Protein AF-A0A958A4B6-F1 (afdb_monomer_lite)

Structure (mmCIF, N/CA/C/O backbone):
data_AF-A0A958A4B6-F1
#
_entry.id   AF-A0A958A4B6-F1
#
loop_
_atom_site.group_PDB
_atom_site.id
_atom_site.type_symbol
_atom_site.label_atom_id
_atom_site.label_alt_id
_atom_site.label_comp_id
_atom_site.label_asym_id
_atom_site.label_entity_id
_atom_site.label_seq_id
_atom_site.pdbx_PDB_ins_code
_atom_site.Cartn_x
_atom_site.Cartn_y
_atom_site.Cartn_z
_atom_site.occupancy
_atom_site.B_iso_or_equiv
_atom_site.auth_seq_id
_atom_site.auth_comp_id
_atom_site.auth_asym_id
_atom_site.auth_atom_id
_atom_site.pdbx_PDB_model_num
ATOM 1 N N . MET A 1 1 ? -52.489 -56.003 -24.560 1.00 37.75 1 MET A N 1
ATOM 2 C CA . MET A 1 1 ? -52.601 -54.707 -23.859 1.00 37.75 1 MET A CA 1
ATOM 3 C C . MET A 1 1 ? -51.331 -53.935 -24.146 1.00 37.75 1 MET A C 1
ATOM 5 O O . MET A 1 1 ? -50.258 -54.437 -23.848 1.00 37.75 1 MET A O 1
ATOM 9 N N . ALA A 1 2 ? -51.468 -52.825 -24.866 1.00 36.31 2 ALA A N 1
ATOM 10 C CA . ALA A 1 2 ? -50.370 -52.051 -25.427 1.00 36.31 2 ALA A CA 1
ATOM 11 C C . ALA A 1 2 ? -49.795 -51.069 -24.398 1.00 36.31 2 ALA A C 1
ATOM 13 O O . ALA A 1 2 ? -50.555 -50.387 -23.714 1.00 36.31 2 ALA A O 1
ATOM 14 N N . THR A 1 3 ? -48.471 -50.956 -24.348 1.00 37.56 3 THR A N 1
ATOM 15 C CA . THR A 1 3 ? -47.758 -49.819 -23.760 1.00 37.56 3 THR A CA 1
ATOM 16 C C . THR A 1 3 ? -46.847 -49.228 -24.834 1.00 37.56 3 THR A C 1
ATOM 18 O O . THR A 1 3 ? -45.941 -49.886 -25.341 1.00 37.56 3 THR A O 1
ATOM 21 N N . SER A 1 4 ? -47.156 -47.995 -25.235 1.00 31.50 4 SER A N 1
ATOM 22 C CA . SER A 1 4 ? -46.391 -47.198 -26.198 1.00 31.50 4 SER A CA 1
ATOM 23 C C . SER A 1 4 ? -45.101 -46.650 -25.573 1.00 31.50 4 SER A C 1
ATOM 25 O O . SER A 1 4 ? -45.108 -46.334 -24.382 1.00 31.50 4 SER A O 1
ATOM 27 N N . PRO A 1 5 ? -44.025 -46.437 -26.352 1.00 40.56 5 PRO A N 1
ATOM 28 C CA . PRO A 1 5 ? -42.853 -45.701 -25.901 1.00 40.56 5 PRO A CA 1
ATOM 29 C C . PRO A 1 5 ? -42.971 -44.212 -26.267 1.00 40.56 5 PRO A C 1
ATOM 31 O O . PRO A 1 5 ? -43.151 -43.853 -27.429 1.00 40.56 5 PRO A O 1
ATOM 34 N N . THR A 1 6 ? -42.829 -43.330 -25.280 1.00 38.44 6 THR A N 1
ATOM 35 C CA . THR A 1 6 ? -42.550 -41.899 -25.478 1.00 38.44 6 THR A CA 1
ATOM 36 C C . THR A 1 6 ? -41.040 -41.672 -25.573 1.00 38.44 6 THR A C 1
ATOM 38 O O . THR A 1 6 ? -40.294 -42.070 -24.682 1.00 38.44 6 THR A O 1
ATOM 41 N N . THR A 1 7 ? -40.595 -41.024 -26.650 1.00 43.50 7 THR A N 1
ATOM 42 C CA . THR A 1 7 ? -39.232 -40.495 -26.881 1.00 43.50 7 THR A CA 1
ATOM 43 C C . THR A 1 7 ? -39.294 -38.947 -26.978 1.00 43.50 7 THR A C 1
ATOM 45 O O . THR A 1 7 ? -40.396 -38.401 -26.965 1.00 43.50 7 THR A O 1
ATOM 48 N N . PRO A 1 8 ? -38.167 -38.204 -26.998 1.00 45.66 8 PRO A N 1
ATOM 49 C CA . PRO A 1 8 ? -37.722 -37.299 -25.933 1.00 45.66 8 PRO A CA 1
ATOM 50 C C . PRO A 1 8 ? -37.882 -35.793 -26.259 1.00 45.66 8 PRO A C 1
ATOM 52 O O . PRO A 1 8 ? -37.938 -35.402 -27.422 1.00 45.66 8 PRO A O 1
ATOM 55 N N . SER A 1 9 ? -37.892 -34.926 -25.236 1.00 45.19 9 SER A N 1
ATOM 56 C CA . SER A 1 9 ? -38.018 -33.458 -25.377 1.00 45.19 9 SER A CA 1
ATOM 57 C C . SER A 1 9 ? -36.689 -32.682 -25.419 1.00 45.19 9 SER A C 1
ATOM 59 O O . SER A 1 9 ? -36.712 -31.457 -25.386 1.00 45.19 9 SER A O 1
ATOM 61 N N . THR A 1 10 ? -35.535 -33.347 -25.494 1.00 46.06 10 THR A N 1
ATOM 62 C CA . THR A 1 10 ? -34.204 -32.718 -25.363 1.00 46.06 10 THR A CA 1
ATOM 63 C C . THR A 1 10 ? -33.633 -32.119 -26.655 1.00 46.06 10 THR A C 1
ATOM 65 O O . THR A 1 10 ? -32.803 -31.223 -26.595 1.00 46.06 10 THR A O 1
ATOM 68 N N . THR A 1 11 ? -34.091 -32.528 -27.841 1.00 47.75 11 THR A N 1
ATOM 69 C CA . THR A 1 11 ? -33.516 -32.069 -29.127 1.00 47.75 11 THR A CA 1
ATOM 70 C C . THR A 1 11 ? -33.994 -30.688 -29.587 1.00 47.75 11 THR A C 1
ATOM 72 O O . THR A 1 11 ? -33.401 -30.095 -30.488 1.00 47.75 11 THR A O 1
ATOM 75 N N . ARG A 1 12 ? -35.079 -30.157 -29.008 1.00 45.69 12 ARG A N 1
ATOM 76 C CA . ARG A 1 12 ? -35.697 -28.903 -29.473 1.00 45.69 12 ARG A CA 1
ATOM 77 C C . ARG A 1 12 ? -35.047 -27.658 -28.862 1.00 45.69 12 ARG A C 1
ATOM 79 O O . ARG A 1 12 ? -34.872 -26.679 -29.585 1.00 45.69 12 ARG A O 1
ATOM 86 N N . GLU A 1 13 ? -34.643 -27.720 -27.591 1.00 45.19 13 GLU A N 1
ATOM 87 C CA . GLU A 1 13 ? -33.965 -26.623 -26.877 1.00 45.19 13 GLU A CA 1
ATOM 88 C C . GLU A 1 13 ? -32.536 -26.386 -27.400 1.00 45.19 13 GLU A C 1
ATOM 90 O O . GLU A 1 13 ? -32.212 -25.258 -27.765 1.00 45.19 13 GLU A O 1
ATOM 95 N N . GLU A 1 14 ? -31.730 -27.438 -27.603 1.00 49.59 14 GLU A N 1
ATOM 96 C CA . GLU A 1 14 ? -30.367 -27.307 -28.164 1.00 49.59 14 GLU A CA 1
ATOM 97 C C . GLU A 1 14 ? -30.350 -26.687 -29.578 1.00 49.59 14 GLU A C 1
ATOM 99 O O . GLU A 1 14 ? -29.427 -25.955 -29.948 1.00 49.59 14 GLU A O 1
ATOM 104 N N . SER A 1 15 ? -31.391 -26.942 -30.382 1.00 55.22 15 SER A N 1
ATOM 105 C CA . SER A 1 15 ? -31.504 -26.380 -31.735 1.00 55.22 15 SER A CA 1
ATOM 106 C C . SER A 1 15 ? -31.817 -24.877 -31.739 1.00 55.22 15 SER A C 1
ATOM 108 O O . SER A 1 15 ? -31.351 -24.152 -32.622 1.00 55.22 15 SER A O 1
ATOM 110 N N . ALA A 1 16 ? -32.572 -24.401 -30.742 1.00 54.66 16 ALA A N 1
ATOM 111 C CA . ALA A 1 16 ? -32.977 -23.004 -30.621 1.00 54.66 16 ALA A CA 1
ATOM 112 C C . ALA A 1 16 ? -31.818 -22.124 -30.124 1.00 54.66 16 ALA A C 1
ATOM 114 O O . ALA A 1 16 ? -31.580 -21.052 -30.687 1.00 54.66 16 ALA A O 1
ATOM 115 N N . ASP A 1 17 ? -31.033 -22.618 -29.163 1.00 55.59 17 ASP A N 1
ATOM 116 C CA . ASP A 1 17 ? -29.856 -21.917 -28.633 1.00 55.59 17 ASP A CA 1
ATOM 117 C C . ASP A 1 17 ? -28.739 -21.787 -29.683 1.00 55.59 17 ASP A C 1
ATOM 119 O O . ASP A 1 17 ? -28.113 -20.731 -29.826 1.00 55.59 17 ASP A O 1
ATOM 123 N N . SER A 1 18 ? -28.544 -22.820 -30.515 1.00 63.00 18 SER A N 1
ATOM 124 C CA . SER A 1 18 ? -27.601 -22.777 -31.643 1.00 63.00 18 SER A CA 1
ATOM 125 C C . SER A 1 18 ? -27.989 -21.735 -32.705 1.00 63.00 18 SER A C 1
ATOM 127 O O . SER A 1 18 ? -27.115 -21.092 -33.296 1.00 63.00 18 SER A O 1
ATOM 129 N N . ALA A 1 19 ? -29.289 -21.544 -32.946 1.00 69.69 19 ALA A N 1
ATOM 130 C CA . ALA A 1 19 ? -29.800 -20.572 -33.911 1.00 69.69 19 ALA A CA 1
ATOM 131 C C . ALA A 1 19 ? -29.704 -19.127 -33.391 1.00 69.69 19 ALA A C 1
ATOM 133 O O . ALA A 1 19 ? -29.298 -18.230 -34.133 1.00 69.69 19 ALA A O 1
ATOM 134 N N . ALA A 1 20 ? -30.015 -18.900 -32.111 1.00 66.75 20 ALA A N 1
ATOM 135 C CA . ALA A 1 20 ? -29.900 -17.588 -31.477 1.00 66.75 20 ALA A CA 1
ATOM 136 C C . ALA A 1 20 ? -28.444 -17.095 -31.435 1.00 66.75 20 ALA A C 1
ATOM 138 O O . ALA A 1 20 ? -28.169 -15.940 -31.770 1.00 66.75 20 ALA A O 1
ATOM 139 N N . ARG A 1 21 ? -27.496 -17.986 -31.110 1.00 71.00 21 ARG A N 1
ATOM 140 C CA . ARG A 1 21 ? -26.061 -17.672 -31.131 1.00 71.00 21 ARG A CA 1
ATOM 141 C C . ARG A 1 21 ? -25.560 -17.328 -32.535 1.00 71.00 21 ARG A C 1
ATOM 143 O O . ARG A 1 21 ? -24.847 -16.341 -32.685 1.00 71.00 21 ARG A O 1
ATOM 150 N N . ARG A 1 22 ? -25.947 -18.093 -33.564 1.00 77.44 22 ARG A N 1
ATOM 151 C CA . ARG A 1 22 ? -25.587 -17.788 -34.964 1.00 77.44 22 ARG A CA 1
ATOM 152 C C . ARG A 1 22 ? -26.086 -16.416 -35.395 1.00 77.44 22 ARG A C 1
ATOM 154 O O . ARG A 1 22 ? -25.308 -15.633 -35.923 1.00 77.44 22 ARG A O 1
ATOM 161 N N . LYS A 1 23 ? -27.337 -16.088 -35.068 1.00 78.38 23 LYS A N 1
ATOM 162 C CA . LYS A 1 23 ? -27.909 -14.772 -35.365 1.00 78.38 23 LYS A CA 1
ATOM 163 C C . LYS A 1 23 ? -27.130 -13.633 -34.697 1.00 78.38 23 LYS A C 1
ATOM 165 O O . LYS A 1 23 ? -26.937 -12.591 -35.312 1.00 78.38 23 LYS A O 1
ATOM 170 N N . ALA A 1 24 ? -26.672 -13.820 -33.459 1.00 71.88 24 ALA A N 1
ATOM 171 C CA . ALA A 1 24 ? -25.868 -12.817 -32.761 1.00 71.88 24 ALA A CA 1
ATOM 172 C C . ALA A 1 24 ? -24.476 -12.636 -33.403 1.00 71.88 24 ALA A C 1
ATOM 174 O O . ALA A 1 24 ? -24.033 -11.503 -33.577 1.00 71.88 24 ALA A O 1
ATOM 175 N N . ILE A 1 25 ? -23.829 -13.730 -33.826 1.00 78.19 25 ILE A N 1
ATOM 176 C CA . ILE A 1 25 ? -22.560 -13.694 -34.577 1.00 78.19 25 ILE A CA 1
ATOM 177 C C . ILE A 1 25 ? -22.743 -12.946 -35.903 1.00 78.19 25 ILE A C 1
ATOM 179 O O . ILE A 1 25 ? -21.969 -12.043 -36.210 1.00 78.19 25 ILE A O 1
ATOM 183 N N . GLU A 1 26 ? -23.791 -13.273 -36.662 1.00 84.19 26 GLU A N 1
ATOM 184 C CA . GLU A 1 26 ? -24.117 -12.618 -37.935 1.00 84.19 26 GLU A CA 1
ATOM 185 C C . GLU A 1 26 ? -24.374 -11.117 -37.753 1.00 84.19 26 GLU A C 1
ATOM 187 O O . GLU A 1 26 ? -23.899 -10.307 -38.545 1.00 84.19 26 GLU A O 1
ATOM 192 N N . GLN A 1 27 ? -25.074 -10.725 -36.685 1.00 82.19 27 GLN A N 1
ATOM 193 C CA . GLN A 1 27 ? -25.317 -9.317 -36.360 1.00 82.19 27 GLN A CA 1
ATOM 194 C C . GLN A 1 27 ? -24.036 -8.568 -35.982 1.00 82.19 27 GLN A C 1
ATOM 196 O O . GLN A 1 27 ? -23.859 -7.421 -36.391 1.00 82.19 27 GLN A O 1
ATOM 201 N N . THR A 1 28 ? -23.137 -9.192 -35.219 1.00 79.25 28 THR A N 1
ATOM 202 C CA . THR A 1 28 ? -21.830 -8.605 -34.902 1.00 79.25 28 THR A CA 1
ATOM 203 C C . THR A 1 28 ? -20.986 -8.426 -36.159 1.00 79.25 28 THR A C 1
ATOM 205 O O . THR A 1 28 ? -20.457 -7.336 -36.378 1.00 79.25 28 THR A O 1
ATOM 208 N N . LEU A 1 29 ? -20.927 -9.448 -37.015 1.00 85.19 29 LEU A N 1
ATOM 209 C CA . LEU A 1 29 ? -20.174 -9.405 -38.264 1.00 85.19 29 LEU A CA 1
ATOM 210 C C . LEU A 1 29 ? -20.722 -8.327 -39.211 1.00 85.19 29 LEU A C 1
ATOM 212 O O . LEU A 1 29 ? -19.957 -7.516 -39.732 1.00 85.19 29 LEU A O 1
ATOM 216 N N . ALA A 1 30 ? -22.048 -8.261 -39.365 1.00 83.94 30 ALA A N 1
ATOM 217 C CA . ALA A 1 30 ? -22.716 -7.227 -40.152 1.00 83.94 30 ALA A CA 1
ATOM 218 C C . ALA A 1 30 ? -22.416 -5.824 -39.606 1.00 83.94 30 ALA A C 1
ATOM 220 O O . ALA A 1 30 ? -22.029 -4.937 -40.362 1.00 83.94 30 ALA A O 1
ATOM 221 N N . SER A 1 31 ? -22.486 -5.633 -38.285 1.00 84.56 31 SER A N 1
ATOM 222 C CA . SER A 1 31 ? -22.151 -4.346 -37.673 1.00 84.56 31 SER A CA 1
ATOM 223 C C . SER A 1 31 ? -20.690 -3.943 -37.889 1.00 84.56 31 SER A C 1
ATOM 225 O O . SER A 1 31 ? -20.410 -2.748 -37.981 1.00 84.56 31 SER A O 1
ATOM 227 N N . MET A 1 32 ? -19.753 -4.893 -37.936 1.00 82.88 32 MET A N 1
ATOM 228 C CA . MET A 1 32 ? -18.358 -4.589 -38.253 1.00 82.88 32 MET A CA 1
ATOM 229 C C . MET A 1 32 ? -18.206 -4.173 -39.721 1.00 82.88 32 MET A C 1
ATOM 231 O O . MET A 1 32 ? -17.549 -3.170 -40.003 1.00 82.88 32 MET A O 1
ATOM 235 N N . ALA A 1 33 ? -18.855 -4.893 -40.637 1.00 84.19 33 ALA A N 1
ATOM 236 C CA . ALA A 1 33 ? -18.834 -4.593 -42.066 1.00 84.19 33 ALA A CA 1
ATOM 237 C C . ALA A 1 33 ? -19.480 -3.234 -42.405 1.00 84.19 33 ALA A C 1
ATOM 239 O O . ALA A 1 33 ? -18.976 -2.518 -43.270 1.00 84.19 33 ALA A O 1
ATOM 240 N N . ASP A 1 34 ? -20.538 -2.841 -41.688 1.00 85.31 34 ASP A N 1
ATOM 241 C CA . ASP A 1 34 ? -21.218 -1.549 -41.866 1.00 85.31 34 ASP A CA 1
ATOM 242 C C . ASP A 1 34 ? -20.347 -0.350 -41.458 1.00 85.31 34 ASP A C 1
ATOM 244 O O . ASP A 1 34 ? -20.504 0.759 -41.973 1.00 85.31 34 ASP A O 1
ATOM 248 N N . VAL A 1 35 ? -19.427 -0.551 -40.512 1.00 82.25 35 VAL A N 1
ATOM 249 C CA . VAL A 1 35 ? -18.555 0.513 -39.999 1.00 82.25 35 VAL A CA 1
ATOM 250 C C . VAL A 1 35 ? -17.385 0.778 -40.940 1.00 82.25 35 VAL A C 1
ATOM 252 O O . VAL A 1 35 ? -16.969 1.930 -41.089 1.00 82.25 35 VAL A O 1
ATOM 255 N N . ILE A 1 36 ? -16.825 -0.272 -41.543 1.00 81.88 36 ILE A N 1
ATOM 256 C CA . ILE A 1 36 ? -15.646 -0.181 -42.402 1.00 81.88 36 ILE A CA 1
ATOM 257 C C . ILE A 1 36 ? -15.513 -1.423 -43.292 1.00 81.88 36 ILE A C 1
ATOM 259 O O . ILE A 1 36 ? -15.719 -2.553 -42.851 1.00 81.88 36 ILE A O 1
ATOM 263 N N . SER A 1 37 ? -15.105 -1.221 -44.546 1.00 83.94 37 SER A N 1
ATOM 264 C CA . SER A 1 37 ? -14.862 -2.341 -45.463 1.00 83.94 37 SER A CA 1
ATOM 265 C C . SER A 1 37 ? -13.559 -3.096 -45.131 1.00 83.94 37 SER A C 1
ATOM 267 O O . SER A 1 37 ? -12.585 -2.465 -44.698 1.00 83.94 37 SER A O 1
ATOM 269 N N . PRO A 1 38 ? -13.466 -4.412 -45.417 1.00 79.94 38 PRO A N 1
ATOM 270 C CA . PRO A 1 38 ? -12.227 -5.180 -45.247 1.00 79.94 38 PRO A CA 1
ATOM 271 C C . PRO A 1 38 ? -11.017 -4.562 -45.966 1.00 79.94 38 PRO A C 1
ATOM 273 O O . PRO A 1 38 ? -9.915 -4.529 -45.424 1.00 79.94 38 PRO A O 1
ATOM 276 N N . ALA A 1 39 ? -11.232 -3.966 -47.144 1.00 77.00 39 ALA A N 1
ATOM 277 C CA . ALA A 1 39 ? -10.189 -3.276 -47.905 1.00 77.00 39 ALA A CA 1
ATOM 278 C C . ALA A 1 39 ? -9.616 -2.044 -47.176 1.00 77.00 39 ALA A C 1
ATOM 280 O O . ALA A 1 39 ? -8.421 -1.763 -47.264 1.00 77.00 39 ALA A O 1
ATOM 281 N N . GLN A 1 40 ? -10.447 -1.308 -46.434 1.00 78.12 40 GLN A N 1
ATOM 282 C CA . GLN A 1 40 ? -9.989 -0.179 -45.622 1.00 78.12 40 GLN A CA 1
ATOM 283 C C . GLN A 1 40 ? -9.281 -0.654 -44.348 1.00 78.12 40 GLN A C 1
ATOM 285 O O . GLN A 1 40 ? -8.300 -0.041 -43.938 1.00 78.12 40 GLN A O 1
ATOM 290 N N . LEU A 1 41 ? -9.718 -1.761 -43.742 1.00 80.12 41 LEU A N 1
ATOM 291 C CA . LEU A 1 41 ? -9.016 -2.366 -42.605 1.00 80.12 41 LEU A CA 1
ATOM 292 C C . LEU A 1 41 ? -7.622 -2.865 -42.996 1.00 80.12 41 LEU A C 1
ATOM 294 O O . LEU A 1 41 ? -6.675 -2.598 -42.266 1.00 80.12 41 LEU A O 1
ATOM 298 N N . THR A 1 42 ? -7.462 -3.462 -44.182 1.00 78.75 42 THR A N 1
ATOM 299 C CA . THR A 1 42 ? -6.146 -3.817 -44.741 1.00 78.75 42 THR A CA 1
ATOM 300 C C . THR A 1 42 ? -5.184 -2.628 -44.756 1.00 78.75 42 THR A C 1
ATOM 302 O O . THR A 1 42 ? -4.016 -2.784 -44.396 1.00 78.75 42 THR A O 1
ATOM 305 N N . TYR A 1 43 ? -5.675 -1.436 -45.115 1.00 80.75 43 TYR A N 1
ATOM 306 C CA . TYR A 1 43 ? -4.882 -0.206 -45.098 1.00 80.75 43 TYR A CA 1
ATOM 307 C C . TYR A 1 43 ? -4.470 0.215 -43.678 1.00 80.75 43 TYR A C 1
ATOM 309 O O . TYR A 1 43 ? -3.346 0.667 -43.474 1.00 80.75 43 TYR A O 1
ATOM 317 N N . PHE A 1 44 ? -5.349 0.054 -42.685 1.00 77.12 44 PHE A N 1
ATOM 318 C CA . PHE A 1 44 ? -5.038 0.415 -41.300 1.00 77.12 44 PHE A CA 1
ATOM 319 C C . PHE A 1 44 ? -4.114 -0.597 -40.612 1.00 77.12 44 PHE A C 1
ATOM 321 O O . PHE A 1 44 ? -3.171 -0.194 -39.932 1.00 77.12 44 PHE A O 1
ATOM 328 N N . SER A 1 45 ? -4.358 -1.898 -40.785 1.00 79.50 45 SER A N 1
ATOM 329 C CA . SER A 1 45 ? -3.652 -2.962 -40.064 1.00 79.50 45 SER A CA 1
ATOM 330 C C . SER A 1 45 ? -2.416 -3.508 -40.777 1.00 79.50 45 SER A C 1
ATOM 332 O O . SER A 1 45 ? -1.698 -4.307 -40.178 1.00 79.50 45 SER A O 1
ATOM 334 N N . ASN A 1 46 ? -2.177 -3.140 -42.043 1.00 82.12 46 ASN A N 1
ATOM 335 C CA . ASN A 1 46 ? -1.182 -3.776 -42.919 1.00 82.12 46 ASN A CA 1
ATOM 336 C C . ASN A 1 46 ? -1.352 -5.309 -43.001 1.00 82.12 46 ASN A C 1
ATOM 338 O O . ASN A 1 46 ? -0.374 -6.053 -42.940 1.00 82.12 46 ASN A O 1
ATOM 342 N N . ARG A 1 47 ? -2.598 -5.791 -43.114 1.00 81.44 47 ARG A N 1
ATOM 343 C CA . ARG A 1 47 ? -2.926 -7.228 -43.226 1.00 81.44 47 ARG A CA 1
ATOM 344 C C . ARG A 1 47 ? -3.690 -7.525 -44.502 1.00 81.44 47 ARG A C 1
ATOM 346 O O . ARG A 1 47 ? -4.430 -6.673 -44.987 1.00 81.44 47 ARG A O 1
ATOM 353 N N . SER A 1 48 ? -3.545 -8.734 -45.027 1.00 84.62 48 SER A N 1
ATOM 354 C CA . SER A 1 48 ? -4.312 -9.168 -46.195 1.00 84.62 48 SER A CA 1
ATOM 355 C C . SER A 1 48 ? -5.817 -9.188 -45.905 1.00 84.62 48 SER A C 1
ATOM 357 O O . SER A 1 48 ? -6.240 -9.319 -44.758 1.00 84.62 48 SER A O 1
ATOM 359 N N . ILE A 1 49 ? -6.632 -9.076 -46.955 1.00 82.88 49 ILE A N 1
ATOM 360 C CA . ILE A 1 49 ? -8.099 -9.105 -46.837 1.00 82.88 49 ILE A CA 1
ATOM 361 C C . ILE A 1 49 ? -8.564 -10.403 -46.159 1.00 82.88 49 ILE A C 1
ATOM 363 O O . ILE A 1 49 ? -9.375 -10.351 -45.243 1.00 82.88 49 ILE A O 1
ATOM 367 N N . ALA A 1 50 ? -7.969 -11.543 -46.523 1.00 78.50 50 ALA A N 1
ATOM 368 C CA . ALA A 1 50 ? -8.290 -12.836 -45.921 1.00 78.50 50 ALA A CA 1
ATOM 369 C C . ALA A 1 50 ? -7.972 -12.890 -44.414 1.00 78.50 50 ALA A C 1
ATOM 371 O O . ALA A 1 50 ? -8.729 -13.468 -43.640 1.00 78.50 50 ALA A O 1
ATOM 372 N N . GLU A 1 51 ? -6.874 -12.268 -43.970 1.00 74.38 51 GLU A N 1
ATOM 373 C CA . GLU A 1 51 ? -6.553 -12.169 -42.539 1.00 74.38 51 GLU A CA 1
ATOM 374 C C . GLU A 1 51 ? -7.509 -11.232 -41.796 1.00 74.38 51 GLU A C 1
ATOM 376 O O . GLU A 1 51 ? -7.846 -11.493 -40.643 1.00 74.38 51 GLU A O 1
ATOM 381 N N . VAL A 1 52 ? -7.935 -10.138 -42.435 1.00 81.50 52 VAL A N 1
ATOM 382 C CA . VAL A 1 52 ? -8.924 -9.211 -41.872 1.00 81.50 52 VAL A CA 1
ATOM 383 C C . VAL A 1 52 ? -10.261 -9.922 -41.677 1.00 81.50 52 VAL A C 1
ATOM 385 O O . VAL A 1 52 ? -10.805 -9.879 -40.578 1.00 81.50 52 VAL A O 1
ATOM 388 N N . GLU A 1 53 ? -10.758 -10.616 -42.698 1.00 81.25 53 GLU A N 1
ATOM 389 C CA . GLU A 1 53 ? -12.026 -11.352 -42.642 1.00 81.25 53 GLU A CA 1
ATOM 390 C C . GLU A 1 53 ? -11.984 -12.462 -41.582 1.00 81.25 53 GLU A C 1
ATOM 392 O O . GLU A 1 53 ? -12.876 -12.537 -40.737 1.00 81.25 53 GLU A O 1
ATOM 397 N N . ALA A 1 54 ? -10.896 -13.240 -41.527 1.00 79.62 54 ALA A N 1
ATOM 398 C CA . ALA A 1 54 ? -10.710 -14.267 -40.502 1.00 79.62 54 ALA A CA 1
ATOM 399 C C . ALA A 1 54 ? -10.714 -13.682 -39.076 1.00 79.62 54 ALA A C 1
ATOM 401 O O . ALA A 1 54 ? -11.325 -14.245 -38.168 1.00 79.62 54 ALA A O 1
ATOM 402 N N . LEU A 1 55 ? -10.074 -12.526 -38.868 1.00 77.25 55 LEU A N 1
ATOM 403 C CA . LEU A 1 55 ? -10.084 -11.838 -37.575 1.00 77.25 55 LEU A CA 1
ATOM 404 C C . LEU A 1 55 ? -11.474 -11.289 -37.217 1.00 77.25 55 LEU A C 1
ATOM 406 O O . LEU A 1 55 ? -11.843 -11.315 -36.044 1.00 77.25 55 LEU A O 1
ATOM 410 N N . GLN A 1 56 ? -12.250 -10.799 -38.188 1.00 81.44 56 GLN A N 1
ATOM 411 C CA . GLN A 1 56 ? -13.621 -10.328 -37.960 1.00 81.44 56 GLN A CA 1
ATOM 412 C C . GLN A 1 56 ? -14.565 -11.476 -37.581 1.00 81.44 56 GLN A C 1
ATOM 414 O O . GLN A 1 56 ? -15.359 -11.337 -36.645 1.00 81.44 56 GLN A O 1
ATOM 419 N N . GLU A 1 57 ? -14.453 -12.618 -38.259 1.00 80.25 57 GLU A N 1
ATOM 420 C CA . GLU A 1 57 ? -15.192 -13.837 -37.920 1.00 80.25 57 GLU A CA 1
ATOM 421 C C . GLU A 1 57 ? -14.833 -14.330 -36.517 1.00 80.25 57 GLU A C 1
ATOM 423 O O . GLU A 1 57 ? -15.717 -14.636 -35.715 1.00 80.25 57 GLU A O 1
ATOM 428 N N . GLU A 1 58 ? -13.543 -14.332 -36.180 1.00 72.75 58 GLU A N 1
ATOM 429 C CA . GLU A 1 58 ? -13.072 -14.759 -34.868 1.00 72.75 58 GLU A CA 1
ATOM 430 C C . GLU A 1 58 ? -13.548 -13.817 -33.751 1.00 72.75 58 GLU A C 1
ATOM 432 O O . GLU A 1 58 ? -14.049 -14.281 -32.729 1.00 72.75 58 GLU A O 1
ATOM 437 N N . VAL A 1 59 ? -13.477 -12.495 -33.948 1.00 72.38 59 VAL A N 1
ATOM 438 C CA . VAL A 1 59 ? -14.028 -11.509 -33.000 1.00 72.38 59 VAL A CA 1
ATOM 439 C C . VAL A 1 59 ? -15.528 -11.725 -32.799 1.00 72.38 59 VAL A C 1
ATOM 441 O O . VAL A 1 59 ? -15.990 -11.757 -31.659 1.00 72.38 59 VAL A O 1
ATOM 444 N N . SER A 1 60 ? -16.278 -11.919 -33.885 1.00 74.19 60 SER A N 1
ATOM 445 C CA . SER A 1 60 ? -17.735 -12.098 -33.842 1.00 74.19 60 SER A CA 1
ATOM 446 C C . SER A 1 60 ? -18.141 -13.407 -33.163 1.00 74.19 60 SER A C 1
ATOM 448 O O . SER A 1 60 ? -19.146 -13.454 -32.456 1.00 74.19 60 SER A O 1
ATOM 450 N N . ALA A 1 61 ? -17.343 -14.464 -33.329 1.00 72.19 61 ALA A N 1
ATOM 451 C CA . ALA A 1 61 ? -17.549 -15.752 -32.675 1.00 72.19 61 ALA A CA 1
ATOM 452 C C . ALA A 1 61 ? -17.236 -15.718 -31.168 1.00 72.19 61 ALA A C 1
ATOM 454 O O . ALA A 1 61 ? -17.866 -16.448 -30.393 1.00 72.19 61 ALA A O 1
ATOM 455 N N . VAL A 1 62 ? -16.269 -14.886 -30.765 1.00 64.62 62 VAL A N 1
ATOM 456 C CA . VAL A 1 62 ? -15.781 -14.763 -29.383 1.00 64.62 62 VAL A CA 1
ATOM 457 C C . VAL A 1 62 ? -16.628 -13.777 -28.567 1.00 64.62 62 VAL A C 1
ATOM 459 O O . VAL A 1 62 ? -16.973 -14.080 -27.426 1.00 64.62 62 VAL A O 1
ATOM 462 N N . VAL A 1 63 ? -17.016 -12.630 -29.139 1.00 68.44 63 VAL A N 1
ATOM 463 C CA . VAL A 1 63 ? -17.880 -11.620 -28.499 1.00 68.44 63 VAL A CA 1
ATOM 464 C C . VAL A 1 63 ? -19.035 -11.254 -29.439 1.00 68.44 63 VAL A C 1
ATOM 466 O O . VAL A 1 63 ? -18.956 -10.255 -30.158 1.00 68.44 63 VAL A O 1
ATOM 469 N N . PRO A 1 64 ? -20.144 -12.017 -29.425 1.00 69.50 64 PRO A N 1
ATOM 470 C CA . PRO A 1 64 ? -21.309 -11.748 -30.265 1.00 69.50 64 PRO A CA 1
ATOM 471 C C . PRO A 1 64 ? -22.170 -10.603 -29.691 1.00 69.50 64 PRO A C 1
ATOM 473 O O . PRO A 1 64 ? -23.354 -10.769 -29.423 1.00 69.50 64 PRO A O 1
ATOM 476 N N . ALA A 1 65 ? -21.575 -9.430 -29.446 1.00 72.62 65 ALA A N 1
ATOM 477 C CA . ALA A 1 65 ? -22.201 -8.288 -28.762 1.00 72.62 65 ALA A CA 1
ATOM 478 C C . ALA A 1 65 ? -22.927 -7.303 -29.708 1.00 72.62 65 ALA A C 1
ATOM 480 O O . ALA A 1 65 ? -23.082 -6.117 -29.396 1.00 72.62 65 ALA A O 1
ATOM 481 N N . GLY A 1 66 ? -23.342 -7.774 -30.889 1.00 79.31 66 GLY A N 1
ATOM 482 C CA . GLY A 1 66 ? -24.029 -6.985 -31.913 1.00 79.31 66 GLY A CA 1
ATOM 483 C C . GLY A 1 66 ? -23.322 -5.664 -32.235 1.00 79.31 66 GLY A C 1
ATOM 484 O O . GLY A 1 66 ? -22.106 -5.621 -32.432 1.00 79.31 66 GLY A O 1
ATOM 485 N N . ASN A 1 67 ? -24.093 -4.573 -32.228 1.00 77.75 67 ASN A N 1
ATOM 486 C CA . ASN A 1 67 ? -23.649 -3.241 -32.655 1.00 77.75 67 ASN A CA 1
ATOM 487 C C . ASN A 1 67 ? -22.545 -2.613 -31.786 1.00 77.75 67 ASN A C 1
ATOM 489 O O . ASN A 1 67 ? -21.899 -1.650 -32.200 1.00 77.75 67 ASN A O 1
ATOM 493 N N . ILE A 1 68 ? -22.322 -3.127 -30.573 1.00 75.62 68 ILE A N 1
ATOM 494 C CA . ILE A 1 68 ? -21.320 -2.581 -29.648 1.00 75.62 68 ILE A CA 1
ATOM 495 C C . ILE A 1 68 ? -19.905 -2.814 -30.184 1.00 75.62 68 ILE A C 1
ATOM 497 O O . ILE A 1 68 ? -19.060 -1.926 -30.072 1.00 75.62 68 ILE A O 1
ATOM 501 N N . VAL A 1 69 ? -19.659 -3.961 -30.823 1.00 74.88 69 VAL A N 1
ATOM 502 C CA . VAL A 1 69 ? -18.364 -4.272 -31.447 1.00 74.88 69 VAL A CA 1
ATOM 503 C C . VAL A 1 69 ? -18.066 -3.287 -32.576 1.00 74.88 69 VAL A C 1
ATOM 505 O O . VAL A 1 69 ? -16.979 -2.712 -32.616 1.00 74.88 69 VAL A O 1
ATOM 508 N N . GLY A 1 70 ? -19.051 -3.017 -33.439 1.00 75.94 70 GLY A N 1
ATOM 509 C CA . GLY A 1 70 ? -18.928 -2.012 -34.493 1.00 75.94 70 GLY A CA 1
ATOM 510 C C . GLY A 1 70 ? -18.691 -0.605 -33.940 1.00 75.94 70 GLY A C 1
ATOM 511 O O . GLY A 1 70 ? -17.834 0.117 -34.445 1.00 75.94 70 GLY A O 1
ATOM 512 N N . LEU A 1 71 ? -19.376 -0.220 -32.857 1.00 76.81 71 LEU A N 1
ATOM 513 C CA . LEU A 1 71 ? -19.182 1.082 -32.210 1.00 76.81 71 LEU A CA 1
ATOM 514 C C . LEU A 1 71 ? -17.760 1.248 -31.659 1.00 76.81 71 LEU A C 1
ATOM 516 O O . LEU A 1 71 ? -17.132 2.285 -31.891 1.00 76.81 71 LEU A O 1
ATOM 520 N N . VAL A 1 72 ? -17.245 0.235 -30.954 1.00 74.94 72 VAL A N 1
ATOM 521 C CA . VAL A 1 72 ? -15.870 0.231 -30.431 1.00 74.94 72 VAL A CA 1
ATOM 522 C C . VAL A 1 72 ? -14.872 0.308 -31.583 1.00 74.94 72 VAL A C 1
ATOM 524 O O . VAL A 1 72 ? -14.017 1.191 -31.592 1.00 74.94 72 VAL A O 1
ATOM 527 N N . MET A 1 73 ? -15.028 -0.542 -32.600 1.00 79.69 73 MET A N 1
ATOM 528 C CA . MET A 1 73 ? -14.158 -0.555 -33.776 1.00 79.69 73 MET A CA 1
ATOM 529 C C . MET A 1 73 ? -14.163 0.794 -34.511 1.00 79.69 73 MET A C 1
ATOM 531 O O . MET A 1 73 ? -13.105 1.334 -34.829 1.00 79.69 73 MET A O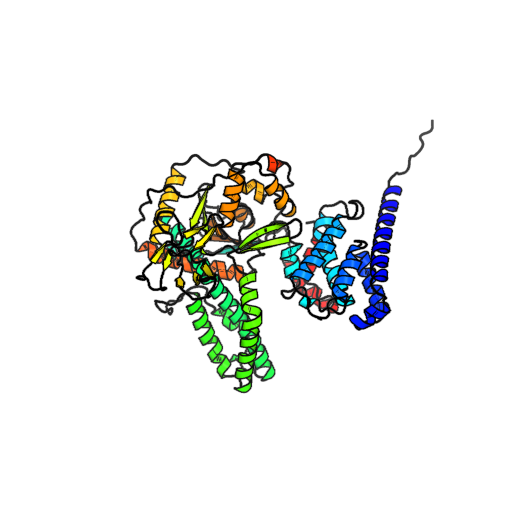 1
ATOM 535 N N . GLY A 1 74 ? -15.338 1.393 -34.716 1.00 75.25 74 GLY A N 1
ATOM 536 C CA . GLY A 1 74 ? -15.481 2.711 -35.335 1.00 75.25 74 GLY A CA 1
ATOM 537 C C . GLY A 1 74 ? -14.838 3.829 -34.512 1.00 75.25 74 GLY A C 1
ATOM 538 O O . GLY A 1 74 ? -14.256 4.756 -35.077 1.00 75.25 74 GLY A O 1
ATOM 539 N N . GLY A 1 75 ? -14.891 3.730 -33.182 1.00 78.75 75 GLY A N 1
ATOM 540 C CA . GLY A 1 75 ? -14.153 4.607 -32.275 1.00 78.75 75 GLY A CA 1
ATOM 541 C C . GLY A 1 75 ? -12.639 4.473 -32.447 1.00 78.75 75 GLY A C 1
ATOM 542 O O . GLY A 1 75 ? -11.960 5.481 -32.635 1.00 78.75 75 GLY A O 1
ATOM 543 N N . LEU A 1 76 ? -12.128 3.238 -32.457 1.00 79.06 76 LEU A N 1
ATOM 544 C CA . LEU A 1 76 ? -10.703 2.932 -32.618 1.00 79.06 76 LEU A CA 1
ATOM 545 C C . LEU A 1 76 ? -10.142 3.428 -33.960 1.00 79.06 76 LEU A C 1
ATOM 547 O O . LEU A 1 76 ? -9.055 4.003 -33.993 1.00 79.06 76 LEU A O 1
ATOM 551 N N . ILE A 1 77 ? -10.897 3.286 -35.053 1.00 81.62 77 ILE A N 1
ATOM 552 C CA . ILE A 1 77 ? -10.501 3.754 -36.396 1.00 81.62 77 ILE A CA 1
ATOM 553 C C . ILE A 1 77 ? -10.370 5.280 -36.453 1.00 81.62 77 ILE A C 1
ATOM 555 O O . ILE A 1 77 ? -9.487 5.809 -37.126 1.00 81.62 77 ILE A O 1
ATOM 559 N N . ARG A 1 78 ? -11.240 6.012 -35.746 1.00 81.38 78 ARG A N 1
ATOM 560 C CA . ARG A 1 78 ? -11.231 7.487 -35.740 1.00 81.38 78 ARG A CA 1
ATOM 561 C C . ARG A 1 78 ? -10.059 8.079 -34.963 1.00 81.38 78 ARG A C 1
ATOM 563 O O . ARG A 1 78 ? -9.755 9.260 -35.138 1.00 81.38 78 ARG A O 1
ATOM 570 N N . LEU A 1 79 ? -9.409 7.291 -34.110 1.00 80.19 79 LEU A N 1
ATOM 571 C CA . LEU A 1 79 ? -8.210 7.728 -33.409 1.00 80.19 79 LEU A CA 1
ATOM 572 C C . LEU A 1 79 ? -7.064 7.829 -34.413 1.00 80.19 79 LEU A C 1
ATOM 574 O O . LEU A 1 79 ? -6.724 6.854 -35.079 1.00 80.19 79 LEU A O 1
ATOM 578 N N . ARG A 1 80 ? -6.468 9.017 -34.530 1.00 68.06 80 ARG A N 1
ATOM 579 C CA . ARG A 1 80 ? -5.359 9.259 -35.465 1.00 68.06 80 ARG A CA 1
ATOM 580 C C . ARG A 1 80 ? -4.059 8.610 -34.994 1.00 68.06 80 ARG A C 1
ATOM 582 O O . ARG A 1 80 ? -3.278 8.149 -35.821 1.00 68.06 80 ARG A O 1
ATOM 589 N N . ASP A 1 81 ? -3.868 8.521 -33.682 1.00 74.06 81 ASP A N 1
ATOM 590 C CA . ASP A 1 81 ? -2.645 7.995 -33.083 1.00 74.06 81 ASP A CA 1
ATOM 591 C C . ASP A 1 81 ? -2.648 6.468 -33.034 1.00 74.06 81 ASP A C 1
ATOM 593 O O . ASP A 1 81 ? -3.689 5.831 -32.851 1.00 74.06 81 ASP A O 1
ATOM 597 N N . ARG A 1 82 ? -1.469 5.860 -33.211 1.00 73.31 82 ARG A N 1
ATOM 598 C CA . ARG A 1 82 ? -1.286 4.403 -33.075 1.00 73.31 82 ARG A CA 1
ATOM 599 C C . ARG A 1 82 ? -1.317 3.936 -31.619 1.00 73.31 82 ARG A C 1
ATOM 601 O O . ARG A 1 82 ? -1.559 2.758 -31.376 1.00 73.31 82 ARG A O 1
ATOM 608 N N . THR A 1 83 ? -1.088 4.858 -30.687 1.00 71.19 83 THR A N 1
ATOM 609 C CA . THR A 1 83 ? -1.137 4.641 -29.244 1.00 71.19 83 THR A CA 1
ATOM 610 C C . THR A 1 83 ? -2.529 4.949 -28.708 1.00 71.19 83 THR A C 1
ATOM 612 O O . THR A 1 83 ? -3.152 5.947 -29.078 1.00 71.19 83 THR A O 1
ATOM 615 N N . LEU A 1 84 ? -3.037 4.078 -27.840 1.00 77.19 84 LEU A N 1
ATOM 616 C CA . LEU A 1 84 ? -4.373 4.215 -27.281 1.00 77.19 84 LEU A CA 1
ATOM 617 C C . LEU A 1 84 ? -4.342 4.823 -25.866 1.00 77.19 84 LEU A C 1
ATOM 619 O O . LEU A 1 84 ? -3.636 4.306 -25.004 1.00 77.19 84 LEU A O 1
ATOM 623 N N . PRO A 1 85 ? -5.141 5.866 -25.563 1.00 74.56 85 PRO A N 1
ATOM 624 C CA . PRO A 1 85 ? -5.284 6.347 -24.190 1.00 74.56 85 PRO A CA 1
ATOM 625 C C . PRO A 1 85 ? -5.889 5.276 -23.267 1.00 74.56 85 PRO A C 1
ATOM 627 O O . PRO A 1 85 ? -6.903 4.660 -23.608 1.00 74.56 85 PRO A O 1
ATOM 630 N N . ARG A 1 86 ? -5.328 5.105 -22.061 1.00 69.81 86 ARG A N 1
ATOM 631 C CA . ARG A 1 86 ? -5.769 4.093 -21.076 1.00 69.81 86 ARG A CA 1
ATOM 632 C C . ARG A 1 86 ? -7.265 4.185 -20.759 1.00 69.81 86 ARG A C 1
ATOM 634 O O . ARG A 1 86 ? -7.952 3.169 -20.741 1.00 69.81 86 ARG A O 1
ATOM 641 N N . ASP A 1 87 ? -7.793 5.392 -20.568 1.00 70.62 87 ASP A N 1
ATOM 642 C CA . ASP A 1 87 ? -9.216 5.592 -20.255 1.00 70.62 87 ASP A CA 1
ATOM 643 C C . ASP A 1 87 ? -10.134 5.186 -21.408 1.00 70.62 87 ASP A C 1
ATOM 645 O O . ASP A 1 87 ? -11.235 4.672 -21.190 1.00 70.62 87 ASP A O 1
ATOM 649 N N . ARG A 1 88 ? -9.662 5.356 -22.649 1.00 77.19 88 ARG A N 1
ATOM 650 C CA . ARG A 1 88 ? -10.387 4.901 -23.831 1.00 77.19 88 ARG A CA 1
ATOM 651 C C . ARG A 1 88 ? -10.427 3.378 -23.877 1.00 77.19 88 ARG A C 1
ATOM 653 O O . ARG A 1 88 ? -11.513 2.826 -24.019 1.00 77.19 88 ARG A O 1
ATOM 660 N N . ALA A 1 89 ? -9.285 2.725 -23.651 1.00 75.31 89 ALA A N 1
ATOM 661 C CA . ALA A 1 89 ? -9.202 1.269 -23.572 1.00 75.31 89 ALA A CA 1
ATOM 662 C C . ALA A 1 89 ? -10.158 0.696 -22.520 1.00 75.31 89 ALA A C 1
ATOM 664 O O . ALA A 1 89 ? -10.940 -0.210 -22.802 1.00 75.31 89 ALA A O 1
ATOM 665 N N . LYS A 1 90 ? -10.155 1.294 -21.323 1.00 70.25 90 LYS A N 1
ATOM 666 C CA . LYS A 1 90 ? -11.055 0.929 -20.222 1.00 70.25 90 LYS A CA 1
ATOM 667 C C . LYS A 1 90 ? -12.527 1.085 -20.607 1.00 70.25 90 LYS A C 1
ATOM 669 O O . LYS A 1 90 ? -13.337 0.209 -20.295 1.00 70.25 90 LYS A O 1
ATOM 674 N N . SER A 1 91 ? -12.882 2.180 -21.280 1.00 75.25 91 SER A N 1
ATOM 675 C CA . SER A 1 91 ? -14.256 2.449 -21.718 1.00 75.25 91 SER A CA 1
ATOM 676 C C . SER A 1 91 ? -14.734 1.457 -22.782 1.00 75.25 91 SER A C 1
ATOM 678 O O . SER A 1 91 ? -15.833 0.913 -22.661 1.00 75.25 91 SER A O 1
ATOM 680 N N . ASP A 1 92 ? -13.888 1.169 -23.772 1.00 76.62 92 ASP A N 1
ATOM 681 C CA . ASP A 1 92 ? -14.191 0.250 -24.870 1.00 76.62 92 ASP A CA 1
ATOM 682 C C . ASP A 1 92 ? -14.329 -1.200 -24.363 1.00 76.62 92 ASP A C 1
ATOM 684 O O . ASP A 1 92 ? -15.321 -1.867 -24.665 1.00 76.62 92 ASP A O 1
ATOM 688 N N . VAL A 1 93 ? -13.423 -1.658 -23.490 1.00 71.12 93 VAL A N 1
ATOM 689 C CA . VAL A 1 93 ? -13.530 -2.962 -22.806 1.00 71.12 93 VAL A CA 1
ATOM 690 C C . VAL A 1 93 ? -14.810 -3.051 -21.969 1.00 71.12 93 VAL A C 1
ATOM 692 O O . VAL A 1 93 ? -15.544 -4.035 -22.055 1.00 71.12 93 VAL A O 1
ATOM 695 N N . SER A 1 94 ? -15.132 -2.009 -21.197 1.00 72.12 94 SER A N 1
ATOM 696 C CA . SER A 1 94 ? -16.365 -1.972 -20.396 1.00 72.12 94 SER A CA 1
ATOM 697 C C . SER A 1 94 ? -17.622 -1.996 -21.270 1.00 72.12 94 SER A C 1
ATOM 699 O O . SER A 1 94 ? -18.635 -2.579 -20.887 1.00 72.12 94 SER A O 1
ATOM 701 N N . ALA A 1 95 ? -17.582 -1.369 -22.449 1.00 73.94 95 ALA A N 1
ATOM 702 C CA . ALA A 1 95 ? -18.674 -1.422 -23.412 1.00 73.94 95 ALA A CA 1
ATOM 703 C C . ALA A 1 95 ? -18.871 -2.842 -23.958 1.00 73.94 95 ALA A C 1
ATOM 705 O O . ALA A 1 95 ? -20.002 -3.322 -23.945 1.00 73.94 95 ALA A O 1
ATOM 706 N N . LEU A 1 96 ? -17.794 -3.531 -24.349 1.00 70.31 96 LEU A N 1
ATOM 707 C CA . LEU A 1 96 ? -17.848 -4.929 -24.796 1.00 70.31 96 LEU A CA 1
ATOM 708 C C . LEU A 1 96 ? -18.401 -5.858 -23.706 1.00 70.31 96 LEU A C 1
ATOM 710 O O . LEU A 1 96 ? -19.284 -6.666 -23.989 1.00 70.31 96 LEU A O 1
ATOM 714 N N . MET A 1 97 ? -17.957 -5.684 -22.455 1.00 71.88 97 MET A N 1
ATOM 715 C CA . MET A 1 97 ? -18.483 -6.423 -21.298 1.00 71.88 97 MET A CA 1
ATOM 716 C C . MET A 1 97 ? -19.988 -6.191 -21.117 1.00 71.88 97 MET A C 1
ATOM 718 O O . MET A 1 97 ? -20.753 -7.147 -21.044 1.00 71.88 97 MET A O 1
ATOM 722 N N . ARG A 1 98 ? -20.445 -4.929 -21.140 1.00 71.00 98 ARG A N 1
ATOM 723 C CA . ARG A 1 98 ? -21.883 -4.609 -21.084 1.00 71.00 98 ARG A CA 1
ATOM 724 C C . ARG A 1 98 ? -22.663 -5.231 -22.240 1.00 71.00 98 ARG A C 1
ATOM 726 O O . ARG A 1 98 ? -23.793 -5.658 -22.039 1.00 71.00 98 ARG A O 1
ATOM 733 N N . GLY A 1 99 ? -22.075 -5.286 -23.433 1.00 67.69 99 GLY A N 1
ATOM 734 C CA . GLY A 1 99 ? -22.701 -5.901 -24.598 1.00 67.69 99 GLY A CA 1
ATOM 735 C C . GLY A 1 99 ? -22.916 -7.401 -24.455 1.00 67.69 99 GLY A C 1
ATOM 736 O O . GLY A 1 99 ? -23.964 -7.896 -24.862 1.00 67.69 99 GLY A O 1
ATOM 737 N N . LEU A 1 100 ? -21.986 -8.107 -23.809 1.00 67.31 100 LEU A N 1
ATOM 738 C CA . LEU A 1 100 ? -22.182 -9.512 -23.449 1.00 67.31 100 LEU A CA 1
ATOM 739 C C . LEU A 1 100 ? -23.322 -9.697 -22.443 1.00 67.31 100 LEU A C 1
ATOM 741 O O . LEU A 1 100 ? -24.112 -10.620 -22.596 1.00 67.31 100 LEU A O 1
ATOM 745 N N . ASP A 1 101 ? -23.464 -8.812 -21.455 1.00 63.09 101 ASP A N 1
ATOM 746 C CA . ASP A 1 101 ? -24.568 -8.878 -20.485 1.00 63.09 101 ASP A CA 1
ATOM 747 C C . ASP A 1 101 ? -25.953 -8.601 -21.084 1.00 63.09 101 ASP A C 1
ATOM 749 O O . ASP A 1 101 ? -26.963 -9.008 -20.509 1.00 63.09 101 ASP A O 1
ATOM 753 N N . MET A 1 102 ? -26.021 -7.897 -22.217 1.00 63.38 102 MET A N 1
ATOM 754 C CA . MET A 1 102 ? -27.278 -7.664 -22.937 1.00 63.38 102 MET A CA 1
ATOM 755 C C . MET A 1 102 ? -27.734 -8.893 -23.734 1.00 63.38 102 MET A C 1
ATOM 757 O O . MET A 1 102 ? -28.872 -8.917 -24.211 1.00 63.38 102 MET A O 1
ATOM 761 N N . LEU A 1 103 ? -26.884 -9.916 -23.873 1.00 61.81 103 LEU A N 1
ATOM 762 C CA . LEU A 1 103 ? -27.272 -11.169 -24.503 1.00 61.81 103 LEU A CA 1
ATOM 763 C C . LEU A 1 103 ? -28.159 -11.997 -23.561 1.00 61.81 103 LEU A C 1
ATOM 765 O O . LEU A 1 103 ? -27.888 -12.095 -22.362 1.00 61.81 103 LEU A O 1
ATOM 769 N N . PRO A 1 104 ? -29.218 -12.635 -24.086 1.00 55.97 104 PRO A N 1
ATOM 770 C CA . PRO A 1 104 ? -30.042 -13.542 -23.305 1.00 55.97 104 PRO A CA 1
ATOM 771 C C . PRO A 1 104 ? -29.217 -14.625 -22.589 1.00 55.97 104 PRO A C 1
ATOM 773 O O . PRO A 1 104 ? -28.336 -15.244 -23.182 1.00 55.97 104 PRO A O 1
ATOM 776 N N . ARG A 1 105 ? -29.552 -14.903 -21.320 1.00 53.66 105 ARG A N 1
ATOM 777 C CA . ARG A 1 105 ? -28.832 -15.840 -20.425 1.00 53.66 105 ARG A CA 1
ATOM 778 C C . ARG A 1 105 ? -28.722 -17.296 -20.917 1.00 53.66 105 ARG A C 1
ATOM 780 O O . ARG A 1 105 ? -28.022 -18.068 -20.280 1.00 53.66 105 ARG A O 1
ATOM 787 N N . HIS A 1 106 ? -29.426 -17.672 -21.984 1.00 54.09 106 HIS A N 1
ATOM 788 C CA . HIS A 1 106 ? -29.339 -18.989 -22.633 1.00 54.09 106 HIS A CA 1
ATOM 789 C C . HIS A 1 106 ? -28.288 -19.037 -23.763 1.00 54.09 106 HIS A C 1
ATOM 791 O O . HIS A 1 106 ? -27.901 -20.113 -24.199 1.00 54.09 106 HIS A O 1
ATOM 797 N N . ILE A 1 107 ? -27.798 -17.880 -24.231 1.00 53.97 107 ILE A N 1
ATOM 798 C CA . ILE A 1 107 ? -26.769 -17.779 -25.284 1.00 53.97 107 ILE A CA 1
ATOM 799 C C . ILE A 1 107 ? -25.355 -17.851 -24.689 1.00 53.97 107 ILE A C 1
ATOM 801 O O . ILE A 1 107 ? -24.450 -18.426 -25.297 1.00 53.97 107 ILE A O 1
ATOM 805 N N . LEU A 1 108 ? -25.160 -17.283 -23.496 1.00 51.84 108 LEU A N 1
ATOM 806 C CA . LEU A 1 108 ? -24.002 -17.584 -22.654 1.00 51.84 108 LEU A CA 1
ATOM 807 C C . LEU A 1 108 ? -24.294 -18.865 -21.861 1.00 51.84 108 LEU A C 1
ATOM 809 O O . LEU A 1 108 ? -25.442 -19.050 -21.458 1.00 51.84 108 LEU A O 1
ATOM 813 N N . PRO A 1 109 ? -23.300 -19.739 -21.603 1.00 46.84 109 PRO A N 1
ATOM 814 C CA . PRO A 1 109 ? -23.502 -20.895 -20.736 1.00 46.84 109 PRO A CA 1
ATOM 815 C C . PRO A 1 109 ? -24.137 -20.420 -19.427 1.00 46.84 109 PRO A C 1
ATOM 817 O O . PRO A 1 109 ? -23.548 -19.590 -18.737 1.00 46.84 109 PRO A O 1
ATOM 820 N N . SER A 1 110 ? -25.328 -20.923 -19.092 1.00 41.75 110 SER A N 1
ATOM 821 C CA . SER A 1 110 ? -26.149 -20.491 -17.943 1.00 41.75 110 SER A CA 1
ATOM 822 C C . SER A 1 110 ? -25.487 -20.705 -16.574 1.00 41.75 110 SER A C 1
ATOM 824 O O . SER A 1 110 ? -26.047 -20.380 -15.527 1.00 41.75 110 SER A O 1
ATOM 826 N N . THR A 1 111 ? -24.276 -21.247 -16.570 1.00 42.66 111 THR A N 1
ATOM 827 C CA . THR A 1 111 ? -23.401 -21.358 -15.417 1.00 42.66 111 THR A CA 1
ATOM 828 C C . THR A 1 111 ? -22.690 -20.035 -15.143 1.00 42.66 111 THR A C 1
ATOM 830 O O . THR A 1 111 ? -22.171 -19.399 -16.058 1.00 42.66 111 THR A O 1
ATOM 833 N N . ILE A 1 112 ? -22.554 -19.692 -13.862 1.00 40.53 112 ILE A N 1
ATOM 834 C CA . ILE A 1 112 ? -21.690 -18.626 -13.319 1.00 40.53 112 ILE A CA 1
ATOM 835 C C . ILE A 1 112 ? -20.320 -18.558 -14.045 1.00 40.53 112 ILE A C 1
ATOM 837 O O . ILE A 1 112 ? -19.793 -17.474 -14.278 1.00 40.53 112 ILE A O 1
ATOM 841 N N . TYR A 1 113 ? -19.804 -19.700 -14.509 1.00 37.69 113 TYR A N 1
ATOM 842 C CA . TYR A 1 113 ? -18.559 -19.859 -15.267 1.00 37.69 113 TYR A CA 1
ATOM 843 C C . TYR A 1 113 ? -18.509 -19.214 -16.664 1.00 37.69 113 TYR A C 1
ATOM 845 O O . TYR A 1 113 ? -17.483 -18.635 -17.034 1.00 37.69 113 TYR A O 1
ATOM 853 N N . GLY A 1 114 ? -19.608 -19.242 -17.424 1.00 43.59 114 GLY A N 1
ATOM 854 C CA . GLY A 1 114 ? -19.681 -18.627 -18.755 1.00 43.59 114 GLY A CA 1
ATOM 855 C C . GLY A 1 114 ? -19.670 -17.100 -18.686 1.00 43.59 114 GLY A C 1
ATOM 856 O O . GLY A 1 114 ? -18.981 -16.437 -19.462 1.00 43.59 114 GLY A O 1
ATOM 857 N N . THR A 1 115 ? -20.376 -16.552 -17.697 1.00 46.56 115 THR A N 1
ATOM 858 C CA . THR A 1 115 ? -20.544 -15.107 -17.501 1.00 46.56 115 THR A CA 1
ATOM 859 C C . THR A 1 115 ? -19.368 -14.459 -16.762 1.00 46.56 115 THR A C 1
ATOM 861 O O . THR A 1 115 ? -19.057 -13.301 -17.031 1.00 46.56 115 THR A O 1
ATOM 864 N N . LEU A 1 116 ? -18.696 -15.172 -15.844 1.00 46.25 116 LEU A N 1
ATOM 865 C CA . LEU A 1 116 ? -17.655 -14.579 -14.988 1.00 46.25 116 LEU A CA 1
ATOM 866 C C . LEU A 1 116 ? -16.214 -14.797 -15.461 1.00 46.25 116 LEU A C 1
ATOM 868 O O . LEU A 1 116 ? -15.383 -13.941 -15.176 1.00 46.25 116 LEU A O 1
ATOM 872 N N . PHE A 1 117 ? -15.904 -15.884 -16.180 1.00 45.72 117 PHE A N 1
ATOM 873 C CA . PHE A 1 117 ? -14.507 -16.249 -16.479 1.00 45.72 117 PHE A CA 1
ATOM 874 C C . PHE A 1 117 ? -14.216 -16.402 -17.974 1.00 45.72 117 PHE A C 1
ATOM 876 O O . PHE A 1 117 ? -13.219 -15.867 -18.458 1.00 45.72 117 PHE A O 1
ATOM 883 N N . ILE A 1 118 ? -15.092 -17.063 -18.740 1.00 51.62 118 ILE A N 1
ATOM 884 C CA . ILE A 1 118 ? -14.958 -17.111 -20.209 1.00 51.62 118 ILE A CA 1
ATOM 885 C C . ILE A 1 118 ? -15.194 -15.717 -20.805 1.00 51.62 118 ILE A C 1
ATOM 887 O O . ILE A 1 118 ? -14.436 -15.293 -21.672 1.00 51.62 118 ILE A O 1
ATOM 891 N N . GLY A 1 119 ? -16.191 -14.984 -20.298 1.00 60.62 119 GLY A N 1
ATOM 892 C CA . GLY A 1 119 ? -16.541 -13.634 -20.748 1.00 60.62 119 GLY A CA 1
ATOM 893 C C . GLY A 1 119 ? -15.362 -12.650 -20.764 1.00 60.62 119 GLY A C 1
ATOM 894 O O . GLY A 1 119 ? -15.042 -12.143 -21.835 1.00 60.62 119 GLY A O 1
ATOM 895 N N . PRO A 1 120 ? -14.662 -12.391 -19.642 1.00 59.94 120 PRO A N 1
ATOM 896 C CA . PRO A 1 120 ? -13.537 -11.456 -19.628 1.00 59.94 120 PRO A CA 1
ATOM 897 C C . PRO A 1 120 ? -12.378 -11.871 -20.541 1.00 59.94 120 PRO A C 1
ATOM 899 O O . PRO A 1 120 ? -11.866 -11.035 -21.277 1.00 59.94 120 PRO A O 1
ATOM 902 N N . ALA A 1 121 ? -11.972 -13.145 -20.541 1.00 60.56 121 ALA A N 1
ATOM 903 C CA . ALA A 1 121 ? -10.889 -13.616 -21.409 1.00 60.56 121 ALA A CA 1
ATOM 904 C C . ALA A 1 121 ? -11.265 -13.498 -22.898 1.00 60.56 121 ALA A C 1
ATOM 906 O O . ALA A 1 121 ? -10.455 -13.052 -23.711 1.00 60.56 121 ALA A O 1
ATOM 907 N N . ALA A 1 122 ? -12.517 -13.818 -23.242 1.00 66.25 122 ALA A N 1
ATOM 908 C CA . ALA A 1 122 ? -13.081 -13.612 -24.570 1.00 66.25 122 ALA A CA 1
ATOM 909 C C . ALA A 1 122 ? -13.118 -12.123 -24.949 1.00 66.25 122 ALA A C 1
ATOM 911 O O . ALA A 1 122 ? -12.727 -11.768 -26.058 1.00 66.25 122 ALA A O 1
ATOM 912 N N . VAL A 1 123 ? -13.508 -11.236 -24.027 1.00 71.38 123 VAL A N 1
ATOM 913 C CA . VAL A 1 123 ? -13.485 -9.783 -24.250 1.00 71.38 123 VAL A CA 1
ATOM 914 C C . VAL A 1 123 ? -12.072 -9.267 -24.442 1.00 71.38 123 VAL A C 1
ATOM 916 O O . VAL A 1 123 ? -11.860 -8.486 -25.363 1.00 71.38 123 VAL A O 1
ATOM 919 N N . LEU A 1 124 ? -11.102 -9.703 -23.636 1.00 72.38 124 LEU A N 1
ATOM 920 C CA . LEU A 1 124 ? -9.707 -9.314 -23.818 1.00 72.38 124 LEU A CA 1
ATOM 921 C C . LEU A 1 124 ? -9.198 -9.762 -25.189 1.00 72.38 124 LEU A C 1
ATOM 923 O O . LEU A 1 124 ? -8.661 -8.945 -25.931 1.00 72.38 124 LEU A O 1
ATOM 927 N N . ALA A 1 125 ? -9.417 -11.028 -25.546 1.00 69.62 125 ALA A N 1
ATOM 928 C CA . ALA A 1 125 ? -8.991 -11.579 -26.827 1.00 69.62 125 ALA A CA 1
ATOM 929 C C . ALA A 1 125 ? -9.656 -10.856 -28.009 1.00 69.62 125 ALA A C 1
ATOM 931 O O . ALA A 1 125 ? -8.981 -10.463 -28.961 1.00 69.62 125 ALA A O 1
ATOM 932 N N . ALA A 1 126 ? -10.969 -10.626 -27.944 1.00 72.94 126 ALA A N 1
ATOM 933 C CA . ALA A 1 126 ? -11.699 -9.884 -28.965 1.00 72.94 126 ALA A CA 1
ATOM 934 C C . ALA A 1 126 ? -11.220 -8.432 -29.054 1.00 72.94 126 ALA A C 1
ATOM 936 O O . ALA A 1 126 ? -11.004 -7.922 -30.149 1.00 72.94 126 ALA A O 1
ATOM 937 N N . TYR A 1 127 ? -10.984 -7.776 -27.921 1.00 80.81 127 TYR A N 1
ATOM 938 C CA . TYR A 1 127 ? -10.500 -6.404 -27.886 1.00 80.81 127 TYR A CA 1
ATOM 939 C C . TYR A 1 127 ? -9.080 -6.275 -28.452 1.00 80.81 127 TYR A C 1
ATOM 941 O O . TYR A 1 127 ? -8.828 -5.399 -29.274 1.00 80.81 127 TYR A O 1
ATOM 949 N N . GLN A 1 128 ? -8.168 -7.189 -28.113 1.00 78.00 128 GLN A N 1
ATOM 950 C CA . GLN A 1 128 ? -6.840 -7.260 -28.730 1.00 78.00 128 GLN A CA 1
ATOM 951 C C . GLN A 1 128 ? -6.927 -7.436 -30.247 1.00 78.00 128 GLN A C 1
ATOM 953 O O . GLN A 1 128 ? -6.215 -6.762 -30.990 1.00 78.00 128 GLN A O 1
ATOM 958 N N . LYS A 1 129 ? -7.828 -8.299 -30.727 1.00 81.25 129 LYS A N 1
ATOM 959 C CA . LYS A 1 129 ? -8.058 -8.487 -32.164 1.00 81.25 129 LYS A CA 1
ATOM 960 C C . LYS A 1 129 ? -8.645 -7.240 -32.820 1.00 81.25 129 LYS A C 1
ATOM 962 O O . LYS A 1 129 ? -8.215 -6.900 -33.915 1.00 81.25 129 LYS A O 1
ATOM 967 N N . LEU A 1 130 ? -9.545 -6.513 -32.155 1.00 82.00 130 LEU A N 1
ATOM 968 C CA . LEU A 1 130 ? -10.041 -5.215 -32.630 1.00 82.00 130 LEU A CA 1
ATOM 969 C C . LEU A 1 130 ? -8.920 -4.171 -32.724 1.00 82.00 130 LEU A C 1
ATOM 971 O O . LEU A 1 130 ? -8.864 -3.422 -33.697 1.00 82.00 130 LEU A O 1
ATOM 975 N N . LEU A 1 131 ? -7.997 -4.133 -31.761 1.00 81.94 131 LEU A N 1
ATOM 976 C CA . LEU A 1 131 ? -6.823 -3.257 -31.832 1.00 81.94 131 LEU A CA 1
ATOM 977 C C . LEU A 1 131 ? -5.940 -3.618 -33.028 1.00 81.94 131 LEU A C 1
ATOM 979 O O . LEU A 1 131 ? -5.617 -2.747 -33.833 1.00 81.94 131 LEU A O 1
ATOM 983 N N . ILE A 1 132 ? -5.651 -4.908 -33.212 1.00 83.50 132 ILE A N 1
ATOM 984 C CA . ILE A 1 132 ? -4.884 -5.408 -34.359 1.00 83.50 132 ILE A CA 1
ATOM 985 C C . ILE A 1 132 ? -5.575 -5.047 -35.685 1.00 83.50 132 ILE A C 1
ATOM 987 O O . ILE A 1 132 ? -4.920 -4.546 -36.598 1.00 83.50 132 ILE A O 1
ATOM 991 N N . LEU A 1 133 ? -6.889 -5.268 -35.786 1.00 84.06 133 LEU A N 1
ATOM 992 C CA . LEU A 1 133 ? -7.706 -4.951 -36.964 1.00 84.06 133 LEU A CA 1
ATOM 993 C C . LEU A 1 133 ? -7.686 -3.459 -37.301 1.00 84.06 133 LEU A C 1
ATOM 995 O O . LEU A 1 133 ? -7.693 -3.081 -38.466 1.00 84.06 133 LEU A O 1
ATOM 999 N N . THR A 1 134 ? -7.638 -2.600 -36.290 1.00 82.81 134 THR A N 1
ATOM 1000 C CA . THR A 1 134 ? -7.653 -1.142 -36.467 1.00 82.81 134 THR A CA 1
ATOM 1001 C C . THR A 1 134 ? -6.252 -0.533 -36.556 1.00 82.81 134 THR A C 1
ATOM 1003 O O . THR A 1 134 ? -6.106 0.692 -36.542 1.00 82.81 134 THR A O 1
ATOM 1006 N N . GLY A 1 135 ? -5.213 -1.371 -36.675 1.00 80.88 135 GLY A N 1
ATOM 1007 C CA . GLY A 1 135 ? -3.820 -0.934 -36.797 1.00 80.88 135 GLY A CA 1
ATOM 1008 C C . GLY A 1 135 ? -3.251 -0.303 -35.527 1.00 80.88 135 GLY A C 1
ATOM 1009 O O . GLY A 1 135 ? -2.290 0.468 -35.595 1.00 80.88 135 GLY A O 1
ATOM 1010 N N . LYS A 1 136 ? -3.867 -0.580 -34.375 1.00 83.94 136 LYS A N 1
ATOM 1011 C CA . LYS A 1 136 ? -3.429 -0.114 -33.060 1.00 83.94 136 LYS A CA 1
ATOM 1012 C C . LYS A 1 136 ? -2.499 -1.132 -32.427 1.00 83.94 136 LYS A C 1
ATOM 1014 O O . LYS A 1 136 ? -2.645 -2.335 -32.626 1.00 83.94 136 LYS A O 1
ATOM 1019 N N . ASP A 1 137 ? -1.560 -0.626 -31.641 1.00 77.62 137 ASP A N 1
ATOM 1020 C CA . ASP A 1 137 ? -0.646 -1.460 -30.874 1.00 77.62 137 ASP A CA 1
ATOM 1021 C C . ASP A 1 137 ? -1.352 -2.003 -29.615 1.00 77.62 137 ASP A C 1
ATOM 1023 O O . ASP A 1 137 ? -1.757 -1.197 -28.767 1.00 77.62 137 ASP A O 1
ATOM 1027 N N . PRO A 1 138 ? -1.521 -3.333 -29.465 1.00 72.81 138 PRO A N 1
ATOM 1028 C CA . PRO A 1 138 ? -2.135 -3.925 -28.278 1.00 72.81 138 PRO A CA 1
ATOM 1029 C C . PRO A 1 138 ? -1.410 -3.570 -26.978 1.00 72.81 138 PRO A C 1
ATOM 1031 O O . PRO A 1 138 ? -2.069 -3.363 -25.959 1.00 72.81 138 PRO A O 1
ATOM 1034 N N . GLU A 1 139 ? -0.081 -3.440 -27.022 1.00 68.31 139 GLU A N 1
ATOM 1035 C CA . GLU A 1 139 ? 0.736 -3.088 -25.853 1.00 68.31 139 GLU A CA 1
ATOM 1036 C C . GLU A 1 139 ? 0.433 -1.661 -25.374 1.00 68.31 139 GLU A C 1
ATOM 1038 O O . GLU A 1 139 ? 0.443 -1.381 -24.179 1.00 68.31 139 GLU A O 1
ATOM 1043 N N . SER A 1 140 ? 0.040 -0.757 -26.280 1.00 75.19 140 SER A N 1
ATOM 1044 C CA . SER A 1 140 ? -0.354 0.607 -25.906 1.00 75.19 140 SER A CA 1
ATOM 1045 C C . SER A 1 140 ? -1.669 0.677 -25.120 1.00 75.19 140 SER A C 1
ATOM 1047 O O . SER A 1 140 ? -1.854 1.586 -24.314 1.00 75.19 140 SER A O 1
ATOM 1049 N N . ALA A 1 141 ? -2.587 -0.275 -25.329 1.00 70.00 141 ALA A N 1
ATOM 1050 C CA . ALA A 1 141 ? -3.870 -0.318 -24.626 1.00 70.00 141 ALA A CA 1
ATOM 1051 C C . ALA A 1 141 ? -3.744 -0.870 -23.197 1.00 70.00 141 ALA A C 1
ATOM 1053 O O . ALA A 1 141 ? -4.557 -0.537 -22.330 1.00 70.00 141 ALA A O 1
ATOM 1054 N N . PHE A 1 142 ? -2.715 -1.685 -22.962 1.00 69.25 142 PHE A N 1
ATOM 1055 C CA . PHE A 1 142 ? -2.377 -2.276 -21.672 1.00 69.25 142 PHE A CA 1
ATOM 1056 C C . PHE A 1 142 ? -0.884 -2.043 -21.405 1.00 69.25 142 PHE A C 1
ATOM 1058 O O . PHE A 1 142 ? -0.110 -2.994 -21.458 1.00 69.25 142 PHE A O 1
ATOM 1065 N N . PRO A 1 143 ? -0.461 -0.794 -21.125 1.00 58.16 143 PRO A N 1
ATOM 1066 C CA . PRO A 1 143 ? 0.957 -0.430 -21.015 1.00 58.16 143 PRO A CA 1
ATOM 1067 C C . PRO A 1 143 ? 1.669 -1.141 -19.860 1.00 58.16 143 PRO A C 1
ATOM 1069 O O . PRO A 1 143 ? 2.890 -1.259 -19.845 1.00 58.16 143 PRO A O 1
ATOM 1072 N N . GLU A 1 144 ? 0.901 -1.614 -18.881 1.00 54.53 144 GLU A N 1
ATOM 1073 C CA . GLU A 1 144 ? 1.409 -2.400 -17.764 1.00 54.53 144 GLU A CA 1
ATOM 1074 C C . GLU A 1 144 ? 1.470 -3.897 -18.118 1.00 54.53 144 GLU A C 1
ATOM 1076 O O . GLU A 1 144 ? 2.136 -4.645 -17.420 1.00 54.53 144 GLU A O 1
ATOM 1081 N N . GLY A 1 145 ? 0.861 -4.339 -19.222 1.00 60.72 145 GLY A N 1
ATOM 1082 C CA . GLY A 1 145 ? 0.736 -5.726 -19.668 1.00 60.72 145 GLY A CA 1
ATOM 1083 C C . GLY A 1 145 ? -0.661 -6.309 -19.423 1.00 60.72 145 GLY A C 1
ATOM 1084 O O . GLY A 1 145 ? -1.495 -5.743 -18.716 1.00 60.72 145 GLY A O 1
ATOM 1085 N N . LEU A 1 146 ? -0.929 -7.493 -19.981 1.00 57.19 146 LEU A N 1
ATOM 1086 C CA . LEU A 1 146 ? -2.253 -8.140 -19.912 1.00 57.19 146 LEU A CA 1
ATOM 1087 C C . LEU A 1 146 ? -2.695 -8.525 -18.494 1.00 57.19 146 LEU A C 1
ATOM 1089 O O . LEU A 1 146 ? -3.884 -8.698 -18.246 1.00 57.19 146 LEU A O 1
ATOM 1093 N N . TRP A 1 147 ? -1.774 -8.605 -17.534 1.00 56.34 147 TRP A N 1
ATOM 1094 C CA . TRP A 1 147 ? -2.118 -8.806 -16.123 1.00 56.34 147 TRP A CA 1
ATOM 1095 C C . TRP A 1 147 ? -2.908 -7.636 -15.528 1.00 56.34 147 TRP A C 1
ATOM 1097 O O . TRP A 1 147 ? -3.728 -7.872 -14.642 1.00 56.34 147 TRP A O 1
ATOM 1107 N N . GLN A 1 148 ? -2.750 -6.414 -16.056 1.00 58.88 148 GLN A N 1
ATOM 1108 C CA . GLN A 1 148 ? -3.591 -5.274 -15.689 1.00 58.88 148 GLN A CA 1
ATOM 1109 C C . GLN A 1 148 ? -5.061 -5.596 -15.970 1.00 58.88 148 GLN A C 1
ATOM 1111 O O . GLN A 1 148 ? -5.923 -5.299 -15.150 1.00 58.88 148 GLN A O 1
ATOM 1116 N N . PHE A 1 149 ? -5.348 -6.271 -17.089 1.00 62.94 149 PHE A N 1
ATOM 1117 C CA . PHE A 1 149 ? -6.700 -6.724 -17.388 1.00 62.94 149 PHE A CA 1
ATOM 1118 C C . PHE A 1 149 ? -7.188 -7.753 -16.362 1.00 62.94 149 PHE A C 1
ATOM 1120 O O . PHE A 1 149 ? -8.318 -7.673 -15.893 1.00 62.94 149 PHE A O 1
ATOM 1127 N N . TYR A 1 150 ? -6.342 -8.707 -15.977 1.00 56.62 150 TYR A N 1
ATOM 1128 C CA . TYR A 1 150 ? -6.737 -9.746 -15.028 1.00 56.62 150 TYR A CA 1
ATOM 1129 C C . TYR A 1 150 ? -7.003 -9.200 -13.619 1.00 56.62 150 TYR A C 1
ATOM 1131 O O . TYR A 1 150 ? -7.974 -9.629 -12.995 1.00 56.62 150 TYR A O 1
ATOM 1139 N N . LEU A 1 151 ? -6.222 -8.219 -13.155 1.00 57.62 151 LEU A N 1
ATOM 1140 C CA . LEU A 1 151 ? -6.472 -7.534 -11.883 1.00 57.62 151 LEU A CA 1
ATOM 1141 C C . LEU A 1 151 ? -7.652 -6.565 -11.941 1.00 57.62 151 LEU A C 1
ATOM 1143 O O . LEU A 1 151 ? -8.414 -6.479 -10.985 1.00 57.62 151 LEU A O 1
ATOM 1147 N N . GLU A 1 152 ? -7.798 -5.817 -13.039 1.00 57.84 152 GLU A N 1
ATOM 1148 C CA . GLU A 1 152 ? -8.843 -4.799 -13.154 1.00 57.84 152 GLU A CA 1
ATOM 1149 C C . GLU A 1 152 ? -10.191 -5.385 -13.598 1.00 57.84 152 GLU A C 1
ATOM 1151 O O . GLU A 1 152 ? -11.193 -4.739 -13.338 1.00 57.84 152 GLU A O 1
ATOM 1156 N N . PHE A 1 153 ? -10.260 -6.557 -14.252 1.00 53.78 153 PHE A N 1
ATOM 1157 C CA . PHE A 1 153 ? -11.493 -7.020 -14.913 1.00 53.78 153 PHE A CA 1
ATOM 1158 C C . PHE A 1 153 ? -11.915 -8.484 -14.677 1.00 53.78 153 PHE A C 1
ATOM 1160 O O . PHE A 1 153 ? -13.100 -8.771 -14.891 1.00 53.78 153 PHE A O 1
ATOM 1167 N N . ALA A 1 154 ? -11.033 -9.409 -14.249 1.00 49.12 154 ALA A N 1
ATOM 1168 C CA . ALA A 1 154 ? -11.318 -10.857 -14.353 1.00 49.12 154 ALA A CA 1
ATOM 1169 C C . ALA A 1 154 ? -11.051 -11.741 -13.111 1.00 49.12 154 ALA A C 1
ATOM 1171 O O . ALA A 1 154 ? -11.742 -12.745 -12.949 1.00 49.12 154 ALA A O 1
ATOM 1172 N N . LEU A 1 155 ? -10.112 -11.419 -12.216 1.00 51.19 155 LEU A N 1
ATOM 1173 C CA . LEU A 1 155 ? -9.835 -12.225 -11.009 1.00 51.19 155 LEU A CA 1
ATOM 1174 C C . LEU A 1 155 ? -10.634 -11.685 -9.813 1.00 51.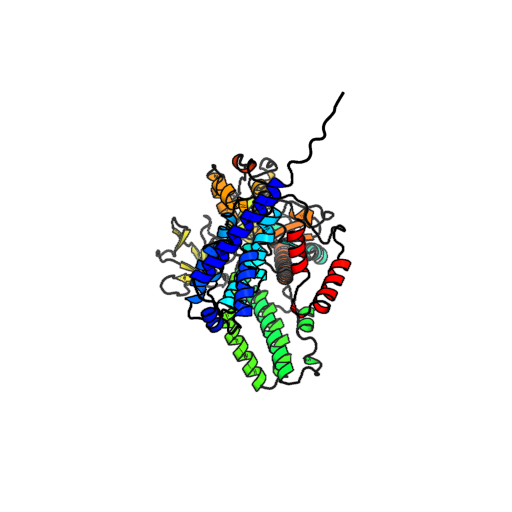19 155 LEU A C 1
ATOM 1176 O O . LEU A 1 155 ? -10.088 -11.095 -8.888 1.00 51.19 155 LEU A O 1
ATOM 1180 N N . ARG A 1 156 ? -11.963 -11.813 -9.908 1.00 54.03 156 ARG A N 1
ATOM 1181 C CA . ARG A 1 156 ? -12.937 -11.079 -9.081 1.00 54.03 156 ARG A CA 1
ATOM 1182 C C . ARG A 1 156 ? -13.245 -11.646 -7.707 1.00 54.03 156 ARG A C 1
ATOM 1184 O O . ARG A 1 156 ? -13.760 -10.906 -6.881 1.00 54.03 156 ARG A O 1
ATOM 1191 N N . GLU A 1 157 ? -12.998 -12.918 -7.452 1.00 52.28 157 GLU A N 1
ATOM 1192 C CA . GLU A 1 157 ? -13.244 -13.455 -6.117 1.00 52.28 157 GLU A CA 1
ATOM 1193 C C . GLU A 1 157 ? -11.945 -13.331 -5.325 1.00 52.28 157 GLU A C 1
ATOM 1195 O O . GLU A 1 157 ? -10.886 -13.646 -5.865 1.00 52.28 157 GLU A O 1
ATOM 1200 N N . ASP A 1 158 ? -12.053 -12.858 -4.085 1.00 51.28 158 ASP A N 1
ATOM 1201 C CA . ASP A 1 158 ? -11.118 -12.744 -2.942 1.00 51.28 158 ASP A CA 1
ATOM 1202 C C . ASP A 1 158 ? -9.854 -13.664 -2.878 1.00 51.28 158 ASP A C 1
ATOM 1204 O O . ASP A 1 158 ? -8.913 -13.458 -2.114 1.00 51.28 158 ASP A O 1
ATOM 1208 N N . SER A 1 159 ? -9.767 -14.646 -3.765 1.00 47.38 159 SER A N 1
ATOM 1209 C CA . SER A 1 159 ? -8.599 -15.451 -4.129 1.00 47.38 159 SER A CA 1
ATOM 1210 C C . SER A 1 159 ? -7.369 -14.692 -4.657 1.00 47.38 159 SER A C 1
ATOM 1212 O O . SER A 1 159 ? -6.304 -15.295 -4.766 1.00 47.38 159 SER A O 1
ATOM 1214 N N . ALA A 1 160 ? -7.460 -13.403 -4.998 1.00 63.00 160 ALA A N 1
ATOM 1215 C CA . ALA A 1 160 ? -6.317 -12.629 -5.495 1.00 63.00 160 ALA A CA 1
ATOM 1216 C C . ALA A 1 160 ? -5.552 -11.920 -4.363 1.00 63.00 160 ALA A C 1
ATOM 1218 O O . ALA A 1 160 ? -5.255 -10.729 -4.461 1.00 63.00 160 ALA A O 1
ATOM 1219 N N . HIS A 1 161 ? -5.225 -12.631 -3.286 1.00 74.38 161 HIS A N 1
ATOM 1220 C CA . HIS A 1 161 ? -4.285 -12.128 -2.288 1.00 74.38 161 HIS A CA 1
ATOM 1221 C C . HIS A 1 161 ? -3.049 -13.021 -2.219 1.00 74.38 161 HIS A C 1
ATOM 1223 O O . HIS A 1 161 ? -3.103 -14.235 -2.416 1.00 74.38 161 HIS A O 1
ATOM 1229 N N . HIS A 1 162 ? -1.929 -12.389 -1.902 1.00 79.25 162 HIS A N 1
ATOM 1230 C CA . HIS A 1 162 ? -0.708 -13.049 -1.499 1.00 79.25 162 HIS A CA 1
ATOM 1231 C C . HIS A 1 162 ? -0.645 -13.066 0.022 1.00 79.25 162 HIS A C 1
ATOM 1233 O O . HIS A 1 162 ? -0.834 -12.030 0.657 1.00 79.25 162 HIS A O 1
ATOM 1239 N N . THR A 1 163 ? -0.345 -14.221 0.606 1.00 86.50 163 THR A N 1
ATOM 1240 C CA . THR A 1 163 ? -0.140 -14.326 2.048 1.00 86.50 163 THR A CA 1
ATOM 1241 C C . THR A 1 163 ? 1.260 -14.833 2.334 1.00 86.50 163 THR A C 1
ATOM 1243 O O . THR A 1 163 ? 1.680 -15.851 1.780 1.00 86.50 163 THR A O 1
ATOM 1246 N N . ASN A 1 164 ? 1.985 -14.129 3.198 1.00 90.19 164 ASN A N 1
ATOM 1247 C CA . ASN A 1 164 ? 3.303 -14.543 3.658 1.00 90.19 164 ASN A CA 1
ATOM 1248 C C . ASN A 1 164 ? 3.474 -14.321 5.164 1.00 90.19 164 ASN A C 1
ATOM 1250 O O . ASN A 1 164 ? 2.803 -13.495 5.775 1.00 90.19 164 ASN A O 1
ATOM 1254 N N . GLU A 1 165 ? 4.388 -15.076 5.762 1.00 93.31 165 GLU A N 1
ATOM 1255 C CA . GLU A 1 165 ? 4.664 -15.058 7.197 1.00 93.31 165 GLU A CA 1
ATOM 1256 C C . GLU A 1 165 ? 6.082 -14.543 7.454 1.00 93.31 165 GLU A C 1
ATOM 1258 O O . GLU A 1 165 ? 7.027 -14.932 6.763 1.00 93.31 165 GLU A O 1
ATOM 1263 N N . THR A 1 166 ? 6.246 -13.692 8.469 1.00 95.31 166 THR A N 1
ATOM 1264 C CA . THR A 1 166 ? 7.558 -13.282 8.975 1.00 95.31 166 THR A CA 1
ATOM 1265 C C . THR A 1 166 ? 7.721 -13.687 10.440 1.00 95.31 166 THR A C 1
ATOM 1267 O O . THR A 1 166 ? 6.837 -13.512 11.280 1.00 95.31 166 THR A O 1
ATOM 1270 N N . LEU A 1 167 ? 8.898 -14.226 10.772 1.00 96.12 167 LEU A N 1
ATOM 1271 C CA . LEU A 1 167 ? 9.287 -14.565 12.150 1.00 96.12 167 LEU A CA 1
ATOM 1272 C C . LEU A 1 167 ? 10.128 -13.456 12.804 1.00 96.12 167 LEU A C 1
ATOM 1274 O O . LEU A 1 167 ? 10.415 -13.504 14.001 1.00 96.12 167 LEU A O 1
ATOM 1278 N N . GLY A 1 168 ? 10.558 -12.466 12.013 1.00 94.62 168 GLY A N 1
ATOM 1279 C CA . GLY A 1 168 ? 11.613 -11.523 12.382 1.00 94.62 168 GLY A CA 1
ATOM 1280 C C . GLY A 1 168 ? 11.307 -10.698 13.630 1.00 94.62 168 GLY A C 1
ATOM 1281 O O . GLY A 1 168 ? 12.212 -10.461 14.427 1.00 94.62 168 GLY A O 1
ATOM 1282 N N . PHE A 1 169 ? 10.045 -10.312 13.842 1.00 97.25 169 PHE A N 1
ATOM 1283 C CA . PHE A 1 169 ? 9.643 -9.522 15.007 1.00 97.25 169 PHE A CA 1
ATOM 1284 C C . PHE A 1 169 ? 9.814 -10.303 16.315 1.00 97.25 169 PHE A C 1
ATOM 1286 O O . PHE A 1 169 ? 10.604 -9.908 17.170 1.00 97.25 169 PHE A O 1
ATOM 1293 N N . HIS A 1 170 ? 9.161 -11.461 16.434 1.00 97.12 170 HIS A N 1
ATOM 1294 C CA . HIS A 1 170 ? 9.237 -12.317 17.621 1.00 97.12 170 HIS A CA 1
ATOM 1295 C C . HIS A 1 170 ? 10.661 -12.828 17.877 1.00 97.12 170 HIS A C 1
ATOM 1297 O O . HIS A 1 170 ? 11.134 -12.830 19.016 1.00 97.12 170 HIS A O 1
ATOM 1303 N N . GLN A 1 171 ? 11.388 -13.198 16.816 1.00 96.62 171 GLN A N 1
ATOM 1304 C CA . GLN A 1 171 ? 12.794 -13.580 16.937 1.00 96.62 171 GLN A CA 1
ATOM 1305 C C . GLN A 1 171 ? 13.656 -12.428 17.453 1.00 96.62 171 GLN A C 1
ATOM 1307 O O . GLN A 1 171 ? 14.517 -12.662 18.294 1.00 96.62 171 GLN A O 1
ATOM 1312 N N . ALA A 1 172 ? 13.434 -11.192 17.000 1.00 95.56 172 ALA A N 1
ATOM 1313 C CA . ALA A 1 172 ? 14.173 -10.039 17.500 1.00 95.56 172 ALA A CA 1
ATOM 1314 C C . ALA A 1 172 ? 13.877 -9.764 18.981 1.00 95.56 172 ALA A C 1
ATOM 1316 O O . ALA A 1 172 ? 14.823 -9.565 19.741 1.00 95.56 172 ALA A O 1
ATOM 1317 N N . LEU A 1 173 ? 12.608 -9.826 19.411 1.00 96.19 173 LEU A N 1
ATOM 1318 C CA . LEU A 1 173 ? 12.254 -9.678 20.830 1.00 96.19 173 LEU A CA 1
ATOM 1319 C C . LEU A 1 173 ? 13.016 -10.686 21.698 1.00 96.19 173 LEU A C 1
ATOM 1321 O O . LEU A 1 173 ? 13.628 -10.311 22.696 1.00 96.19 173 LEU A O 1
ATOM 1325 N N . LYS A 1 174 ? 13.060 -11.953 21.270 1.00 95.94 174 LYS A N 1
ATOM 1326 C CA . LYS A 1 174 ? 13.793 -13.016 21.968 1.00 95.94 174 LYS A CA 1
ATOM 1327 C C . LYS A 1 174 ? 15.310 -12.810 21.928 1.00 95.94 174 LYS A C 1
ATOM 1329 O O . LYS A 1 174 ? 15.964 -12.870 22.965 1.00 95.94 174 LYS A O 1
ATOM 1334 N N . ASN A 1 175 ? 15.875 -12.572 20.746 1.00 95.62 175 ASN A N 1
ATOM 1335 C CA . ASN A 1 175 ? 17.323 -12.502 20.532 1.00 95.62 175 ASN A CA 1
ATOM 1336 C C . ASN A 1 175 ? 17.963 -11.298 21.230 1.00 95.62 175 ASN A C 1
ATOM 1338 O O . ASN A 1 175 ? 19.091 -11.398 21.703 1.00 95.62 175 ASN A O 1
ATOM 1342 N N . TYR A 1 176 ? 17.249 -10.174 21.297 1.00 94.50 176 TYR A N 1
ATOM 1343 C CA . TYR A 1 176 ? 17.707 -8.963 21.978 1.00 94.50 176 TYR A CA 1
ATOM 1344 C C . TYR A 1 176 ? 17.176 -8.847 23.415 1.00 94.50 176 TYR A C 1
ATOM 1346 O O . TYR A 1 176 ? 17.438 -7.843 24.072 1.00 94.50 176 TYR A O 1
ATOM 1354 N N . ASN A 1 177 ? 16.460 -9.865 23.911 1.00 95.25 177 ASN A N 1
ATOM 1355 C CA . ASN A 1 177 ? 15.847 -9.892 25.241 1.00 95.25 177 ASN A CA 1
ATOM 1356 C C . ASN A 1 177 ? 14.992 -8.639 25.533 1.00 95.25 177 ASN A C 1
ATOM 1358 O O . ASN A 1 177 ? 15.083 -8.031 26.602 1.00 95.25 177 ASN A O 1
ATOM 1362 N N . LEU A 1 178 ? 14.184 -8.227 24.552 1.00 95.38 178 LEU A N 1
ATOM 1363 C CA . LEU A 1 178 ? 13.302 -7.067 24.653 1.00 95.38 178 LEU A CA 1
ATOM 1364 C C . LEU A 1 178 ? 12.019 -7.484 25.372 1.00 95.38 178 LEU A C 1
ATOM 1366 O O . LEU A 1 178 ? 11.188 -8.200 24.816 1.00 95.38 178 LEU A O 1
ATOM 1370 N N . ASN A 1 179 ? 11.854 -7.022 26.610 1.00 93.44 179 ASN A N 1
ATOM 1371 C CA . ASN A 1 179 ? 10.636 -7.247 27.378 1.00 93.44 179 ASN A CA 1
ATOM 1372 C C . ASN A 1 179 ? 9.642 -6.103 27.127 1.00 93.44 179 ASN A C 1
ATOM 1374 O O . ASN A 1 179 ? 9.797 -5.012 27.677 1.00 93.44 179 ASN A O 1
ATOM 1378 N N . LEU A 1 180 ? 8.649 -6.345 26.270 1.00 95.62 180 LEU A N 1
ATOM 1379 C CA . LEU A 1 180 ? 7.636 -5.363 25.877 1.00 95.62 180 LEU A CA 1
ATOM 1380 C C . LEU A 1 180 ? 6.238 -5.820 26.280 1.00 95.62 180 LEU A C 1
ATOM 1382 O O . LEU A 1 180 ? 5.872 -6.976 26.065 1.00 95.62 180 LEU A O 1
ATOM 1386 N N . SER A 1 181 ? 5.432 -4.880 26.774 1.00 96.25 181 SER A N 1
ATOM 1387 C CA . SER A 1 181 ? 3.991 -5.082 26.936 1.00 96.25 181 SER A CA 1
ATOM 1388 C C . SER A 1 181 ? 3.307 -5.243 25.574 1.00 96.25 181 SER A C 1
ATOM 1390 O O . SER A 1 181 ? 3.826 -4.795 24.550 1.00 96.25 181 SER A O 1
ATOM 1392 N N . GLU A 1 182 ? 2.117 -5.845 25.543 1.00 96.38 182 GLU A N 1
ATOM 1393 C CA . GLU A 1 182 ? 1.346 -5.972 24.296 1.00 96.38 182 GLU A CA 1
ATOM 1394 C C . GLU A 1 182 ? 0.991 -4.611 23.684 1.00 96.38 182 GLU A C 1
ATOM 1396 O O . GLU A 1 182 ? 0.980 -4.464 22.462 1.00 96.38 182 GLU A O 1
ATOM 1401 N N . VAL A 1 183 ? 0.785 -3.601 24.536 1.00 97.62 183 VAL A N 1
ATOM 1402 C CA . VAL A 1 183 ? 0.586 -2.206 24.129 1.00 97.62 183 VAL A CA 1
ATOM 1403 C C . VAL A 1 183 ? 1.783 -1.703 23.325 1.00 97.62 183 VAL A C 1
ATOM 1405 O O . VAL A 1 183 ? 1.602 -1.139 22.248 1.00 97.62 183 VAL A O 1
ATOM 1408 N N . ASP A 1 184 ? 3.005 -1.923 23.813 1.00 98.25 184 ASP A N 1
ATOM 1409 C CA . ASP A 1 184 ? 4.215 -1.463 23.129 1.00 98.25 184 ASP A CA 1
ATOM 1410 C C . ASP A 1 184 ? 4.504 -2.262 21.855 1.00 98.25 184 ASP A C 1
ATOM 1412 O O . ASP A 1 184 ? 4.967 -1.692 20.865 1.00 98.25 184 ASP A O 1
ATOM 1416 N N . GLN A 1 185 ? 4.184 -3.558 21.839 1.00 98.31 185 GLN A N 1
ATOM 1417 C CA . GLN A 1 185 ? 4.304 -4.381 20.637 1.00 98.31 185 GLN A CA 1
ATOM 1418 C C . GLN A 1 185 ? 3.354 -3.904 19.529 1.00 98.31 185 GLN A C 1
ATOM 1420 O O . GLN A 1 185 ? 3.803 -3.670 18.406 1.00 98.31 185 GLN A O 1
ATOM 1425 N N . LEU A 1 186 ? 2.070 -3.686 19.837 1.00 98.62 186 LEU A N 1
ATOM 1426 C CA . LEU A 1 186 ? 1.110 -3.152 18.865 1.00 98.62 186 LEU A CA 1
ATOM 1427 C C . LEU A 1 186 ? 1.484 -1.724 18.447 1.00 98.62 186 LEU A C 1
ATOM 1429 O O . LEU A 1 186 ? 1.468 -1.399 17.260 1.00 98.62 186 LEU A O 1
ATOM 1433 N N . ALA A 1 187 ? 1.893 -0.874 19.393 1.00 98.50 187 ALA A N 1
ATOM 1434 C CA . ALA A 1 187 ? 2.343 0.480 19.085 1.00 98.50 187 ALA A CA 1
ATOM 1435 C C . ALA A 1 187 ? 3.537 0.490 18.119 1.00 98.50 187 ALA A C 1
ATOM 1437 O O . ALA A 1 187 ? 3.600 1.364 17.254 1.00 98.50 187 ALA A O 1
ATOM 1438 N N . ALA A 1 188 ? 4.464 -0.469 18.227 1.00 98.50 188 ALA A N 1
ATOM 1439 C CA . ALA A 1 188 ? 5.609 -0.573 17.325 1.00 98.50 188 ALA A CA 1
ATOM 1440 C C . ALA A 1 188 ? 5.167 -0.854 15.880 1.00 98.50 188 ALA A C 1
ATOM 1442 O O . ALA A 1 188 ? 5.635 -0.191 14.952 1.00 98.50 188 ALA A O 1
ATOM 1443 N N . TRP A 1 189 ? 4.205 -1.763 15.696 1.00 98.69 189 TRP A N 1
ATOM 1444 C CA . TRP A 1 189 ? 3.598 -2.034 14.391 1.00 98.69 189 TRP A CA 1
ATOM 1445 C C . TRP A 1 189 ? 2.847 -0.832 13.835 1.00 98.69 189 TRP A C 1
ATOM 1447 O O . TRP A 1 189 ? 3.002 -0.501 12.660 1.00 98.69 189 TRP A O 1
ATOM 1457 N N . VAL A 1 190 ? 2.085 -0.124 14.668 1.00 98.62 190 VAL A N 1
ATOM 1458 C CA . VAL A 1 190 ? 1.362 1.053 14.189 1.00 98.62 190 VAL A CA 1
ATOM 1459 C C . VAL A 1 190 ? 2.314 2.196 13.826 1.00 98.62 190 VAL A C 1
ATOM 1461 O O . VAL A 1 190 ? 2.091 2.871 12.819 1.00 98.62 190 VAL A O 1
ATOM 1464 N N . CYS A 1 191 ? 3.410 2.385 14.566 1.00 98.25 191 CYS A N 1
ATOM 1465 C CA . CYS A 1 191 ? 4.451 3.343 14.189 1.00 98.25 191 CYS A CA 1
ATOM 1466 C C . CYS A 1 191 ? 5.094 2.966 12.847 1.00 98.25 191 CYS A C 1
ATOM 1468 O O . CYS A 1 191 ? 5.244 3.834 11.986 1.00 98.25 191 CYS A O 1
ATOM 1470 N N . ALA A 1 192 ? 5.411 1.683 12.641 1.00 97.88 192 ALA A N 1
ATOM 1471 C CA . ALA A 1 192 ? 5.968 1.185 11.385 1.00 97.88 192 ALA A CA 1
ATOM 1472 C C . ALA A 1 192 ? 5.022 1.433 10.198 1.00 97.88 192 ALA A C 1
ATOM 1474 O O . ALA A 1 192 ? 5.449 1.974 9.181 1.00 97.88 192 ALA A O 1
ATOM 1475 N N . VAL A 1 193 ? 3.728 1.122 10.337 1.00 98.38 193 VAL A N 1
ATOM 1476 C CA . VAL A 1 193 ? 2.720 1.373 9.290 1.00 98.38 193 VAL A CA 1
ATOM 1477 C C . VAL A 1 193 ? 2.527 2.871 9.038 1.00 98.38 193 VAL A C 1
ATOM 1479 O O . VAL A 1 193 ? 2.489 3.306 7.889 1.00 98.38 193 VAL A O 1
ATOM 1482 N N . SER A 1 194 ? 2.463 3.680 10.096 1.00 97.44 194 SER A N 1
ATOM 1483 C CA . SER A 1 194 ? 2.312 5.136 9.969 1.00 97.44 194 SER A CA 1
ATOM 1484 C C . SER A 1 194 ? 3.497 5.748 9.227 1.00 97.44 194 SER A C 1
ATOM 1486 O O . SER A 1 194 ? 3.310 6.568 8.338 1.00 97.44 194 SER A O 1
ATOM 1488 N N . GLN A 1 195 ? 4.724 5.314 9.525 1.00 95.44 195 GLN A N 1
ATOM 1489 C CA . GLN A 1 195 ? 5.910 5.731 8.777 1.00 95.44 195 GLN A CA 1
ATOM 1490 C C . GLN A 1 195 ? 5.915 5.209 7.340 1.00 95.44 195 GLN A C 1
ATOM 1492 O O . GLN A 1 195 ? 6.316 5.945 6.436 1.00 95.44 195 GLN A O 1
ATOM 1497 N N . ALA A 1 196 ? 5.452 3.976 7.123 1.00 96.31 196 ALA A N 1
ATOM 1498 C CA . ALA A 1 196 ? 5.356 3.383 5.799 1.00 96.31 196 ALA A CA 1
ATOM 1499 C C . ALA A 1 196 ? 4.518 4.252 4.865 1.00 96.31 196 ALA A C 1
ATOM 1501 O O . ALA A 1 196 ? 4.957 4.508 3.754 1.00 96.31 196 ALA A O 1
ATOM 1502 N N . TYR A 1 197 ? 3.382 4.794 5.318 1.00 97.12 197 TYR A N 1
ATOM 1503 C CA . TYR A 1 197 ? 2.561 5.689 4.493 1.00 97.12 197 TYR A CA 1
ATOM 1504 C C . TYR A 1 197 ? 3.330 6.906 3.966 1.00 97.12 197 TYR A C 1
ATOM 1506 O O . TYR A 1 197 ? 3.169 7.264 2.805 1.00 97.12 197 TYR A O 1
ATOM 1514 N N . PHE A 1 198 ? 4.199 7.506 4.784 1.00 95.50 198 PHE A N 1
ATOM 1515 C CA . PHE A 1 198 ? 4.991 8.680 4.398 1.00 95.50 198 PHE A CA 1
ATOM 1516 C C . PHE A 1 198 ? 6.205 8.327 3.528 1.00 95.50 198 PHE A C 1
ATOM 1518 O O . PHE A 1 198 ? 6.714 9.183 2.808 1.00 95.50 198 PHE A O 1
ATOM 1525 N N . GLN A 1 199 ? 6.698 7.087 3.604 1.00 95.06 199 GLN A N 1
ATOM 1526 C CA . GLN A 1 199 ? 7.908 6.644 2.902 1.00 95.06 199 GLN A CA 1
ATOM 1527 C C . GLN A 1 199 ? 7.628 5.708 1.721 1.00 95.06 199 GLN A C 1
ATOM 1529 O O . GLN A 1 199 ? 8.561 5.348 1.004 1.00 95.06 199 GLN A O 1
ATOM 1534 N N . PHE A 1 200 ? 6.373 5.313 1.492 1.00 95.81 200 PHE A N 1
ATOM 1535 C CA . PHE A 1 200 ? 6.041 4.256 0.539 1.00 95.81 200 PHE A CA 1
ATOM 1536 C C . PHE A 1 200 ? 6.493 4.591 -0.885 1.00 95.81 200 PHE A C 1
ATOM 1538 O O . PHE A 1 200 ? 7.075 3.748 -1.563 1.00 95.81 200 PHE A O 1
ATOM 1545 N N . ASP A 1 201 ? 6.304 5.841 -1.313 1.00 94.56 201 ASP A N 1
ATOM 1546 C CA . ASP A 1 201 ? 6.758 6.323 -2.622 1.00 94.56 201 ASP A CA 1
ATOM 1547 C C . ASP A 1 201 ? 8.285 6.222 -2.773 1.00 94.56 201 ASP A C 1
ATOM 1549 O O . ASP A 1 201 ? 8.771 5.866 -3.847 1.00 94.56 201 ASP A O 1
ATOM 1553 N N . GLU A 1 202 ? 9.051 6.463 -1.704 1.00 95.69 202 GLU A N 1
ATOM 1554 C CA . GLU A 1 202 ? 10.512 6.314 -1.708 1.00 95.69 202 GLU A CA 1
ATOM 1555 C C . GLU A 1 202 ? 10.933 4.838 -1.756 1.00 95.69 202 GLU A C 1
ATOM 1557 O O . GLU A 1 202 ? 11.955 4.494 -2.358 1.00 95.69 202 GLU A O 1
ATOM 1562 N N . TRP A 1 203 ? 10.143 3.941 -1.155 1.00 95.81 203 TRP A N 1
ATOM 1563 C CA . TRP A 1 203 ? 10.376 2.502 -1.267 1.00 95.81 203 TRP A CA 1
ATOM 1564 C C . TRP A 1 203 ? 10.097 2.004 -2.688 1.00 95.81 203 TRP A C 1
ATOM 1566 O O . TRP A 1 203 ? 10.919 1.274 -3.246 1.00 95.81 203 TRP A O 1
ATOM 1576 N N . LEU A 1 204 ? 8.990 2.449 -3.291 1.00 92.25 204 LEU A N 1
ATOM 1577 C CA . LEU A 1 204 ? 8.646 2.167 -4.686 1.00 92.25 204 LEU A CA 1
ATOM 1578 C C . LEU A 1 204 ? 9.675 2.757 -5.649 1.00 92.25 204 LEU A C 1
ATOM 1580 O O . LEU A 1 204 ? 10.061 2.093 -6.607 1.00 92.25 204 LEU A O 1
ATOM 1584 N N . PHE A 1 205 ? 10.176 3.964 -5.373 1.00 95.50 205 PHE A N 1
ATOM 1585 C CA . PHE A 1 205 ? 11.265 4.560 -6.142 1.00 95.50 205 PHE A CA 1
ATOM 1586 C C . PHE A 1 205 ? 12.501 3.664 -6.129 1.00 95.50 205 PHE A C 1
ATOM 1588 O O . PHE A 1 205 ? 13.066 3.390 -7.183 1.00 95.50 205 PHE A O 1
ATOM 1595 N N . ASN A 1 206 ? 12.917 3.185 -4.952 1.00 96.00 206 ASN A N 1
ATOM 1596 C CA . ASN A 1 206 ? 14.071 2.296 -4.850 1.00 96.00 206 ASN A CA 1
ATOM 1597 C C . ASN A 1 206 ? 13.842 0.982 -5.600 1.00 96.00 206 ASN A C 1
ATOM 1599 O O . ASN A 1 206 ? 14.748 0.523 -6.288 1.00 96.00 206 ASN A O 1
ATOM 1603 N N . GLU A 1 207 ? 12.650 0.390 -5.499 1.00 90.69 207 GLU A N 1
ATOM 1604 C CA . GLU A 1 207 ? 12.314 -0.810 -6.265 1.00 90.69 207 GLU A CA 1
ATOM 1605 C C . GLU A 1 207 ? 12.449 -0.547 -7.772 1.00 90.69 207 GLU A C 1
ATOM 1607 O O . GLU A 1 207 ? 13.248 -1.217 -8.435 1.00 90.69 207 GLU A O 1
ATOM 1612 N N . TRP A 1 208 ? 11.729 0.456 -8.285 1.00 91.06 208 TRP A N 1
ATOM 1613 C CA . TRP A 1 208 ? 11.689 0.779 -9.711 1.00 91.06 208 TRP A CA 1
ATOM 1614 C C . TRP A 1 208 ? 13.091 1.067 -10.233 1.00 91.06 208 TRP A C 1
ATOM 1616 O O . TRP A 1 208 ? 13.533 0.502 -11.235 1.00 91.06 208 TRP A O 1
ATOM 1626 N N . ARG A 1 209 ? 13.828 1.903 -9.501 1.00 95.69 209 ARG A N 1
ATOM 1627 C CA . ARG A 1 209 ? 15.180 2.319 -9.851 1.00 95.69 209 ARG A CA 1
ATOM 1628 C C . ARG A 1 209 ? 16.133 1.136 -9.913 1.00 95.69 209 ARG A C 1
ATOM 1630 O O . ARG A 1 209 ? 16.902 1.035 -10.864 1.00 95.69 209 ARG A O 1
ATOM 1637 N N . GLU A 1 210 ? 16.102 0.253 -8.918 1.00 92.38 210 GLU A N 1
ATOM 1638 C CA . GLU A 1 210 ? 16.933 -0.951 -8.909 1.00 92.38 210 GLU A CA 1
ATOM 1639 C C . GLU A 1 210 ? 16.623 -1.835 -10.116 1.00 92.38 210 GLU A C 1
ATOM 1641 O O . GLU A 1 210 ? 17.542 -2.269 -10.807 1.00 92.38 210 GLU A O 1
ATOM 1646 N N . ARG A 1 211 ? 15.338 -2.072 -10.399 1.00 87.19 211 ARG A N 1
ATOM 1647 C CA . ARG A 1 211 ? 14.886 -2.901 -11.520 1.00 87.19 211 ARG A CA 1
ATOM 1648 C C . ARG A 1 211 ? 15.326 -2.321 -12.866 1.00 87.19 211 ARG A C 1
ATOM 1650 O O . ARG A 1 211 ? 15.906 -3.040 -13.678 1.00 87.19 211 ARG A O 1
ATOM 1657 N N . VAL A 1 212 ? 15.098 -1.025 -13.082 1.00 86.25 212 VAL A N 1
ATOM 1658 C CA . VAL A 1 212 ? 15.454 -0.333 -14.327 1.00 86.25 212 VAL A CA 1
ATOM 1659 C C . VAL A 1 212 ? 16.966 -0.266 -14.507 1.00 86.25 212 VAL A C 1
ATOM 1661 O O . VAL A 1 212 ? 17.459 -0.629 -15.568 1.00 86.25 212 VAL A O 1
ATOM 1664 N N . LEU A 1 213 ? 17.731 0.128 -13.487 1.00 93.62 213 LEU A N 1
ATOM 1665 C CA . LEU A 1 213 ? 19.187 0.235 -13.618 1.00 93.62 213 LEU A CA 1
ATOM 1666 C C . LEU A 1 213 ? 19.865 -1.126 -13.802 1.00 93.62 213 LEU A C 1
ATOM 1668 O O . LEU A 1 213 ? 20.823 -1.218 -14.566 1.00 93.62 213 LEU A O 1
ATOM 1672 N N . LEU A 1 214 ? 19.368 -2.185 -13.152 1.00 88.56 214 LEU A N 1
ATOM 1673 C CA . LEU A 1 214 ? 19.856 -3.550 -13.376 1.00 88.56 214 LEU A CA 1
ATOM 1674 C C . LEU A 1 214 ? 19.565 -4.044 -14.798 1.00 88.56 214 LEU A C 1
ATOM 1676 O O . LEU A 1 214 ? 20.408 -4.702 -15.397 1.00 88.56 214 LEU A O 1
ATOM 1680 N N . TYR A 1 215 ? 18.405 -3.697 -15.352 1.00 87.44 215 TYR A N 1
ATOM 1681 C CA . TYR A 1 215 ? 18.082 -4.006 -16.741 1.00 87.44 215 TYR A CA 1
ATOM 1682 C C . TYR A 1 215 ? 18.996 -3.247 -17.718 1.00 87.44 215 TYR A C 1
ATOM 1684 O O . TYR A 1 215 ? 19.624 -3.850 -18.585 1.00 87.44 215 TYR A O 1
ATOM 1692 N N . LEU A 1 216 ? 19.136 -1.930 -17.534 1.00 89.69 216 LEU A N 1
ATOM 1693 C CA . LEU A 1 216 ? 19.930 -1.085 -18.429 1.00 89.69 216 LEU A CA 1
ATOM 1694 C C . LEU A 1 216 ? 21.427 -1.419 -18.386 1.00 89.69 216 LEU A C 1
ATOM 1696 O O . LEU A 1 216 ? 22.106 -1.324 -19.407 1.00 89.69 216 LEU A O 1
ATOM 1700 N N . ILE A 1 217 ? 21.965 -1.819 -17.227 1.00 93.94 217 ILE A N 1
ATOM 1701 C CA . ILE A 1 217 ? 23.370 -2.237 -17.152 1.00 93.94 217 ILE A CA 1
ATOM 1702 C C . ILE A 1 217 ? 23.598 -3.572 -17.865 1.00 93.94 217 ILE A C 1
ATOM 1704 O O . ILE A 1 217 ? 24.631 -3.719 -18.513 1.00 93.94 217 ILE A O 1
ATOM 1708 N N . ASP A 1 218 ? 22.652 -4.514 -17.805 1.00 88.25 218 ASP A N 1
ATOM 1709 C CA . ASP A 1 218 ? 22.753 -5.779 -18.540 1.00 88.25 218 ASP A CA 1
ATOM 1710 C C . ASP A 1 218 ? 22.735 -5.532 -20.064 1.00 88.25 218 ASP A C 1
ATOM 1712 O O . ASP A 1 218 ? 23.557 -6.107 -20.784 1.00 88.25 218 ASP A O 1
ATOM 1716 N N . GLU A 1 219 ? 21.891 -4.614 -20.555 1.00 89.44 219 GLU A N 1
ATOM 1717 C CA . GLU A 1 219 ? 21.909 -4.171 -21.960 1.00 89.44 219 GLU A CA 1
ATOM 1718 C C . GLU A 1 219 ? 23.247 -3.519 -22.340 1.00 89.44 219 GLU A C 1
ATOM 1720 O O . GLU A 1 219 ? 23.880 -3.920 -23.318 1.00 89.44 219 GLU A O 1
ATOM 1725 N N . ALA A 1 220 ? 23.732 -2.567 -21.536 1.00 93.62 220 ALA A N 1
ATOM 1726 C CA . ALA A 1 220 ? 24.997 -1.876 -21.796 1.00 93.62 220 ALA A CA 1
ATOM 1727 C C . ALA A 1 220 ? 26.205 -2.835 -21.791 1.00 93.62 220 ALA A C 1
ATOM 1729 O O . ALA A 1 220 ? 27.136 -2.689 -22.587 1.00 93.62 220 ALA A O 1
ATOM 1730 N N . VAL A 1 221 ? 26.197 -3.847 -20.916 1.00 93.19 221 VAL A N 1
ATOM 1731 C CA . VAL A 1 221 ? 27.213 -4.910 -20.873 1.00 93.19 221 VAL A CA 1
ATOM 1732 C C . VAL A 1 221 ? 27.168 -5.769 -22.135 1.00 93.19 221 VAL A C 1
ATOM 1734 O O . VAL A 1 221 ? 28.232 -6.128 -22.655 1.00 93.19 221 VAL A O 1
ATOM 1737 N N . ALA A 1 222 ? 25.970 -6.114 -22.615 1.00 89.62 222 ALA A N 1
ATOM 1738 C CA . ALA A 1 222 ? 25.788 -6.890 -23.835 1.00 89.62 222 ALA A CA 1
ATOM 1739 C C . ALA A 1 222 ? 26.293 -6.114 -25.061 1.00 89.62 222 ALA A C 1
ATOM 1741 O O . ALA A 1 222 ? 27.110 -6.641 -25.814 1.00 89.62 222 ALA A O 1
ATOM 1742 N N . GLU A 1 223 ? 25.909 -4.843 -25.204 1.00 91.69 223 GLU A N 1
ATOM 1743 C CA . GLU A 1 223 ? 26.371 -3.975 -26.294 1.00 91.69 223 GLU A CA 1
ATOM 1744 C C . GLU A 1 223 ? 27.894 -3.769 -26.284 1.00 91.69 223 GLU A C 1
ATOM 1746 O O . GLU A 1 223 ? 28.536 -3.731 -27.334 1.00 91.69 223 GLU A O 1
ATOM 1751 N N . ALA A 1 224 ? 28.499 -3.669 -25.098 1.00 91.75 224 ALA A N 1
ATOM 1752 C CA . ALA A 1 224 ? 29.945 -3.534 -24.945 1.00 91.75 224 ALA A CA 1
ATOM 1753 C C . ALA A 1 224 ? 30.710 -4.869 -25.077 1.00 91.75 224 ALA A C 1
ATOM 1755 O O . ALA A 1 224 ? 31.935 -4.885 -24.939 1.00 91.75 224 ALA A O 1
ATOM 1756 N N . ASN A 1 225 ? 30.023 -5.995 -25.313 1.00 91.62 225 ASN A N 1
ATOM 1757 C CA . ASN A 1 225 ? 30.591 -7.350 -25.327 1.00 91.62 225 ASN A CA 1
ATOM 1758 C C . ASN A 1 225 ? 31.352 -7.722 -24.036 1.00 91.62 225 ASN A C 1
ATOM 1760 O O . ASN A 1 225 ? 32.309 -8.501 -24.051 1.00 91.62 225 ASN A O 1
ATOM 1764 N N . LEU A 1 226 ? 30.925 -7.191 -22.886 1.00 91.00 226 LEU A N 1
ATOM 1765 C CA . LEU A 1 226 ? 31.598 -7.370 -21.593 1.00 91.00 226 LEU A CA 1
ATOM 1766 C C . LEU A 1 226 ? 31.012 -8.495 -20.730 1.00 91.00 226 LEU A C 1
ATOM 1768 O O . LEU A 1 226 ? 31.536 -8.754 -19.646 1.00 91.00 226 LEU A O 1
ATOM 1772 N N . GLY A 1 227 ? 29.986 -9.209 -21.204 1.00 84.31 227 GLY A N 1
ATOM 1773 C CA . GLY A 1 227 ? 29.291 -10.255 -20.433 1.00 84.31 227 GLY A CA 1
ATOM 1774 C C . GLY A 1 227 ? 30.171 -11.433 -19.985 1.00 84.31 227 GLY A C 1
ATOM 1775 O O . GLY A 1 227 ? 29.826 -12.165 -19.059 1.00 84.31 227 GLY A O 1
ATOM 1776 N N . HIS A 1 228 ? 31.346 -11.609 -20.596 1.00 86.69 228 HIS A N 1
ATOM 1777 C CA . HIS A 1 228 ? 32.323 -12.618 -20.186 1.00 86.69 228 HIS A CA 1
ATOM 1778 C C . HIS A 1 228 ? 33.067 -12.246 -18.887 1.00 86.69 228 HIS A C 1
ATOM 1780 O O . HIS A 1 228 ? 33.542 -13.142 -18.180 1.00 86.69 228 HIS A O 1
ATOM 1786 N N . LYS A 1 229 ? 33.158 -10.951 -18.539 1.00 86.31 229 LYS A N 1
ATOM 1787 C CA . LYS A 1 229 ? 33.853 -10.482 -17.332 1.00 86.31 229 LYS A CA 1
ATOM 1788 C C . LYS A 1 229 ? 33.088 -10.891 -16.075 1.00 86.31 229 LYS A C 1
ATOM 1790 O O . LYS A 1 229 ? 31.883 -10.683 -15.963 1.00 86.31 229 LYS A O 1
ATOM 1795 N N . ILE A 1 230 ? 33.815 -11.411 -15.085 1.00 83.00 230 ILE A N 1
ATOM 1796 C CA . ILE A 1 230 ? 33.245 -11.910 -13.821 1.00 83.00 230 ILE A CA 1
ATOM 1797 C C . ILE A 1 230 ? 32.416 -10.831 -13.108 1.00 83.00 230 ILE A C 1
ATOM 1799 O O . ILE A 1 230 ? 31.337 -11.137 -12.610 1.00 83.00 230 ILE A O 1
ATOM 1803 N N . SER A 1 231 ? 32.863 -9.571 -13.130 1.00 85.31 231 SER A N 1
ATOM 1804 C CA . SER A 1 231 ? 32.175 -8.438 -12.491 1.00 85.31 231 SER A CA 1
ATOM 1805 C C . SER A 1 231 ? 30.749 -8.185 -13.002 1.00 85.31 231 SER A C 1
ATOM 1807 O O . SER A 1 231 ? 29.953 -7.577 -12.284 1.00 85.31 231 SER A O 1
ATOM 1809 N N . PHE A 1 232 ? 30.423 -8.661 -14.210 1.00 87.88 232 PHE A N 1
ATOM 1810 C CA . PHE A 1 232 ? 29.114 -8.505 -14.848 1.00 87.88 232 PHE A CA 1
ATOM 1811 C C . PHE A 1 232 ? 28.316 -9.813 -14.939 1.00 87.88 232 PHE A C 1
ATOM 1813 O O . PHE A 1 232 ? 27.230 -9.843 -15.509 1.00 87.88 232 PHE A O 1
ATOM 1820 N N . LYS A 1 233 ? 28.809 -10.918 -14.369 1.00 85.00 233 LYS A N 1
ATOM 1821 C CA . LYS A 1 233 ? 28.023 -12.153 -14.323 1.00 85.00 233 LYS A CA 1
ATOM 1822 C C . LYS A 1 233 ? 26.943 -12.037 -13.252 1.00 85.00 233 LYS A C 1
ATOM 1824 O O . LYS A 1 233 ? 27.258 -11.820 -12.085 1.00 85.00 233 LYS A O 1
ATOM 1829 N N . ARG A 1 234 ? 25.688 -12.288 -13.642 1.00 84.62 234 ARG A N 1
ATOM 1830 C CA . ARG A 1 234 ? 24.545 -12.438 -12.723 1.00 84.62 234 ARG A CA 1
ATOM 1831 C C . ARG A 1 234 ? 24.330 -11.209 -11.825 1.00 84.62 234 ARG A C 1
ATOM 1833 O O . ARG A 1 234 ? 24.143 -11.349 -10.616 1.00 84.62 234 ARG A O 1
ATOM 1840 N N . ILE A 1 235 ? 24.393 -10.003 -12.399 1.00 88.38 235 ILE A N 1
ATOM 1841 C CA . ILE A 1 235 ? 24.269 -8.743 -11.645 1.00 88.38 235 ILE A CA 1
ATOM 1842 C C . ILE A 1 235 ? 22.959 -8.692 -10.840 1.00 88.38 235 ILE A C 1
ATOM 1844 O O . ILE A 1 235 ? 23.042 -8.400 -9.642 1.00 88.38 235 ILE A O 1
ATOM 1848 N N . PRO A 1 236 ? 21.782 -9.050 -11.401 1.00 82.69 236 PRO A N 1
ATOM 1849 C CA . PRO A 1 236 ? 20.539 -9.045 -10.631 1.00 82.69 236 PRO A CA 1
ATOM 1850 C C . PRO A 1 236 ? 20.582 -9.982 -9.417 1.00 82.69 236 PRO A C 1
ATOM 1852 O O . PRO A 1 236 ? 20.162 -9.603 -8.326 1.00 82.69 236 PRO A O 1
ATOM 1855 N N . GLN A 1 237 ? 21.154 -11.183 -9.566 1.00 85.19 237 GLN A N 1
ATOM 1856 C CA . GLN A 1 237 ? 21.286 -12.143 -8.465 1.00 85.19 237 GLN A CA 1
ATOM 1857 C C . GLN A 1 237 ? 22.301 -11.671 -7.416 1.00 85.19 237 GLN A C 1
ATOM 1859 O O . GLN A 1 237 ? 22.081 -11.855 -6.221 1.00 85.19 237 GLN A O 1
ATOM 1864 N N . ALA A 1 238 ? 23.396 -11.037 -7.847 1.00 90.12 238 ALA A N 1
ATOM 1865 C CA . ALA A 1 238 ? 24.393 -10.470 -6.945 1.00 90.12 238 ALA A CA 1
ATOM 1866 C C . ALA A 1 238 ? 23.819 -9.320 -6.107 1.00 90.12 238 ALA A C 1
ATOM 1868 O O . ALA A 1 238 ? 24.166 -9.196 -4.935 1.00 90.12 238 ALA A O 1
ATOM 1869 N N . TRP A 1 239 ? 22.934 -8.493 -6.677 1.00 92.75 239 TRP A N 1
ATOM 1870 C CA . TRP A 1 239 ? 22.204 -7.497 -5.894 1.00 92.75 239 TRP A CA 1
ATOM 1871 C C . TRP A 1 239 ? 21.201 -8.150 -4.947 1.00 92.75 239 TRP A C 1
ATOM 1873 O O . TRP A 1 239 ? 21.218 -7.853 -3.757 1.00 92.75 239 TRP A O 1
ATOM 1883 N N . ALA A 1 240 ? 20.377 -9.077 -5.445 1.00 85.75 240 ALA A N 1
ATOM 1884 C CA . ALA A 1 240 ? 19.362 -9.754 -4.641 1.00 85.75 240 ALA A CA 1
ATOM 1885 C C . ALA A 1 240 ? 19.944 -10.415 -3.378 1.00 85.75 240 ALA A C 1
ATOM 1887 O O . ALA A 1 240 ? 19.327 -10.345 -2.320 1.00 85.75 240 ALA A O 1
ATOM 1888 N N . ALA A 1 241 ? 21.153 -10.980 -3.462 1.00 87.38 241 ALA A N 1
ATOM 1889 C CA . ALA A 1 241 ? 21.835 -11.629 -2.340 1.00 87.38 241 ALA A CA 1
ATOM 1890 C C . ALA A 1 241 ? 22.258 -10.682 -1.198 1.00 87.38 241 ALA A C 1
ATOM 1892 O O . ALA A 1 241 ? 22.508 -11.144 -0.089 1.00 87.38 241 ALA A O 1
ATOM 1893 N N . GLN A 1 242 ? 22.368 -9.377 -1.452 1.00 93.50 242 GLN A N 1
ATOM 1894 C CA . GLN A 1 242 ? 22.816 -8.384 -0.463 1.00 93.50 242 GLN A CA 1
ATOM 1895 C C . GLN A 1 242 ? 21.859 -7.197 -0.309 1.00 93.50 242 GLN A C 1
ATOM 1897 O O . GLN A 1 242 ? 22.178 -6.231 0.390 1.00 93.50 242 GLN A O 1
ATOM 1902 N N . ARG A 1 243 ? 20.713 -7.239 -0.995 1.00 92.00 243 ARG A N 1
ATOM 1903 C CA . ARG A 1 243 ? 19.688 -6.204 -0.935 1.00 92.00 243 ARG A CA 1
ATOM 1904 C C . ARG A 1 243 ? 19.189 -6.095 0.511 1.00 92.00 243 ARG A C 1
ATOM 1906 O O . ARG A 1 243 ? 18.718 -7.091 1.060 1.00 92.00 243 ARG A O 1
ATOM 1913 N N . PRO A 1 244 ? 19.262 -4.909 1.134 1.00 93.94 244 PRO A N 1
ATOM 1914 C CA . PRO A 1 244 ? 18.772 -4.741 2.490 1.00 93.94 244 PRO A CA 1
ATOM 1915 C C . PRO A 1 244 ? 17.242 -4.644 2.519 1.00 93.94 244 PRO A C 1
ATOM 1917 O O . PRO A 1 244 ? 16.644 -3.916 1.727 1.00 93.94 244 PRO A O 1
ATOM 1920 N N . TYR A 1 245 ? 16.633 -5.315 3.497 1.00 90.81 245 TYR A N 1
ATOM 1921 C CA . TYR A 1 245 ? 15.217 -5.160 3.871 1.00 90.81 245 TYR A CA 1
ATOM 1922 C C . TYR A 1 245 ? 15.036 -4.531 5.260 1.00 90.81 245 TYR A C 1
ATOM 1924 O O . TYR A 1 245 ? 13.931 -4.408 5.759 1.00 90.81 245 TYR A O 1
ATOM 1932 N N . ARG A 1 246 ? 16.139 -4.113 5.886 1.00 90.00 246 ARG A N 1
ATOM 1933 C CA . ARG A 1 246 ? 16.176 -3.326 7.120 1.00 90.00 246 ARG A CA 1
ATOM 1934 C C . ARG A 1 246 ? 17.429 -2.461 7.133 1.00 90.00 246 ARG A C 1
ATOM 1936 O O . ARG A 1 246 ? 18.372 -2.735 6.383 1.00 90.00 246 ARG A O 1
ATOM 1943 N N . ARG A 1 247 ? 17.459 -1.449 7.998 1.00 91.44 247 ARG A N 1
ATOM 1944 C CA . ARG A 1 247 ? 18.676 -0.665 8.244 1.00 91.44 247 ARG A CA 1
ATOM 1945 C C . ARG A 1 247 ? 19.738 -1.542 8.911 1.00 91.44 247 ARG A C 1
ATOM 1947 O O . ARG A 1 247 ? 19.448 -2.286 9.847 1.00 91.44 247 ARG A O 1
ATOM 1954 N N . GLY A 1 248 ? 20.954 -1.495 8.374 1.00 89.50 248 GLY A N 1
ATOM 1955 C CA . GLY A 1 248 ? 22.121 -2.146 8.964 1.00 89.50 248 GLY A CA 1
ATOM 1956 C C . GLY A 1 248 ? 22.731 -1.303 10.081 1.00 89.50 248 GLY A C 1
ATOM 1957 O O . GLY A 1 248 ? 22.371 -0.145 10.273 1.00 89.50 248 GLY A O 1
ATOM 1958 N N . HIS A 1 249 ? 23.707 -1.869 10.791 1.00 89.00 249 HIS A N 1
ATOM 1959 C CA . HIS A 1 249 ? 24.488 -1.133 11.793 1.00 89.00 249 HIS A CA 1
ATOM 1960 C C . HIS A 1 249 ? 25.334 -0.000 11.178 1.00 89.00 249 HIS A C 1
ATOM 1962 O O . HIS A 1 249 ? 25.808 0.870 11.896 1.00 89.00 249 HIS A O 1
ATOM 1968 N N . ASP A 1 250 ? 25.536 -0.026 9.857 1.00 93.19 250 ASP A N 1
ATOM 1969 C CA . ASP A 1 250 ? 26.233 0.989 9.065 1.00 93.19 250 ASP A CA 1
ATOM 1970 C C . ASP A 1 250 ? 25.296 2.090 8.528 1.00 93.19 250 ASP A C 1
ATOM 1972 O O . ASP A 1 250 ? 25.692 2.851 7.637 1.00 93.19 250 ASP A O 1
ATOM 1976 N N . ALA A 1 251 ? 24.041 2.145 8.989 1.00 92.19 251 ALA A N 1
ATOM 1977 C CA . ALA A 1 251 ? 23.120 3.236 8.681 1.00 92.19 251 ALA A CA 1
ATOM 1978 C C . ALA A 1 251 ? 23.532 4.519 9.419 1.00 92.19 251 ALA A C 1
ATOM 1980 O O . ALA A 1 251 ? 23.954 4.464 10.575 1.00 92.19 251 ALA A O 1
ATOM 1981 N N . GLN A 1 252 ? 23.412 5.672 8.756 1.00 91.19 252 GLN A N 1
ATOM 1982 C CA . GLN A 1 252 ? 23.671 6.958 9.418 1.00 91.19 252 GLN A CA 1
ATOM 1983 C C . GLN A 1 252 ? 22.526 7.305 10.394 1.00 91.19 252 GLN A C 1
ATOM 1985 O O . GLN A 1 252 ? 21.401 6.844 10.186 1.00 91.19 252 GLN A O 1
ATOM 1990 N N . PRO A 1 253 ? 22.769 8.104 11.453 1.00 82.56 253 PRO A N 1
ATOM 1991 C CA . PRO A 1 253 ? 21.759 8.388 12.481 1.00 82.56 253 PRO A CA 1
ATOM 1992 C C . PRO A 1 253 ? 20.457 9.014 11.958 1.00 82.56 253 PRO A C 1
ATOM 1994 O O . PRO A 1 253 ? 19.384 8.750 12.495 1.00 82.56 253 PRO A O 1
ATOM 1997 N N . ASP A 1 254 ? 20.549 9.833 10.914 1.00 84.69 254 ASP A N 1
ATOM 1998 C CA . ASP A 1 254 ? 19.446 10.534 10.254 1.00 84.69 254 ASP A CA 1
ATOM 1999 C C . ASP A 1 254 ? 18.938 9.816 8.991 1.00 84.69 254 ASP A C 1
ATOM 2001 O O . ASP A 1 254 ? 17.984 10.266 8.355 1.00 84.69 254 ASP A O 1
ATOM 2005 N N . GLU A 1 255 ? 19.536 8.674 8.639 1.00 88.25 255 GLU A N 1
ATOM 2006 C CA . GLU A 1 255 ? 19.196 7.914 7.442 1.00 88.25 255 GLU A CA 1
ATOM 2007 C C . GLU A 1 255 ? 17.960 7.036 7.685 1.00 88.25 255 GLU A C 1
ATOM 2009 O O . GLU A 1 255 ? 17.943 6.113 8.515 1.00 88.25 255 GLU A O 1
ATOM 2014 N N . ASN A 1 256 ? 16.900 7.302 6.922 1.00 89.81 256 ASN A N 1
ATOM 2015 C CA . ASN A 1 256 ? 15.741 6.419 6.866 1.00 89.81 256 ASN A CA 1
ATOM 2016 C C . ASN A 1 256 ? 16.039 5.170 6.015 1.00 89.81 256 ASN A C 1
ATOM 2018 O O . ASN A 1 256 ? 17.038 5.095 5.294 1.00 89.81 256 ASN A O 1
ATOM 2022 N N . PHE A 1 257 ? 15.174 4.156 6.088 1.00 92.38 257 PHE A N 1
ATOM 2023 C CA . PHE A 1 257 ? 15.397 2.905 5.361 1.00 92.38 257 PHE A CA 1
ATOM 2024 C C . PHE A 1 257 ? 15.518 3.103 3.842 1.00 92.38 257 PHE A C 1
ATOM 2026 O O . PHE A 1 257 ? 16.364 2.472 3.202 1.00 92.38 257 PHE A O 1
ATOM 2033 N N . ALA A 1 258 ? 14.713 3.995 3.258 1.00 93.94 258 ALA A N 1
ATOM 2034 C CA . ALA A 1 258 ? 14.757 4.251 1.826 1.00 93.94 258 ALA A CA 1
ATOM 2035 C C . ALA A 1 258 ? 16.111 4.843 1.398 1.00 93.94 258 ALA A C 1
ATOM 2037 O O . ALA A 1 258 ? 16.711 4.381 0.425 1.00 93.94 258 ALA A O 1
ATOM 2038 N N . GLN A 1 259 ? 16.626 5.815 2.148 1.00 94.81 259 GLN A N 1
ATOM 2039 C CA . GLN A 1 259 ? 17.940 6.417 1.922 1.00 94.81 259 GLN A CA 1
ATOM 2040 C C . GLN A 1 259 ? 19.057 5.378 2.091 1.00 94.81 259 GLN A C 1
ATOM 2042 O O . GLN A 1 259 ? 19.899 5.242 1.202 1.00 94.81 259 GLN A O 1
ATOM 2047 N N . TYR A 1 260 ? 18.988 4.558 3.147 1.00 95.88 260 TYR A N 1
ATOM 2048 C CA . TYR A 1 260 ? 19.932 3.465 3.392 1.00 95.88 260 TYR A CA 1
ATOM 2049 C C . TYR A 1 260 ? 19.998 2.489 2.218 1.00 95.88 260 TYR A C 1
ATOM 2051 O O . TYR A 1 260 ? 21.071 2.225 1.669 1.00 95.88 260 TYR A O 1
ATOM 2059 N N . ARG A 1 261 ? 18.843 1.978 1.776 1.00 95.69 261 ARG A N 1
ATOM 2060 C CA . ARG A 1 261 ? 18.765 1.042 0.649 1.00 95.69 261 ARG A CA 1
ATOM 2061 C C . ARG A 1 261 ? 19.305 1.663 -0.638 1.00 95.69 261 ARG A C 1
ATOM 2063 O O . ARG A 1 261 ? 20.064 1.001 -1.348 1.00 95.69 261 ARG A O 1
ATOM 2070 N N . ARG A 1 262 ? 18.994 2.938 -0.893 1.00 96.75 262 ARG A N 1
ATOM 2071 C CA . ARG A 1 262 ? 19.503 3.685 -2.049 1.00 96.75 262 ARG A CA 1
ATOM 2072 C C . ARG A 1 262 ? 21.023 3.785 -2.030 1.00 96.75 262 ARG A C 1
ATOM 2074 O O . ARG A 1 262 ? 21.652 3.382 -3.001 1.00 96.75 262 ARG A O 1
ATOM 2081 N N . ARG A 1 263 ? 21.619 4.204 -0.910 1.00 96.69 263 ARG A N 1
ATOM 2082 C CA . ARG A 1 263 ? 23.078 4.294 -0.751 1.00 96.69 263 ARG A CA 1
ATOM 2083 C C . ARG A 1 263 ? 23.763 2.940 -0.938 1.00 96.69 263 ARG A C 1
ATOM 2085 O O . ARG A 1 263 ? 24.795 2.849 -1.604 1.00 96.69 263 ARG A O 1
ATOM 2092 N N . ARG A 1 264 ? 23.202 1.866 -0.368 1.00 97.38 264 ARG A N 1
ATOM 2093 C CA . ARG A 1 264 ? 23.729 0.500 -0.542 1.00 97.38 264 ARG A CA 1
ATOM 2094 C C . ARG A 1 264 ? 23.692 0.072 -2.011 1.00 97.38 264 ARG A C 1
ATOM 2096 O O . ARG A 1 264 ? 24.677 -0.493 -2.492 1.00 97.38 264 ARG A O 1
ATOM 2103 N N . PHE A 1 265 ? 22.604 0.371 -2.723 1.00 97.69 265 PHE A N 1
ATOM 2104 C CA . PHE A 1 265 ? 22.505 0.096 -4.154 1.00 97.69 265 PHE A CA 1
ATOM 2105 C C . PHE A 1 265 ? 23.464 0.956 -4.977 1.00 97.69 265 PHE A C 1
ATOM 2107 O O . PHE A 1 265 ? 24.129 0.430 -5.863 1.00 97.69 265 PHE A O 1
ATOM 2114 N N . ASP A 1 266 ? 23.611 2.241 -4.657 1.00 97.19 266 ASP A N 1
ATOM 2115 C CA . ASP A 1 266 ? 24.536 3.143 -5.346 1.00 97.19 266 ASP A CA 1
ATOM 2116 C C . ASP A 1 266 ? 25.970 2.635 -5.248 1.00 97.19 266 ASP A C 1
ATOM 2118 O O . ASP A 1 266 ? 26.649 2.503 -6.262 1.00 97.19 266 ASP A O 1
ATOM 2122 N N . ASN A 1 267 ? 26.409 2.237 -4.055 1.00 95.69 267 ASN A N 1
ATOM 2123 C CA . ASN A 1 267 ? 27.733 1.649 -3.864 1.00 95.69 267 ASN A CA 1
ATOM 2124 C C . ASN A 1 267 ? 27.917 0.365 -4.692 1.00 95.69 267 ASN A C 1
ATOM 2126 O O . ASN A 1 267 ? 28.952 0.172 -5.338 1.00 95.69 267 ASN A O 1
ATOM 2130 N N . PHE A 1 268 ? 26.901 -0.503 -4.713 1.00 96.12 268 PHE A N 1
ATOM 2131 C CA . PHE A 1 268 ? 26.906 -1.717 -5.527 1.00 96.12 268 PHE A CA 1
ATOM 2132 C C . PHE A 1 268 ? 26.991 -1.412 -7.030 1.00 96.12 268 PHE A C 1
ATOM 2134 O O . PHE A 1 268 ? 27.810 -2.007 -7.740 1.00 96.12 268 PHE A O 1
ATOM 2141 N N . PHE A 1 269 ? 26.162 -0.488 -7.508 1.00 96.50 269 PHE A N 1
ATOM 2142 C CA . PHE A 1 269 ? 25.995 -0.163 -8.917 1.00 96.50 269 PHE A CA 1
ATOM 2143 C C . PHE A 1 269 ? 27.196 0.611 -9.466 1.00 96.50 269 PHE A C 1
ATOM 2145 O O . PHE A 1 269 ? 27.757 0.236 -10.495 1.00 96.50 269 PHE A O 1
ATOM 2152 N N . GLN A 1 270 ? 27.676 1.622 -8.735 1.00 95.31 270 GLN A N 1
ATOM 2153 C CA . GLN A 1 270 ? 28.799 2.471 -9.143 1.00 95.31 270 GLN A CA 1
ATOM 2154 C C . GLN A 1 270 ? 30.094 1.681 -9.353 1.00 95.31 270 GLN A C 1
ATOM 2156 O O . GLN A 1 270 ? 30.854 1.970 -10.276 1.00 95.31 270 GLN A O 1
ATOM 2161 N N . SER A 1 271 ? 30.336 0.638 -8.550 1.00 93.00 271 SER A N 1
ATOM 2162 C CA . SER A 1 271 ? 31.502 -0.241 -8.732 1.00 93.00 271 SER A CA 1
ATOM 2163 C C . SER A 1 271 ? 31.527 -0.955 -10.094 1.00 93.00 271 SER A C 1
ATOM 2165 O O . SER A 1 271 ? 32.600 -1.287 -10.593 1.00 93.00 271 SER A O 1
ATOM 2167 N N . ARG A 1 272 ? 30.356 -1.165 -10.710 1.00 93.75 272 ARG A N 1
ATOM 2168 C CA . ARG A 1 272 ? 30.189 -1.821 -12.016 1.00 93.75 272 ARG A CA 1
ATOM 2169 C C . ARG A 1 272 ? 30.059 -0.817 -13.147 1.00 93.75 272 ARG A C 1
ATOM 2171 O O . ARG A 1 272 ? 30.650 -1.032 -14.200 1.00 93.75 272 ARG A O 1
ATOM 2178 N N . LEU A 1 273 ? 29.353 0.288 -12.913 1.00 95.06 273 LEU A N 1
ATOM 2179 C CA . LEU A 1 273 ? 29.201 1.370 -13.884 1.00 95.06 273 LEU A CA 1
ATOM 2180 C C . LEU A 1 273 ? 30.570 1.891 -14.347 1.00 95.06 273 LEU A C 1
ATOM 2182 O O . LEU A 1 273 ? 30.803 2.009 -15.543 1.00 95.06 273 LEU A O 1
ATOM 2186 N N . LYS A 1 274 ? 31.519 2.068 -13.417 1.00 95.31 274 LYS A N 1
ATOM 2187 C CA . LYS A 1 274 ? 32.899 2.498 -13.715 1.00 95.31 274 LYS A CA 1
ATOM 2188 C C . LYS A 1 274 ? 33.695 1.536 -14.608 1.00 95.31 274 LYS A C 1
ATOM 2190 O O . LYS A 1 274 ? 34.727 1.926 -15.142 1.00 95.31 274 LYS A O 1
ATOM 2195 N N . LEU A 1 275 ? 33.260 0.280 -14.744 1.00 94.56 275 LEU A N 1
ATOM 2196 C CA . LEU A 1 275 ? 33.905 -0.719 -15.605 1.00 94.56 275 LEU A CA 1
ATOM 2197 C C . LEU A 1 275 ? 33.371 -0.693 -17.047 1.00 94.56 275 LEU A C 1
ATOM 2199 O O . LEU A 1 275 ? 33.943 -1.367 -17.910 1.00 94.56 275 LEU A O 1
ATOM 2203 N N . LEU A 1 276 ? 32.277 0.033 -17.303 1.00 95.00 276 LEU A N 1
ATOM 2204 C CA . LEU A 1 276 ? 31.738 0.249 -18.644 1.00 95.00 276 LEU A CA 1
ATOM 2205 C C . LEU A 1 276 ? 32.498 1.375 -19.364 1.00 95.00 276 LEU A C 1
ATOM 2207 O O . LEU A 1 276 ? 32.977 2.302 -18.709 1.00 95.00 276 LEU A O 1
ATOM 2211 N N . PRO A 1 277 ? 32.584 1.348 -20.707 1.00 96.44 277 PRO A N 1
ATOM 2212 C CA . PRO A 1 277 ? 33.062 2.490 -21.484 1.00 96.44 277 PRO A CA 1
ATOM 2213 C C . PRO A 1 277 ? 32.250 3.755 -21.183 1.00 96.44 277 PRO A C 1
ATOM 2215 O O . PRO A 1 277 ? 31.038 3.675 -20.993 1.00 96.44 277 PRO A O 1
ATOM 2218 N N . GLU A 1 278 ? 32.892 4.924 -21.184 1.00 96.06 278 GLU A N 1
ATOM 2219 C CA . GLU A 1 278 ? 32.243 6.202 -20.850 1.00 96.06 278 GLU A CA 1
ATOM 2220 C C . GLU A 1 278 ? 31.016 6.491 -21.729 1.00 96.06 278 GLU A C 1
ATOM 2222 O O . GLU A 1 278 ? 29.975 6.910 -21.230 1.00 96.06 278 GLU A O 1
ATOM 2227 N N . THR A 1 279 ? 31.093 6.160 -23.020 1.00 95.75 279 THR A N 1
ATOM 2228 C CA . THR A 1 279 ? 29.970 6.290 -23.961 1.00 95.75 279 THR A CA 1
ATOM 2229 C C . THR A 1 279 ? 28.748 5.475 -23.532 1.00 95.75 279 THR A C 1
ATOM 2231 O O . THR A 1 279 ? 27.617 5.944 -23.653 1.00 95.75 279 THR A O 1
ATOM 2234 N N . GLN A 1 280 ? 28.963 4.279 -22.979 1.00 95.94 280 GLN A N 1
ATOM 2235 C CA . GLN A 1 280 ? 27.891 3.424 -22.473 1.00 95.94 280 GLN A CA 1
ATOM 2236 C C . GLN A 1 280 ? 27.342 3.920 -21.134 1.00 95.94 280 GLN A C 1
ATOM 2238 O O . GLN A 1 280 ? 26.137 3.851 -20.907 1.00 95.94 280 GLN A O 1
ATOM 2243 N N . GLN A 1 281 ? 28.192 4.485 -20.272 1.00 96.69 281 GLN A N 1
ATOM 2244 C CA . GLN A 1 281 ? 27.739 5.124 -19.032 1.00 96.69 281 GLN A CA 1
ATOM 2245 C C . GLN A 1 281 ? 26.812 6.314 -19.327 1.00 96.69 281 GLN A C 1
ATOM 2247 O O . GLN A 1 281 ? 25.731 6.410 -18.748 1.00 96.69 281 GLN A O 1
ATOM 2252 N N . GLN A 1 282 ? 27.203 7.185 -20.265 1.00 95.94 282 GLN A N 1
ATOM 2253 C CA . GLN A 1 282 ? 26.409 8.350 -20.671 1.00 95.94 282 GLN A CA 1
ATOM 2254 C C . GLN A 1 282 ? 25.068 7.939 -21.291 1.00 95.94 282 GLN A C 1
ATOM 2256 O O . GLN A 1 282 ? 24.028 8.494 -20.937 1.00 95.94 282 GLN A O 1
ATOM 2261 N N . ARG A 1 283 ? 25.070 6.931 -22.176 1.00 95.19 283 ARG A N 1
ATOM 2262 C CA . ARG A 1 283 ? 23.836 6.410 -22.780 1.00 95.19 283 ARG A CA 1
ATOM 2263 C C . ARG A 1 283 ? 22.900 5.805 -21.737 1.00 95.19 283 ARG A C 1
ATOM 2265 O O . ARG A 1 283 ? 21.711 6.107 -21.758 1.00 95.19 283 ARG A O 1
ATOM 2272 N N . LEU A 1 284 ? 23.426 4.990 -20.822 1.00 96.69 284 LEU A N 1
ATOM 2273 C CA . LEU A 1 284 ? 22.643 4.392 -19.740 1.00 96.69 284 LEU A CA 1
ATOM 2274 C C . LEU A 1 284 ? 21.960 5.472 -18.897 1.00 96.69 284 LEU A C 1
ATOM 2276 O O . LEU A 1 284 ? 20.763 5.367 -18.635 1.00 96.69 284 LEU A O 1
ATOM 2280 N N . GLN A 1 285 ? 22.698 6.518 -18.514 1.00 96.88 285 GLN A N 1
ATOM 2281 C CA . GLN A 1 285 ? 22.156 7.630 -17.735 1.00 96.88 285 GLN A CA 1
ATOM 2282 C C . GLN A 1 285 ? 21.046 8.368 -18.497 1.00 96.88 285 GLN A C 1
ATOM 2284 O O . GLN A 1 285 ? 19.969 8.576 -17.946 1.00 96.88 285 GLN A O 1
ATOM 2289 N N . ALA A 1 286 ? 21.261 8.681 -19.779 1.00 96.19 286 ALA A N 1
ATOM 2290 C CA . ALA A 1 286 ? 20.260 9.358 -20.603 1.00 96.19 286 ALA A CA 1
ATOM 2291 C C . ALA A 1 286 ? 18.957 8.546 -20.739 1.00 96.19 286 ALA A C 1
ATOM 2293 O O . ALA A 1 286 ? 17.864 9.101 -20.613 1.00 96.19 286 ALA A O 1
ATOM 2294 N N . VAL A 1 287 ? 19.059 7.228 -20.953 1.00 93.38 287 VAL A N 1
ATOM 2295 C CA . VAL A 1 287 ? 17.885 6.339 -21.029 1.00 93.38 287 VAL A CA 1
ATOM 2296 C C . VAL A 1 287 ? 17.187 6.240 -19.673 1.00 93.38 287 VAL A C 1
ATOM 2298 O O . VAL A 1 287 ? 15.960 6.287 -19.612 1.00 93.38 287 VAL A O 1
ATOM 2301 N N . TYR A 1 288 ? 17.946 6.136 -18.580 1.00 96.19 288 TYR A N 1
ATOM 2302 C CA . TYR A 1 288 ? 17.384 6.130 -17.232 1.00 96.19 288 TYR A CA 1
ATOM 2303 C C . TYR A 1 288 ? 16.584 7.408 -16.945 1.00 96.19 288 TYR A C 1
ATOM 2305 O O . TYR A 1 288 ? 15.443 7.311 -16.497 1.00 96.19 288 TYR A O 1
ATOM 2313 N N . ASP A 1 289 ? 17.136 8.585 -17.252 1.00 96.69 289 ASP A N 1
ATOM 2314 C CA . ASP A 1 289 ? 16.471 9.870 -17.012 1.00 96.69 289 ASP A CA 1
ATOM 2315 C C . ASP A 1 289 ? 15.182 10.000 -17.837 1.00 96.69 289 ASP A C 1
ATOM 2317 O O . ASP A 1 289 ? 14.146 10.424 -17.320 1.00 96.69 289 ASP A O 1
ATOM 2321 N N . GLN A 1 290 ? 15.204 9.550 -19.097 1.00 91.19 290 GLN A N 1
ATOM 2322 C CA . GLN A 1 290 ? 14.011 9.508 -19.944 1.00 91.19 290 GLN A CA 1
ATOM 2323 C C . GLN A 1 290 ? 12.921 8.600 -19.352 1.00 91.19 290 GLN A C 1
ATOM 2325 O O . GLN A 1 290 ? 11.754 8.995 -19.291 1.00 91.19 290 GLN A O 1
ATOM 2330 N N . ARG A 1 291 ? 13.287 7.396 -18.894 1.00 89.38 291 ARG A N 1
ATOM 2331 C CA . ARG A 1 291 ? 12.338 6.457 -18.277 1.00 89.38 291 ARG A CA 1
ATOM 2332 C C . ARG A 1 291 ? 11.816 6.965 -16.938 1.00 89.38 291 ARG A C 1
ATOM 2334 O O . ARG A 1 291 ? 10.633 6.806 -16.660 1.00 89.38 291 ARG A O 1
ATOM 2341 N N . ALA A 1 292 ? 12.651 7.616 -16.131 1.00 88.62 292 ALA A N 1
ATOM 2342 C CA . ALA A 1 292 ? 12.234 8.196 -14.856 1.00 88.62 292 ALA A CA 1
ATOM 2343 C C . ALA A 1 292 ? 11.147 9.259 -15.053 1.00 88.62 292 ALA A C 1
ATOM 2345 O O . ALA A 1 292 ? 10.151 9.255 -14.332 1.00 88.62 292 ALA A O 1
ATOM 2346 N N . LEU A 1 293 ? 11.296 10.119 -16.066 1.00 85.56 293 LEU A N 1
ATOM 2347 C CA . LEU A 1 293 ? 10.289 11.124 -16.411 1.00 85.56 293 LEU A CA 1
ATOM 2348 C C . LEU A 1 293 ? 8.978 10.507 -16.922 1.00 85.56 293 LEU A C 1
ATOM 2350 O O . LEU A 1 293 ? 7.909 11.048 -16.648 1.00 85.56 293 LEU A O 1
ATOM 2354 N N . ALA A 1 294 ? 9.049 9.396 -17.659 1.00 79.00 294 ALA A N 1
ATOM 2355 C CA . ALA A 1 294 ? 7.883 8.786 -18.296 1.00 79.00 294 ALA A CA 1
ATOM 2356 C C . ALA A 1 294 ? 7.119 7.793 -17.398 1.00 79.00 294 ALA A C 1
ATOM 2358 O O . ALA A 1 294 ? 5.894 7.717 -17.473 1.00 79.00 294 ALA A O 1
ATOM 2359 N N . GLU A 1 295 ? 7.821 7.017 -16.570 1.00 82.75 295 GLU A N 1
ATOM 2360 C CA . GLU A 1 295 ? 7.272 5.799 -15.955 1.00 82.75 295 GLU A CA 1
ATOM 2361 C C . GLU A 1 295 ? 7.116 5.893 -14.434 1.00 82.75 295 GLU A C 1
ATOM 2363 O O . GLU A 1 295 ? 6.187 5.306 -13.879 1.00 82.75 295 GLU A O 1
ATOM 2368 N N . LEU A 1 296 ? 8.001 6.616 -13.739 1.00 83.62 296 LEU A N 1
ATOM 2369 C CA . LEU A 1 296 ? 8.110 6.535 -12.277 1.00 83.62 296 LEU A CA 1
ATOM 2370 C C . LEU A 1 296 ? 6.823 6.963 -11.560 1.00 83.62 296 LEU A C 1
ATOM 2372 O O . LEU A 1 296 ? 6.358 6.266 -10.658 1.00 83.62 296 LEU A O 1
ATOM 2376 N N . ALA A 1 297 ? 6.235 8.092 -11.961 1.00 84.06 297 ALA A N 1
ATOM 2377 C CA . ALA A 1 297 ? 5.018 8.599 -11.329 1.00 84.06 297 ALA A CA 1
ATOM 2378 C C . ALA A 1 297 ? 3.842 7.625 -11.511 1.00 84.06 297 ALA A C 1
ATOM 2380 O O . ALA A 1 297 ? 3.096 7.373 -10.562 1.00 84.06 297 ALA A O 1
ATOM 2381 N N . VAL A 1 298 ? 3.723 7.027 -12.703 1.00 79.50 298 VAL A N 1
ATOM 2382 C CA . VAL A 1 298 ? 2.704 6.016 -13.019 1.00 79.50 298 VAL A CA 1
ATOM 2383 C C . VAL A 1 298 ? 2.923 4.765 -12.175 1.00 79.50 298 VAL A C 1
ATOM 2385 O O . VAL A 1 298 ? 1.987 4.307 -11.527 1.00 79.50 298 VAL A O 1
ATOM 2388 N N . TYR A 1 299 ? 4.161 4.271 -12.097 1.00 79.25 299 TYR A N 1
ATOM 2389 C CA . TYR A 1 299 ? 4.525 3.120 -11.270 1.00 79.25 299 TYR A CA 1
ATOM 2390 C C . TYR A 1 299 ? 4.180 3.343 -9.791 1.00 79.25 299 TYR A C 1
ATOM 2392 O O . TYR A 1 299 ? 3.529 2.512 -9.154 1.00 79.25 299 TYR A O 1
ATOM 2400 N N . GLN A 1 300 ? 4.552 4.504 -9.243 1.00 86.00 300 GLN A N 1
ATOM 2401 C CA . GLN A 1 300 ? 4.239 4.847 -7.859 1.00 86.00 300 GLN A CA 1
ATOM 2402 C C . GLN A 1 300 ? 2.734 5.003 -7.630 1.00 86.00 300 GLN A C 1
ATOM 2404 O O . GLN A 1 300 ? 2.238 4.660 -6.562 1.00 86.00 300 GLN A O 1
ATOM 2409 N N . GLN A 1 301 ? 1.986 5.567 -8.580 1.00 84.25 301 GLN A N 1
ATOM 2410 C CA . GLN A 1 301 ? 0.527 5.674 -8.486 1.00 84.25 301 GLN A CA 1
ATOM 2411 C C . GLN A 1 301 ? -0.133 4.296 -8.513 1.00 84.25 301 GLN A C 1
ATOM 2413 O O . GLN A 1 301 ? -1.021 4.021 -7.708 1.00 84.25 301 GLN A O 1
ATOM 2418 N N . GLN A 1 302 ? 0.328 3.428 -9.407 1.00 78.25 302 GLN A N 1
ATOM 2419 C CA . GLN A 1 302 ? -0.194 2.087 -9.588 1.00 78.25 302 GLN A CA 1
ATOM 2420 C C . GLN A 1 302 ? 0.001 1.234 -8.332 1.00 78.25 302 GLN A C 1
ATOM 2422 O O . GLN A 1 302 ? -0.952 0.602 -7.886 1.00 78.25 302 GLN A O 1
ATOM 2427 N N . LEU A 1 303 ? 1.191 1.235 -7.731 1.00 81.50 303 LEU A N 1
ATOM 2428 C CA . LEU A 1 303 ? 1.500 0.387 -6.572 1.00 81.50 303 LEU A CA 1
ATOM 2429 C C . LEU A 1 303 ? 1.249 1.057 -5.217 1.00 81.50 303 LEU A C 1
ATOM 2431 O O . LEU A 1 303 ? 1.536 0.465 -4.180 1.00 81.50 303 LEU A O 1
ATOM 2435 N N . SER A 1 304 ? 0.724 2.284 -5.189 1.00 90.19 304 SER A N 1
ATOM 2436 C CA . SER A 1 304 ? 0.485 2.991 -3.929 1.00 90.19 304 SER A CA 1
ATOM 2437 C C . SER A 1 304 ? -0.521 2.250 -3.052 1.00 90.19 304 SER A C 1
ATOM 2439 O O . SER A 1 304 ? -1.635 1.967 -3.488 1.00 90.19 304 SER A O 1
ATOM 2441 N N . ILE A 1 305 ? -0.159 2.020 -1.789 1.00 94.1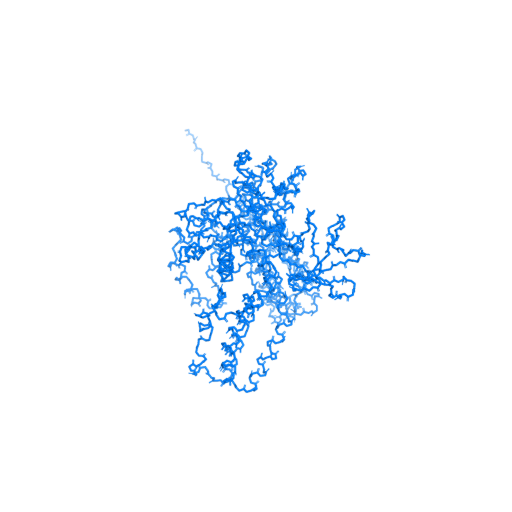9 305 ILE A N 1
ATOM 2442 C CA . ILE A 1 305 ? -1.071 1.464 -0.779 1.00 94.19 305 ILE A CA 1
ATOM 2443 C C . ILE A 1 305 ? -2.024 2.515 -0.202 1.00 94.19 305 ILE A C 1
ATOM 2445 O O . ILE A 1 305 ? -2.997 2.157 0.443 1.00 94.19 305 ILE A O 1
ATOM 2449 N N . LEU A 1 306 ? -1.781 3.812 -0.431 1.00 95.62 306 LEU A N 1
ATOM 2450 C CA . LEU A 1 306 ? -2.666 4.901 -0.003 1.00 95.62 306 LEU A CA 1
ATOM 2451 C C . LEU A 1 306 ? -3.852 5.047 -0.961 1.00 95.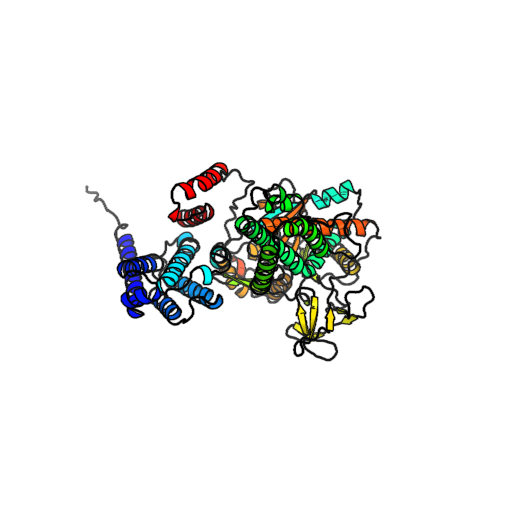62 306 LEU A C 1
ATOM 2453 O O . LEU A 1 306 ? -4.079 6.091 -1.572 1.00 95.62 306 LEU A O 1
ATOM 2457 N N . ALA A 1 307 ? -4.607 3.968 -1.107 1.00 93.56 307 ALA A N 1
ATOM 2458 C CA . ALA A 1 307 ? -5.847 3.937 -1.850 1.00 93.56 307 ALA A CA 1
ATOM 2459 C C . ALA A 1 307 ? -6.795 2.895 -1.251 1.00 93.56 307 ALA A C 1
ATOM 2461 O O . ALA A 1 307 ? -6.374 1.923 -0.630 1.00 93.56 307 ALA A O 1
ATOM 2462 N N . THR A 1 308 ? -8.085 3.119 -1.454 1.00 92.69 308 THR A N 1
ATOM 2463 C CA . THR A 1 308 ? -9.146 2.154 -1.169 1.00 92.69 308 THR A CA 1
ATOM 2464 C C . THR A 1 308 ? -9.738 1.665 -2.481 1.00 92.69 308 THR A C 1
ATOM 2466 O O . THR A 1 308 ? -9.649 2.352 -3.506 1.00 92.69 308 THR A O 1
ATOM 2469 N N . LEU A 1 309 ? -10.336 0.482 -2.457 1.00 89.19 309 LEU A N 1
ATOM 2470 C CA . LEU A 1 309 ? -11.029 -0.069 -3.609 1.00 89.19 309 LEU A CA 1
ATOM 2471 C C . LEU A 1 309 ? -12.508 0.317 -3.587 1.00 89.19 309 LEU A C 1
ATOM 2473 O O . LEU A 1 309 ? -13.209 0.149 -2.589 1.00 89.19 309 LEU A O 1
ATOM 2477 N N . GLU A 1 310 ? -12.985 0.837 -4.711 1.00 87.25 310 GLU A N 1
ATOM 2478 C CA . GLU A 1 310 ? -14.403 1.016 -4.984 1.00 87.25 310 GLU A CA 1
ATOM 2479 C C . GLU A 1 310 ? -14.844 -0.061 -5.984 1.00 87.25 310 GLU A C 1
ATOM 2481 O O . GLU A 1 310 ? -14.480 0.029 -7.168 1.00 87.25 310 GLU A O 1
ATOM 2486 N N . PRO A 1 311 ? -15.608 -1.070 -5.521 1.00 81.12 311 PRO A N 1
ATOM 2487 C CA . PRO A 1 311 ? -16.067 -2.138 -6.389 1.00 81.12 311 PRO A CA 1
ATOM 2488 C C . PRO A 1 311 ? -17.083 -1.599 -7.393 1.00 81.12 311 PRO A C 1
ATOM 2490 O O . PRO A 1 311 ? -18.000 -0.853 -7.045 1.00 81.12 311 PRO A O 1
ATOM 2493 N N . ASP A 1 312 ? -16.923 -2.016 -8.639 1.00 71.81 312 ASP A N 1
ATOM 2494 C CA . ASP A 1 312 ? -17.837 -1.814 -9.759 1.00 71.81 312 ASP A CA 1
ATOM 2495 C C . ASP A 1 312 ? -18.186 -3.203 -10.316 1.00 71.81 312 ASP A C 1
ATOM 2497 O O . ASP A 1 312 ? -17.438 -4.169 -10.137 1.00 71.81 312 ASP A O 1
ATOM 2501 N N . LYS A 1 313 ? -19.312 -3.327 -11.026 1.00 67.38 313 LYS A N 1
ATOM 2502 C CA . LYS A 1 313 ? -19.799 -4.603 -11.572 1.00 67.38 313 LYS A CA 1
ATOM 2503 C C . LYS A 1 313 ? -18.711 -5.357 -12.337 1.00 67.38 313 LYS A C 1
ATOM 2505 O O . LYS A 1 313 ? -18.700 -6.591 -12.312 1.00 67.38 313 LYS A O 1
ATOM 2510 N N . TYR A 1 314 ? -17.819 -4.626 -13.019 1.00 59.47 314 TYR A N 1
ATOM 2511 C CA . TYR A 1 314 ? -16.763 -5.230 -13.823 1.00 59.47 314 TYR A CA 1
ATOM 2512 C C . TYR A 1 314 ? -15.328 -4.965 -13.405 1.00 59.47 314 TYR A C 1
ATOM 2514 O O . TYR A 1 314 ? -14.444 -5.588 -13.992 1.00 59.47 314 TYR A O 1
ATOM 2522 N N . ARG A 1 315 ? -15.092 -4.069 -12.444 1.00 66.19 315 ARG A N 1
ATOM 2523 C CA . ARG A 1 315 ? -13.745 -3.588 -12.137 1.00 66.19 315 ARG A CA 1
ATOM 2524 C C . ARG A 1 315 ? -13.578 -3.105 -10.709 1.00 66.19 315 ARG A C 1
ATOM 2526 O O . ARG A 1 315 ? -14.552 -2.790 -10.042 1.00 66.19 315 ARG A O 1
ATOM 2533 N N . GLU A 1 316 ? -12.328 -2.961 -10.294 1.00 75.12 316 GLU A N 1
ATOM 2534 C CA . GLU A 1 316 ? -11.973 -2.234 -9.078 1.00 75.12 316 GLU A CA 1
ATOM 2535 C C . GLU A 1 316 ? -11.447 -0.851 -9.442 1.00 75.12 316 GLU A C 1
ATOM 2537 O O . GLU A 1 316 ? -10.513 -0.706 -10.237 1.00 75.12 316 GLU A O 1
ATOM 2542 N N . ASN A 1 317 ? -12.037 0.182 -8.849 1.00 80.38 317 ASN A N 1
ATOM 2543 C CA . ASN A 1 317 ? -11.512 1.531 -8.971 1.00 80.38 317 ASN A CA 1
ATOM 2544 C C . ASN A 1 317 ? -10.661 1.837 -7.742 1.00 80.38 317 ASN A C 1
ATOM 2546 O O . ASN A 1 317 ? -11.162 1.872 -6.620 1.00 80.38 317 ASN A O 1
ATOM 2550 N N . LYS A 1 318 ? -9.367 2.092 -7.949 1.00 85.81 318 LYS A N 1
ATOM 2551 C CA . LYS A 1 318 ? -8.519 2.649 -6.894 1.00 85.81 318 LYS A CA 1
ATOM 2552 C C . LYS A 1 318 ? -8.888 4.104 -6.679 1.00 85.81 318 LYS A C 1
ATOM 2554 O O . LYS A 1 318 ? -8.680 4.939 -7.561 1.00 85.81 318 LYS A O 1
ATOM 2559 N N . ARG A 1 319 ? -9.367 4.415 -5.484 1.00 91.19 319 ARG A N 1
ATOM 2560 C CA . ARG A 1 319 ? -9.548 5.786 -5.029 1.00 91.19 319 ARG A CA 1
ATOM 2561 C C . ARG A 1 319 ? -8.418 6.147 -4.083 1.00 91.19 319 ARG A C 1
ATOM 2563 O O . ARG A 1 319 ? -8.277 5.535 -3.029 1.00 91.19 319 ARG A O 1
ATOM 2570 N N . ALA A 1 320 ? -7.624 7.143 -4.465 1.00 93.38 320 ALA A N 1
ATOM 2571 C CA . ALA A 1 320 ? -6.532 7.633 -3.636 1.00 93.38 320 ALA A CA 1
ATOM 2572 C C . ALA A 1 320 ? -7.054 8.130 -2.279 1.00 93.38 320 ALA A C 1
ATOM 2574 O O . ALA A 1 320 ? -8.070 8.824 -2.209 1.00 93.38 320 ALA A O 1
ATOM 2575 N N . ILE A 1 321 ? -6.331 7.782 -1.220 1.00 95.31 321 ILE A N 1
ATOM 2576 C CA . ILE A 1 321 ? -6.543 8.279 0.135 1.00 95.31 321 ILE A CA 1
ATOM 2577 C C . ILE A 1 321 ? -5.513 9.389 0.362 1.00 95.31 321 ILE A C 1
ATOM 2579 O O . ILE A 1 321 ? -4.311 9.107 0.370 1.00 95.31 321 ILE A O 1
ATOM 2583 N N . PRO A 1 322 ? -5.937 10.650 0.545 1.00 94.50 322 PRO A N 1
ATOM 2584 C CA . PRO A 1 322 ? -5.026 11.711 0.940 1.00 94.50 322 PRO A CA 1
ATOM 2585 C C . PRO A 1 322 ? -4.329 11.361 2.257 1.00 94.50 322 PRO A C 1
ATOM 2587 O O . PRO A 1 322 ? -4.960 10.861 3.188 1.00 94.50 322 PRO A O 1
ATOM 2590 N N . LEU A 1 323 ? -3.035 11.661 2.366 1.00 95.19 323 LEU A N 1
ATOM 2591 C CA . LEU A 1 323 ? -2.233 11.279 3.534 1.00 95.19 323 LEU A CA 1
ATOM 2592 C C . LEU A 1 323 ? -2.789 11.843 4.857 1.00 95.19 323 LEU A C 1
ATOM 2594 O O . LEU A 1 323 ? -2.746 11.173 5.882 1.00 95.19 323 LEU A O 1
ATOM 2598 N N . TRP A 1 324 ? -3.381 13.040 4.822 1.00 94.62 324 TRP A N 1
ATOM 2599 C CA . TRP A 1 324 ? -4.040 13.687 5.965 1.00 94.62 324 TRP A CA 1
ATOM 2600 C C . TRP A 1 324 ? -5.423 13.108 6.311 1.00 94.62 324 TRP A C 1
ATOM 2602 O O . TRP A 1 324 ? -6.049 13.561 7.261 1.00 94.62 324 TRP A O 1
ATOM 2612 N N . GLN A 1 325 ? -5.915 12.125 5.554 1.00 94.81 325 GLN A N 1
ATOM 2613 C CA . GLN A 1 325 ? -7.076 11.305 5.917 1.00 94.81 325 GLN A CA 1
ATOM 2614 C C . GLN A 1 325 ? -6.675 9.883 6.299 1.00 94.81 325 GLN A C 1
ATOM 2616 O O . GLN A 1 325 ? -7.493 9.163 6.866 1.00 94.81 325 GLN A O 1
ATOM 2621 N N . ALA A 1 326 ? -5.444 9.470 5.988 1.00 96.88 326 ALA A N 1
ATOM 2622 C CA . ALA A 1 326 ? -4.998 8.103 6.175 1.00 96.88 326 ALA A CA 1
ATOM 2623 C C . ALA A 1 326 ? -5.030 7.699 7.654 1.00 96.88 326 ALA A C 1
ATOM 2625 O O . ALA A 1 326 ? -4.588 8.428 8.549 1.00 96.88 326 ALA A O 1
ATOM 2626 N N . ARG A 1 327 ? -5.537 6.494 7.894 1.00 97.75 327 ARG A N 1
ATOM 2627 C CA . ARG A 1 327 ? -5.635 5.869 9.207 1.00 97.75 327 ARG A CA 1
ATOM 2628 C C . ARG A 1 327 ? -4.936 4.517 9.212 1.00 97.75 327 ARG A C 1
ATOM 2630 O O . ARG A 1 327 ? -4.743 3.884 8.174 1.00 97.75 327 ARG A O 1
ATOM 2637 N N . VAL A 1 328 ? -4.567 4.070 10.399 1.00 98.50 328 VAL A N 1
ATOM 2638 C CA . VAL A 1 328 ? -4.226 2.674 10.662 1.00 98.50 328 VAL A CA 1
ATOM 2639 C C . VAL A 1 328 ? -5.428 2.054 11.355 1.00 98.50 328 VAL A C 1
ATOM 2641 O O . VAL A 1 328 ? -5.906 2.587 12.361 1.00 98.50 328 VAL A O 1
ATOM 2644 N N . GLY A 1 329 ? -5.955 0.975 10.781 1.00 98.44 329 GLY A N 1
ATOM 2645 C CA . GLY A 1 329 ? -7.021 0.211 11.413 1.00 98.44 329 GLY A CA 1
ATOM 2646 C C . GLY A 1 329 ? -6.431 -0.843 12.336 1.00 98.44 329 GLY A C 1
ATOM 2647 O O . GLY A 1 329 ? -5.446 -1.491 11.997 1.00 98.44 329 GLY A O 1
ATOM 2648 N N . ILE A 1 330 ? -7.021 -1.005 13.509 1.00 98.62 330 ILE A N 1
ATOM 2649 C CA . ILE A 1 330 ? -6.608 -1.978 14.517 1.00 98.62 330 ILE A CA 1
ATOM 2650 C C . ILE A 1 330 ? -7.819 -2.840 14.824 1.00 98.62 330 ILE A C 1
ATOM 2652 O O . ILE A 1 330 ? -8.895 -2.304 15.080 1.00 98.62 330 ILE A O 1
ATOM 2656 N N . ILE A 1 331 ? -7.648 -4.156 14.814 1.00 97.50 331 ILE A N 1
ATOM 2657 C CA . ILE A 1 331 ? -8.677 -5.094 15.248 1.00 97.50 331 ILE A CA 1
ATOM 2658 C C . ILE A 1 331 ? -8.221 -5.694 16.570 1.00 97.50 331 ILE A C 1
ATOM 2660 O O . ILE A 1 331 ? -7.139 -6.271 16.641 1.00 97.50 331 ILE A O 1
ATOM 2664 N N . LEU A 1 332 ? -9.015 -5.498 17.619 1.00 96.44 332 LEU A N 1
ATOM 2665 C CA . LEU A 1 332 ? -8.757 -6.049 18.947 1.00 96.44 332 LEU A CA 1
ATOM 2666 C C . LEU A 1 332 ? -10.078 -6.453 19.598 1.00 96.44 332 LEU A C 1
ATOM 2668 O O . LEU A 1 332 ? -11.005 -5.647 19.709 1.00 96.44 332 LEU A O 1
ATOM 2672 N N . LYS A 1 333 ? -10.151 -7.704 20.040 1.00 93.88 333 LYS A N 1
ATOM 2673 C CA . LYS A 1 333 ? -11.336 -8.394 20.550 1.00 93.88 333 LYS A CA 1
ATOM 2674 C C . LYS A 1 333 ? -12.539 -8.237 19.625 1.00 93.88 333 LYS A C 1
ATOM 2676 O O . LYS A 1 333 ? -13.614 -7.816 20.060 1.00 93.88 333 LYS A O 1
ATOM 2681 N N . ASN A 1 334 ? -12.347 -8.542 18.341 1.00 92.38 334 ASN A N 1
ATOM 2682 C CA . ASN A 1 334 ? -13.344 -8.405 17.278 1.00 92.38 334 ASN A CA 1
ATOM 2683 C C . ASN A 1 334 ? -13.892 -6.978 17.064 1.00 92.38 334 ASN A C 1
ATOM 2685 O O . ASN A 1 334 ? -14.925 -6.814 16.413 1.00 92.38 334 ASN A O 1
ATOM 2689 N N . ARG A 1 335 ? -13.224 -5.937 17.579 1.00 94.44 335 ARG A N 1
ATOM 2690 C CA . ARG A 1 335 ? -13.589 -4.529 17.345 1.00 94.44 335 ARG A CA 1
ATOM 2691 C C . ARG A 1 335 ? -12.581 -3.828 16.470 1.00 94.44 335 ARG A C 1
ATOM 2693 O O . ARG A 1 335 ? -11.386 -4.028 16.638 1.00 94.44 335 ARG A O 1
ATOM 2700 N N . TYR A 1 336 ? -13.079 -2.924 15.636 1.00 97.00 336 TYR A N 1
ATOM 2701 C CA . TYR A 1 336 ? -12.260 -2.048 14.813 1.00 97.00 336 TYR A CA 1
ATOM 2702 C C . TYR A 1 336 ? -12.027 -0.721 15.520 1.00 97.00 336 TYR A C 1
ATOM 2704 O O . TYR A 1 336 ? -12.977 -0.036 15.887 1.00 97.00 336 TYR A O 1
ATOM 2712 N N . TYR A 1 337 ? -10.767 -0.333 15.635 1.00 98.06 337 TYR A N 1
ATOM 2713 C CA . TYR A 1 337 ? -10.323 0.976 16.084 1.00 98.06 337 TYR A CA 1
ATOM 2714 C C . TYR A 1 337 ? -9.597 1.668 14.940 1.00 98.06 337 TYR A C 1
ATOM 2716 O O . TYR A 1 337 ? -8.880 1.029 14.170 1.00 98.06 337 TYR A O 1
ATOM 2724 N N . LEU A 1 338 ? -9.778 2.978 14.820 1.00 97.69 338 LEU A N 1
ATOM 2725 C CA . LEU A 1 338 ? -9.161 3.774 13.771 1.00 97.69 338 LEU A CA 1
ATOM 2726 C C . LEU A 1 338 ? -8.292 4.863 14.390 1.00 97.69 338 LEU A C 1
ATOM 2728 O O . LEU A 1 338 ? -8.776 5.699 15.152 1.00 97.69 338 LEU A O 1
ATOM 2732 N N . MET A 1 339 ? -7.019 4.889 14.008 1.00 95.56 339 MET A N 1
ATOM 2733 C CA . MET A 1 339 ? -6.071 5.897 14.474 1.00 95.56 339 MET A CA 1
ATOM 2734 C C . MET A 1 339 ? -5.512 6.701 13.296 1.00 95.56 339 MET A C 1
ATOM 2736 O O . MET A 1 339 ? -5.121 6.094 12.298 1.00 95.56 339 MET A O 1
ATOM 2740 N N . PRO A 1 340 ? -5.453 8.043 13.374 1.00 95.69 340 PRO A N 1
ATOM 2741 C CA . PRO A 1 340 ? -4.767 8.854 12.372 1.00 95.69 340 PRO A CA 1
ATOM 2742 C C . PRO A 1 340 ? -3.312 8.409 12.199 1.00 95.69 340 PRO A C 1
ATOM 2744 O O . PRO A 1 340 ? -2.593 8.221 13.177 1.00 95.69 340 PRO A O 1
ATOM 2747 N N . ALA A 1 341 ? -2.865 8.261 10.953 1.00 96.19 341 ALA A N 1
ATOM 2748 C CA . ALA A 1 341 ? -1.467 7.940 10.666 1.00 96.19 341 ALA A CA 1
ATOM 2749 C C . ALA A 1 341 ? -0.554 9.179 10.695 1.00 96.19 341 ALA A C 1
ATOM 2751 O O . ALA A 1 341 ? 0.671 9.061 10.680 1.00 96.19 341 ALA A O 1
ATOM 2752 N N . TYR A 1 342 ? -1.148 10.371 10.728 1.00 95.44 342 TYR A N 1
ATOM 2753 C CA . TYR A 1 342 ? -0.477 11.664 10.744 1.00 95.44 342 TYR A CA 1
ATOM 2754 C C . TYR A 1 342 ? -0.557 12.313 12.130 1.00 95.44 342 TYR A C 1
ATOM 2756 O O . TYR A 1 342 ? -1.420 11.994 12.947 1.00 95.44 342 TYR A O 1
ATOM 2764 N N . HIS A 1 343 ? 0.345 13.254 12.394 1.00 94.75 343 HIS A N 1
ATOM 2765 C CA . HIS A 1 343 ? 0.317 14.050 13.609 1.00 94.75 343 HIS A CA 1
ATOM 2766 C C . HIS A 1 343 ? -0.913 14.960 13.619 1.00 94.75 343 HIS A C 1
ATOM 2768 O O . HIS A 1 343 ? -1.084 15.791 12.721 1.00 94.75 343 HIS A O 1
ATOM 2774 N N . SER A 1 344 ? -1.744 14.811 14.645 1.00 92.94 344 SER A N 1
ATOM 2775 C CA . SER A 1 344 ? -2.948 15.607 14.836 1.00 92.94 344 SER A CA 1
ATOM 2776 C C . SER A 1 344 ? -2.922 16.386 16.146 1.00 92.94 344 SER A C 1
ATOM 2778 O O . SER A 1 344 ? -2.225 16.013 17.091 1.00 92.94 344 SER A O 1
ATOM 2780 N N . ASP A 1 345 ? -3.706 17.458 16.213 1.00 90.44 345 ASP A N 1
ATOM 2781 C CA . ASP A 1 345 ? -3.972 18.155 17.467 1.00 90.44 345 ASP A CA 1
ATOM 2782 C C . ASP A 1 345 ? -4.948 17.365 18.365 1.00 90.44 345 ASP A C 1
ATOM 2784 O O . ASP A 1 345 ? -5.379 16.256 18.035 1.00 90.44 345 ASP A O 1
ATOM 2788 N N . GLN A 1 346 ? -5.297 17.940 19.519 1.00 85.31 346 GLN A N 1
ATOM 2789 C CA . GLN A 1 346 ? -6.177 17.314 20.516 1.00 85.31 346 GLN A CA 1
ATOM 2790 C C . GLN A 1 346 ? -7.596 17.032 20.004 1.00 85.31 346 GLN A C 1
ATOM 2792 O O . GLN A 1 346 ? -8.282 16.192 20.573 1.00 85.31 346 GLN A O 1
ATOM 2797 N N . ILE A 1 347 ? -8.039 17.710 18.942 1.00 84.94 347 ILE A N 1
ATOM 2798 C CA . ILE A 1 347 ? -9.362 17.498 18.342 1.00 84.94 347 ILE A CA 1
ATOM 2799 C C . ILE A 1 347 ? -9.282 16.717 17.020 1.00 84.94 347 ILE A C 1
ATOM 2801 O O . ILE A 1 347 ? -10.270 16.619 16.296 1.00 84.94 347 ILE A O 1
ATOM 2805 N N . GLY A 1 348 ? -8.114 16.147 16.700 1.00 86.00 348 GLY A N 1
ATOM 2806 C CA . GLY A 1 348 ? -7.908 15.269 15.547 1.00 86.00 348 GLY A CA 1
ATOM 2807 C C . GLY A 1 348 ? -7.600 15.981 14.225 1.00 86.00 348 GLY A C 1
ATOM 2808 O O . GLY A 1 348 ? -7.559 15.323 13.180 1.00 86.00 348 GLY A O 1
ATOM 2809 N N . ARG A 1 349 ? -7.350 17.298 14.228 1.00 91.12 349 ARG A N 1
ATOM 2810 C CA . ARG A 1 349 ? -6.995 18.038 13.003 1.00 91.12 349 ARG A CA 1
ATOM 2811 C C . ARG A 1 349 ? -5.541 17.788 12.607 1.00 91.12 349 ARG A C 1
ATOM 2813 O O . ARG A 1 349 ? -4.689 17.778 13.496 1.00 91.12 349 ARG A O 1
ATOM 2820 N N . PRO A 1 350 ? -5.225 17.635 11.307 1.00 94.75 350 PRO A N 1
ATOM 2821 C CA . PRO A 1 350 ? -3.844 17.540 10.843 1.00 94.75 350 PRO A CA 1
ATOM 2822 C C . PRO A 1 350 ? -3.012 18.752 11.265 1.00 94.75 350 PRO A C 1
ATOM 2824 O O . PRO A 1 350 ? -3.504 19.879 11.277 1.00 94.75 350 PRO A O 1
ATOM 2827 N N . VAL A 1 351 ? -1.740 18.520 11.575 1.00 95.25 351 VAL A N 1
ATOM 2828 C CA . VAL A 1 351 ? -0.799 19.567 11.976 1.00 95.25 351 VAL A CA 1
ATOM 2829 C C . VAL A 1 351 ? 0.255 19.775 10.889 1.00 95.25 351 VAL A C 1
ATOM 2831 O O . VAL A 1 351 ? 0.915 18.827 10.461 1.00 95.25 351 VAL A O 1
ATOM 2834 N N . LEU A 1 352 ? 0.421 21.029 10.466 1.00 96.06 352 LEU A N 1
ATOM 2835 C CA . LEU A 1 352 ? 1.472 21.476 9.556 1.00 96.06 352 LEU A CA 1
ATOM 2836 C C . LEU A 1 352 ? 2.727 21.838 10.345 1.00 96.06 352 LEU A C 1
ATOM 2838 O O . LEU A 1 352 ? 2.638 22.599 11.303 1.00 96.06 352 LEU A O 1
ATOM 2842 N N . PHE A 1 353 ? 3.887 21.366 9.899 1.00 96.12 353 PHE A N 1
ATOM 2843 C CA . PHE A 1 353 ? 5.202 21.746 10.415 1.00 96.12 353 PHE A CA 1
ATOM 2844 C C . PHE A 1 353 ? 5.962 22.567 9.370 1.00 96.12 353 PHE A C 1
ATOM 2846 O O . PHE A 1 353 ? 5.999 22.181 8.203 1.00 96.12 353 PHE A O 1
ATOM 2853 N N . GLU A 1 354 ? 6.615 23.662 9.766 1.00 93.00 354 GLU A N 1
ATOM 2854 C CA . GLU A 1 354 ? 7.384 24.517 8.836 1.00 93.00 354 GLU A CA 1
ATOM 2855 C C . GLU A 1 354 ? 8.573 23.776 8.186 1.00 93.00 354 GLU A C 1
ATOM 2857 O O . GLU A 1 354 ? 8.972 24.064 7.059 1.00 93.00 354 GLU A O 1
ATOM 2862 N N . SER A 1 355 ? 9.155 22.800 8.885 1.00 90.00 355 SER A N 1
ATOM 2863 C CA . SER A 1 355 ? 10.264 21.969 8.406 1.00 90.00 355 SER A CA 1
ATOM 2864 C C . SER A 1 355 ? 10.096 20.515 8.849 1.00 90.00 355 SER A C 1
ATOM 2866 O O . SER A 1 355 ? 9.132 20.170 9.528 1.00 90.00 355 SER A O 1
ATOM 2868 N N . GLN A 1 356 ? 11.030 19.633 8.486 1.00 84.06 356 GLN A N 1
ATOM 2869 C CA . GLN A 1 356 ? 11.063 18.247 8.979 1.00 84.06 356 GLN A CA 1
ATOM 2870 C C . GLN A 1 356 ? 11.816 18.094 10.316 1.00 84.06 356 GLN A C 1
ATOM 2872 O O . GLN A 1 356 ? 11.828 17.008 10.891 1.00 84.06 356 GLN A O 1
ATOM 2877 N N . LEU A 1 357 ? 12.419 19.169 10.839 1.00 84.88 357 LEU A N 1
ATOM 2878 C CA . LEU A 1 357 ? 13.236 19.120 12.055 1.00 84.88 357 LEU A CA 1
ATOM 2879 C C . LEU A 1 357 ? 12.374 18.960 13.318 1.00 84.88 357 LEU A C 1
ATOM 2881 O O . LEU A 1 357 ? 11.346 19.630 13.414 1.00 84.88 357 LEU A O 1
ATOM 2885 N N . PRO A 1 358 ? 12.782 18.160 14.320 1.00 79.06 358 PRO A N 1
ATOM 2886 C CA . PRO A 1 358 ? 11.975 17.883 15.512 1.00 79.06 358 PRO A CA 1
ATOM 2887 C C . PRO A 1 358 ? 11.345 19.125 16.165 1.00 79.06 358 PRO A C 1
ATOM 2889 O O . PRO A 1 358 ? 10.139 19.116 16.397 1.00 79.06 358 PRO A O 1
ATOM 2892 N N . ASP A 1 359 ? 12.110 20.212 16.311 1.00 85.00 359 ASP A N 1
ATOM 2893 C CA . ASP A 1 359 ? 11.706 21.450 17.006 1.00 85.00 359 ASP A CA 1
ATOM 2894 C C . ASP A 1 359 ? 11.022 22.497 16.105 1.00 85.00 359 ASP A C 1
ATOM 2896 O O . ASP A 1 359 ? 10.932 23.678 16.442 1.00 85.00 359 ASP A O 1
ATOM 2900 N N . SER A 1 360 ? 10.568 22.091 14.918 1.00 88.81 360 SER A N 1
ATOM 2901 C CA . SER A 1 360 ? 9.861 22.983 13.998 1.00 88.81 360 SER A CA 1
ATOM 2902 C C . SER A 1 360 ? 8.554 23.494 14.605 1.00 88.81 360 SER A C 1
ATOM 2904 O O . SER A 1 360 ? 7.803 22.734 15.224 1.00 88.81 360 SER A O 1
ATOM 2906 N N . LYS A 1 361 ? 8.254 24.778 14.371 1.00 92.50 361 LYS A N 1
ATOM 2907 C CA . LYS A 1 361 ? 6.940 25.343 14.678 1.00 92.50 361 LYS A CA 1
ATOM 2908 C C . LYS A 1 361 ? 5.860 24.594 13.915 1.00 92.50 361 LYS A C 1
ATOM 2910 O O . LYS A 1 361 ? 6.078 24.128 12.792 1.00 92.50 361 LYS A O 1
ATOM 2915 N N . PHE A 1 362 ? 4.696 24.514 14.541 1.00 93.75 362 PHE A N 1
ATOM 2916 C CA . PHE A 1 362 ? 3.575 23.797 13.983 1.00 93.75 362 PHE A CA 1
ATOM 2917 C C . PHE A 1 362 ? 2.256 24.523 14.207 1.00 93.75 362 PHE A C 1
ATOM 2919 O O . PHE A 1 362 ? 2.085 25.243 15.192 1.00 93.75 362 PHE A O 1
ATOM 2926 N N . TYR A 1 363 ? 1.322 24.302 13.287 1.00 93.75 363 TYR A N 1
ATOM 2927 C CA . TYR A 1 363 ? 0.016 24.948 13.276 1.00 93.75 363 TYR A CA 1
ATOM 2928 C C . TYR A 1 363 ? -1.059 23.931 12.873 1.00 93.75 363 TYR A C 1
ATOM 2930 O O . TYR A 1 363 ? -0.829 23.138 11.954 1.00 93.75 363 TYR A O 1
ATOM 2938 N N . PRO A 1 364 ? -2.223 23.906 13.544 1.00 94.44 364 PRO A N 1
ATOM 2939 C CA . PRO A 1 364 ? -3.321 23.041 13.137 1.00 94.44 364 PRO A CA 1
ATOM 2940 C C . PRO A 1 364 ? -3.917 23.538 11.815 1.00 94.44 364 PRO A C 1
ATOM 2942 O O . PRO A 1 364 ? -4.133 24.736 11.633 1.00 94.44 364 PRO A O 1
ATOM 2945 N N . LEU A 1 365 ? -4.203 22.608 10.911 1.00 94.38 365 LEU A N 1
ATOM 2946 C CA . LEU A 1 365 ? -4.884 22.882 9.650 1.00 94.38 365 LEU A CA 1
ATOM 2947 C C . LEU A 1 365 ? -6.402 22.832 9.830 1.00 94.38 365 LEU A C 1
ATOM 2949 O O . LEU A 1 365 ? -6.922 22.203 10.756 1.00 94.38 365 LEU A O 1
ATOM 2953 N N . GLN A 1 366 ? -7.120 23.504 8.935 1.00 93.25 366 GLN A N 1
ATOM 2954 C CA . GLN A 1 366 ? -8.579 23.511 8.911 1.00 93.25 366 GLN A CA 1
ATOM 2955 C C . GLN A 1 366 ? -9.104 22.553 7.840 1.00 93.25 366 GLN A C 1
ATOM 2957 O O . GLN A 1 366 ? -8.449 22.307 6.828 1.00 93.25 366 GLN A O 1
ATOM 2962 N N . LEU A 1 367 ? -10.294 22.008 8.082 1.00 90.31 367 LEU A N 1
ATOM 2963 C CA . LEU A 1 367 ? -11.036 21.193 7.126 1.00 90.31 367 LEU A CA 1
ATOM 2964 C C . LEU A 1 367 ? -12.356 21.898 6.824 1.00 90.31 367 LEU A C 1
ATOM 2966 O O . LEU A 1 367 ? -13.031 22.344 7.755 1.00 90.31 367 LEU A O 1
ATOM 2970 N N . ASP A 1 368 ? -12.728 21.997 5.549 1.00 86.62 368 ASP A N 1
ATOM 2971 C CA . ASP A 1 368 ? -14.079 22.428 5.186 1.00 86.62 368 ASP A CA 1
ATOM 2972 C C . ASP A 1 368 ? -15.103 21.285 5.332 1.00 86.62 368 ASP A C 1
ATOM 2974 O O . ASP A 1 368 ? -14.784 20.148 5.690 1.00 86.62 368 ASP A O 1
ATOM 2978 N N . TYR A 1 369 ? -16.363 21.588 5.019 1.00 79.75 369 TYR A N 1
ATOM 2979 C CA . TYR A 1 369 ? -17.467 20.625 5.038 1.00 79.75 369 TYR A CA 1
ATOM 2980 C C . TYR A 1 369 ? -17.329 19.500 3.995 1.00 79.75 369 TYR A C 1
ATOM 2982 O O . TYR A 1 369 ? -17.938 18.445 4.155 1.00 79.75 369 TYR A O 1
ATOM 2990 N N . ASN A 1 370 ? -16.526 19.703 2.946 1.00 79.62 370 ASN A N 1
ATOM 2991 C CA . ASN A 1 370 ? -16.197 18.695 1.935 1.00 79.62 370 ASN A CA 1
ATOM 2992 C C . ASN A 1 370 ? -14.939 17.888 2.304 1.00 79.62 370 ASN A C 1
ATOM 2994 O O . ASN A 1 370 ? -14.544 16.985 1.565 1.00 79.62 370 ASN A O 1
ATOM 2998 N N . GLY A 1 371 ? -14.299 18.217 3.429 1.00 82.88 371 GLY A N 1
ATOM 2999 C CA . GLY A 1 371 ? -13.028 17.665 3.865 1.00 82.88 371 GLY A CA 1
ATOM 3000 C C . GLY A 1 371 ? -11.803 18.285 3.194 1.00 82.88 371 GLY A C 1
ATOM 3001 O O . GLY A 1 371 ? -10.713 17.811 3.446 1.00 82.88 371 GLY A O 1
ATOM 3002 N N . SER A 1 372 ? -11.902 19.317 2.363 1.00 89.38 372 SER A N 1
ATOM 3003 C CA . SER A 1 372 ? -10.719 19.967 1.781 1.00 89.38 372 SER A CA 1
ATOM 3004 C C . SER A 1 372 ? -9.870 20.648 2.860 1.00 89.38 372 SER A C 1
ATOM 3006 O O . SER A 1 372 ? -10.400 21.175 3.838 1.00 89.38 372 SER A O 1
ATOM 3008 N N . LEU A 1 373 ? -8.549 20.631 2.676 1.00 93.81 373 LEU A N 1
ATOM 3009 C CA . LEU A 1 373 ? -7.573 21.125 3.645 1.00 93.81 373 LEU A CA 1
ATOM 3010 C C . LEU A 1 373 ? -7.255 22.605 3.401 1.00 93.81 373 LEU A C 1
ATOM 3012 O O . LEU A 1 373 ? -6.992 22.997 2.263 1.00 93.81 373 LEU A O 1
ATOM 3016 N N . TYR A 1 374 ? -7.236 23.397 4.471 1.00 95.38 374 TYR A N 1
ATOM 3017 C CA . TYR A 1 374 ? -6.947 24.830 4.440 1.00 95.38 374 TYR A CA 1
ATOM 3018 C C . TYR A 1 374 ? -5.914 25.219 5.497 1.00 95.38 374 TYR A C 1
ATOM 3020 O O . TYR A 1 374 ? -5.835 24.600 6.565 1.00 95.38 374 TYR A O 1
ATOM 3028 N N . ASP A 1 375 ? -5.130 26.256 5.208 1.00 93.00 375 ASP A N 1
ATOM 3029 C CA . ASP A 1 375 ? -4.308 26.916 6.223 1.00 93.00 375 ASP A CA 1
ATOM 3030 C C . ASP A 1 375 ? -5.161 27.800 7.159 1.00 93.00 375 ASP A C 1
ATOM 3032 O O . ASP A 1 375 ? -6.387 27.873 7.051 1.00 93.00 375 ASP A O 1
ATOM 3036 N N . LEU A 1 376 ? -4.511 28.464 8.121 1.00 89.62 376 LEU A N 1
ATOM 3037 C CA . LEU A 1 376 ? -5.186 29.367 9.062 1.00 89.62 376 LEU A CA 1
ATOM 3038 C C . LEU A 1 376 ? -5.717 30.652 8.406 1.00 89.62 376 LEU A C 1
ATOM 3040 O O . LEU A 1 376 ? -6.553 31.328 9.003 1.00 89.62 376 LEU A O 1
ATOM 3044 N N . GLU A 1 377 ? -5.237 30.987 7.209 1.00 91.75 377 GLU A N 1
ATOM 3045 C CA . GLU A 1 377 ? -5.626 32.171 6.439 1.00 91.75 377 GLU A CA 1
ATOM 3046 C C . GLU A 1 377 ? -6.755 31.862 5.436 1.00 91.75 377 GLU A C 1
ATOM 3048 O O . GLU A 1 377 ? -7.305 32.774 4.821 1.00 91.75 377 GLU A O 1
ATOM 3053 N N . GLY A 1 378 ? -7.154 30.591 5.312 1.00 92.31 378 GLY A N 1
ATOM 3054 C CA . GLY A 1 378 ? -8.225 30.138 4.429 1.00 92.31 378 GLY A CA 1
ATOM 3055 C C . GLY A 1 378 ? -7.769 29.792 3.010 1.00 92.31 378 GLY A C 1
ATOM 3056 O O . GLY A 1 378 ? -8.613 29.657 2.122 1.00 92.31 378 GLY A O 1
ATOM 3057 N N . HIS A 1 379 ? -6.469 29.610 2.764 1.00 93.88 379 HIS A N 1
ATOM 3058 C CA . HIS A 1 379 ? -5.971 29.140 1.471 1.00 93.88 379 HIS A CA 1
ATOM 3059 C C . HIS A 1 379 ? -6.071 27.621 1.356 1.00 93.88 379 HIS A C 1
ATOM 3061 O O . HIS A 1 379 ? -5.687 26.889 2.268 1.00 93.88 379 HIS A O 1
ATOM 3067 N N . ALA A 1 380 ? -6.553 27.140 0.208 1.00 95.81 380 ALA A N 1
ATOM 3068 C CA . ALA A 1 380 ? -6.657 25.712 -0.070 1.00 95.81 380 ALA A CA 1
ATOM 3069 C C . ALA A 1 380 ? -5.272 25.070 -0.233 1.00 95.81 380 ALA A C 1
ATOM 3071 O O . ALA A 1 380 ? -4.380 25.634 -0.878 1.00 95.81 380 ALA A O 1
ATOM 3072 N N . LEU A 1 381 ? -5.117 23.860 0.301 1.00 96.38 381 LEU A N 1
ATOM 3073 C CA . LEU A 1 381 ? -3.853 23.133 0.348 1.00 96.38 381 LEU A CA 1
ATOM 3074 C C . LEU A 1 381 ? -3.925 21.809 -0.419 1.00 96.38 381 LEU A C 1
ATOM 3076 O O . LEU A 1 381 ? -4.916 21.083 -0.345 1.00 96.38 381 LEU A O 1
ATOM 3080 N N . ASP A 1 382 ? -2.831 21.472 -1.098 1.00 95.06 382 ASP A N 1
ATOM 3081 C CA . ASP A 1 382 ? -2.562 20.146 -1.651 1.00 95.06 382 ASP A CA 1
ATOM 3082 C C . ASP A 1 382 ? -1.469 19.466 -0.812 1.00 95.06 382 ASP A C 1
ATOM 3084 O O . ASP A 1 382 ? -0.512 20.104 -0.374 1.00 95.06 382 ASP A O 1
ATOM 3088 N N . VAL A 1 383 ? -1.578 18.153 -0.611 1.00 95.06 383 VAL A N 1
ATOM 3089 C CA . VAL A 1 383 ? -0.590 17.373 0.149 1.00 95.06 383 VAL A CA 1
ATOM 3090 C C . VAL A 1 383 ? -0.047 16.257 -0.732 1.00 95.06 383 VAL A C 1
ATOM 3092 O O . VAL A 1 383 ? -0.816 15.451 -1.257 1.00 95.06 383 VAL A O 1
ATOM 3095 N N . SER A 1 384 ? 1.275 16.195 -0.892 1.00 93.56 384 SER A N 1
ATOM 3096 C CA . SER A 1 384 ? 1.930 15.081 -1.576 1.00 93.56 384 SER A CA 1
ATOM 3097 C C . SER A 1 384 ? 1.864 13.802 -0.738 1.00 93.56 384 SER A C 1
ATOM 3099 O O . SER A 1 384 ? 1.668 13.822 0.477 1.00 93.56 384 SER A O 1
ATOM 3101 N N . ARG A 1 385 ? 2.115 12.654 -1.369 1.00 88.56 385 ARG A N 1
ATOM 3102 C CA . ARG A 1 385 ? 2.171 11.362 -0.665 1.00 88.56 385 ARG A CA 1
ATOM 3103 C C . ARG A 1 385 ? 3.354 11.236 0.302 1.00 88.56 385 ARG A C 1
ATOM 3105 O O . ARG A 1 385 ? 3.281 10.445 1.230 1.00 88.56 385 ARG A O 1
ATOM 3112 N N . SER A 1 386 ? 4.394 12.055 0.137 1.00 88.62 386 SER A N 1
ATOM 3113 C CA . SER A 1 386 ? 5.505 12.180 1.093 1.00 88.62 386 SER A CA 1
ATOM 3114 C C . SER A 1 386 ? 5.207 13.144 2.251 1.00 88.62 386 SER A C 1
ATOM 3116 O O . SER A 1 386 ? 6.054 13.356 3.117 1.00 88.62 386 SER A O 1
ATOM 3118 N N . GLY A 1 387 ? 4.013 13.748 2.274 1.00 94.06 387 GLY A N 1
ATOM 3119 C CA . GLY A 1 387 ? 3.578 14.680 3.310 1.00 94.06 387 GLY A CA 1
ATOM 3120 C C . GLY A 1 387 ? 4.029 16.122 3.101 1.00 94.06 387 GLY A C 1
ATOM 3121 O O . GLY A 1 387 ? 3.866 16.925 4.010 1.00 94.06 387 GLY A O 1
ATOM 3122 N N . GLN A 1 388 ? 4.569 16.490 1.939 1.00 95.81 388 GLN A N 1
ATOM 3123 C CA . GLN A 1 388 ? 4.834 17.897 1.623 1.00 95.81 388 GLN A CA 1
ATOM 3124 C C . GLN A 1 388 ? 3.515 18.624 1.372 1.00 95.81 388 GLN A C 1
ATOM 3126 O O . GLN A 1 388 ? 2.661 18.124 0.640 1.00 95.81 388 GLN A O 1
ATOM 3131 N N . VAL A 1 389 ? 3.352 19.800 1.967 1.00 96.44 389 VAL A N 1
ATOM 3132 C CA . VAL A 1 389 ? 2.125 20.592 1.873 1.00 96.44 389 VAL A CA 1
ATOM 3133 C C . VAL A 1 389 ? 2.383 21.810 1.004 1.00 96.44 389 VAL A C 1
ATOM 3135 O O . VAL A 1 389 ? 3.296 22.594 1.272 1.00 96.44 389 VAL A O 1
ATOM 3138 N N . PHE A 1 390 ? 1.565 21.971 -0.027 1.00 96.88 390 PHE A N 1
ATOM 3139 C CA . PHE A 1 390 ? 1.652 23.050 -0.995 1.00 96.88 390 PHE A CA 1
ATOM 3140 C C . PHE A 1 390 ? 0.383 23.887 -0.965 1.00 96.88 390 PHE A C 1
ATOM 3142 O O . PHE A 1 390 ? -0.719 23.353 -0.846 1.00 96.88 390 PHE A O 1
ATOM 3149 N N . GLN A 1 391 ? 0.519 25.193 -1.152 1.00 96.38 391 GLN A N 1
ATOM 3150 C CA . GLN A 1 391 ? -0.635 26.029 -1.453 1.00 96.38 391 GLN A CA 1
ATOM 3151 C C . GLN A 1 391 ? -1.144 25.686 -2.862 1.00 96.38 391 GLN A C 1
ATOM 3153 O O . GLN A 1 391 ? -0.368 25.617 -3.820 1.00 96.38 391 GLN A O 1
ATOM 3158 N N . LYS A 1 392 ? -2.449 25.436 -2.999 1.00 93.56 392 LYS A N 1
ATOM 3159 C CA . LYS A 1 392 ? -3.036 24.845 -4.210 1.00 93.56 392 LYS A CA 1
ATOM 3160 C C . LYS A 1 392 ? -2.870 25.717 -5.455 1.00 93.56 392 LYS A C 1
ATOM 3162 O O . LYS A 1 392 ? -2.610 25.167 -6.528 1.00 93.56 392 LYS A O 1
ATOM 3167 N N . ASP A 1 393 ? -2.971 27.035 -5.299 1.00 93.81 393 ASP A N 1
ATOM 3168 C CA . ASP A 1 393 ? -2.940 27.994 -6.410 1.00 93.81 393 ASP A CA 1
ATOM 3169 C C . ASP A 1 393 ? -1.515 28.324 -6.866 1.00 93.81 393 ASP A C 1
ATOM 3171 O O . ASP A 1 393 ? -1.229 28.360 -8.060 1.00 93.81 393 ASP A O 1
ATOM 3175 N N . THR A 1 394 ? -0.597 28.526 -5.920 1.00 94.94 394 THR A N 1
ATOM 3176 C CA . THR A 1 394 ? 0.785 28.946 -6.207 1.00 94.94 394 THR A CA 1
ATOM 3177 C C . THR A 1 394 ? 1.745 27.772 -6.375 1.00 94.94 394 THR A C 1
ATOM 3179 O O . THR A 1 394 ? 2.849 27.950 -6.885 1.00 94.94 394 THR A O 1
ATOM 3182 N N . LYS A 1 395 ? 1.351 26.573 -5.918 1.00 95.31 395 LYS A N 1
ATOM 3183 C CA . LYS A 1 395 ? 2.219 25.394 -5.760 1.00 95.31 395 LYS A CA 1
ATOM 3184 C C . LYS A 1 395 ? 3.455 25.659 -4.892 1.00 95.31 395 LYS A C 1
ATOM 3186 O O . LYS A 1 395 ? 4.424 24.906 -4.949 1.00 95.31 395 LYS A O 1
ATOM 3191 N N . GLN A 1 396 ? 3.423 26.702 -4.061 1.00 95.75 396 GLN A N 1
ATOM 3192 C CA . GLN A 1 396 ? 4.485 26.996 -3.108 1.00 95.75 396 GLN A CA 1
ATOM 3193 C C . GLN A 1 396 ? 4.452 25.985 -1.960 1.00 95.75 396 GLN A C 1
ATOM 3195 O O . GLN A 1 396 ? 3.397 25.738 -1.378 1.00 95.75 396 GLN A O 1
ATOM 3200 N N . LEU A 1 397 ? 5.612 25.422 -1.619 1.00 96.44 397 LEU A N 1
ATOM 3201 C CA . LEU A 1 397 ? 5.779 24.582 -0.435 1.00 96.44 397 LEU A CA 1
ATOM 3202 C C . LEU A 1 397 ? 5.627 25.441 0.827 1.00 96.44 397 LEU A C 1
ATOM 3204 O O . LEU A 1 397 ? 6.394 26.384 1.021 1.00 96.44 397 LEU A O 1
ATOM 3208 N N . ILE A 1 398 ? 4.667 25.091 1.681 1.00 95.56 398 ILE A N 1
ATOM 3209 C CA . ILE A 1 398 ? 4.392 25.807 2.937 1.00 95.56 398 ILE A CA 1
ATOM 3210 C C . ILE A 1 398 ? 4.840 25.033 4.180 1.00 95.56 398 ILE A C 1
ATOM 3212 O O . ILE A 1 398 ? 5.005 25.618 5.246 1.00 95.56 398 ILE A O 1
ATOM 3216 N N . GLY A 1 399 ? 5.048 23.721 4.060 1.00 96.12 399 GLY A N 1
ATOM 3217 C CA . GLY A 1 399 ? 5.499 22.893 5.170 1.00 96.12 399 GLY A CA 1
ATOM 3218 C C . GLY A 1 399 ? 5.285 21.406 4.926 1.00 96.12 399 GLY A C 1
ATOM 3219 O O . GLY A 1 399 ? 5.217 20.944 3.785 1.00 96.12 399 GLY A O 1
ATOM 3220 N N . TYR A 1 400 ? 5.197 20.653 6.016 1.00 96.50 400 TYR A N 1
ATOM 3221 C CA . TYR A 1 400 ? 5.176 19.198 6.014 1.00 96.50 400 TYR A CA 1
ATOM 3222 C C . TYR A 1 400 ? 4.165 18.665 7.025 1.00 96.50 400 TYR A C 1
ATOM 3224 O O . TYR A 1 400 ? 4.093 19.139 8.156 1.00 96.50 400 TYR A O 1
ATOM 3232 N N . LEU A 1 401 ? 3.437 17.623 6.646 1.00 96.25 401 LEU A N 1
ATOM 3233 C CA . LEU A 1 401 ? 2.828 16.706 7.595 1.00 96.25 401 LEU A CA 1
ATOM 3234 C C . LEU A 1 401 ? 3.886 15.732 8.105 1.00 96.25 401 LEU A C 1
ATOM 3236 O O . LEU A 1 401 ? 4.879 15.445 7.434 1.00 96.25 401 LEU A O 1
ATOM 3240 N N . ARG A 1 402 ? 3.642 15.178 9.289 1.00 94.62 402 ARG A N 1
ATOM 3241 C CA . ARG A 1 402 ? 4.481 14.137 9.886 1.00 94.62 402 ARG A CA 1
ATOM 3242 C C . ARG A 1 402 ? 3.637 12.938 10.287 1.00 94.62 402 ARG A C 1
ATOM 3244 O O . ARG A 1 402 ? 2.446 13.125 10.547 1.00 94.62 402 ARG A O 1
ATOM 3251 N N . PRO A 1 403 ? 4.238 11.742 10.406 1.00 95.31 403 PRO A N 1
ATOM 3252 C CA . PRO A 1 403 ? 3.586 10.620 11.062 1.00 95.31 403 PRO A CA 1
ATOM 3253 C C . PRO A 1 403 ? 3.113 10.993 12.470 1.00 95.31 403 PRO A C 1
ATOM 3255 O O . PRO A 1 403 ? 3.690 11.875 13.120 1.00 95.31 403 PRO A O 1
ATOM 3258 N N . ALA A 1 404 ? 2.081 10.306 12.958 1.00 93.94 404 ALA A N 1
ATOM 3259 C CA . ALA A 1 404 ? 1.646 10.443 14.342 1.00 93.94 404 ALA A CA 1
ATOM 3260 C C . ALA A 1 404 ? 2.826 10.216 15.306 1.00 93.94 404 ALA A C 1
ATOM 3262 O O . ALA A 1 404 ? 3.674 9.346 15.090 1.00 93.94 404 ALA A O 1
ATOM 3263 N N . SER A 1 405 ? 2.916 11.033 16.363 1.00 93.50 405 SER A N 1
ATOM 3264 C CA . SER A 1 405 ? 4.015 10.894 17.328 1.00 93.50 405 SER A CA 1
ATOM 3265 C C . SER A 1 405 ? 3.927 9.544 18.037 1.00 93.50 405 SER A C 1
ATOM 3267 O O . SER A 1 405 ? 2.835 9.101 18.403 1.00 93.50 405 SER A O 1
ATOM 3269 N N . PHE A 1 406 ? 5.071 8.906 18.289 1.00 95.31 406 PHE A N 1
ATOM 3270 C CA . PHE A 1 406 ? 5.083 7.615 18.974 1.00 95.31 406 PHE A CA 1
ATOM 3271 C C . PHE A 1 406 ? 4.459 7.708 20.376 1.00 95.31 406 PHE A C 1
ATOM 3273 O O . PHE A 1 406 ? 3.843 6.751 20.836 1.00 95.31 406 PHE A O 1
ATOM 3280 N N . GLN A 1 407 ? 4.569 8.857 21.059 1.00 95.06 407 GLN A N 1
ATOM 3281 C CA . GLN A 1 407 ? 3.905 9.070 22.345 1.00 95.06 407 GLN A CA 1
ATOM 3282 C C . GLN A 1 407 ? 2.384 9.048 22.190 1.00 95.06 407 GLN A C 1
ATOM 3284 O O . GLN A 1 407 ? 1.721 8.368 22.968 1.00 95.06 407 GLN A O 1
ATOM 3289 N N . ALA A 1 408 ? 1.834 9.765 21.204 1.00 93.88 408 ALA A N 1
ATOM 3290 C CA . ALA A 1 408 ? 0.395 9.763 20.946 1.00 93.88 408 ALA A CA 1
ATOM 3291 C C . ALA A 1 408 ? -0.098 8.353 20.597 1.00 93.88 408 ALA A C 1
ATOM 3293 O O . ALA A 1 408 ? -1.044 7.879 21.220 1.00 93.88 408 ALA A O 1
ATOM 3294 N N . ILE A 1 409 ? 0.619 7.655 19.707 1.00 96.62 409 ILE A N 1
ATOM 3295 C CA . ILE A 1 409 ? 0.330 6.265 19.337 1.00 96.62 409 ILE A CA 1
ATOM 3296 C C . ILE A 1 409 ? 0.292 5.378 20.584 1.00 96.62 409 ILE A C 1
ATOM 3298 O O . ILE A 1 409 ? -0.737 4.777 20.867 1.00 96.62 409 ILE A O 1
ATOM 3302 N N . ARG A 1 410 ? 1.365 5.330 21.384 1.00 97.25 410 ARG A N 1
ATOM 3303 C CA . ARG A 1 410 ? 1.432 4.453 22.567 1.00 97.25 410 ARG A CA 1
ATOM 3304 C C . ARG A 1 410 ? 0.307 4.723 23.569 1.00 97.25 410 ARG A C 1
ATOM 3306 O O . ARG A 1 410 ? -0.263 3.778 24.108 1.00 97.25 410 ARG A O 1
ATOM 3313 N N . ARG A 1 411 ? -0.031 5.994 23.820 1.00 95.62 411 ARG A N 1
ATOM 3314 C CA . ARG A 1 411 ? -1.124 6.348 24.742 1.00 95.62 411 ARG A CA 1
ATOM 3315 C C . ARG A 1 411 ? -2.497 5.964 24.184 1.00 95.62 411 ARG A C 1
ATOM 3317 O O . ARG A 1 411 ? -3.344 5.506 24.943 1.00 95.62 411 ARG A O 1
ATOM 3324 N N . GLN A 1 412 ? -2.714 6.129 22.880 1.00 96.00 412 GLN A N 1
ATOM 3325 C CA . GLN A 1 412 ? -3.967 5.743 22.234 1.00 96.00 412 GLN A CA 1
ATOM 3326 C C . GLN A 1 412 ? -4.119 4.219 22.164 1.00 96.00 412 GLN A C 1
ATOM 3328 O O . GLN A 1 412 ? -5.207 3.717 22.419 1.00 96.00 412 GLN A O 1
ATOM 3333 N N . ILE A 1 413 ? -3.037 3.470 21.920 1.00 98.00 413 ILE A N 1
ATOM 3334 C CA . ILE A 1 413 ? -3.055 2.005 22.029 1.00 98.00 413 ILE A CA 1
ATOM 3335 C C . ILE A 1 413 ? -3.393 1.574 23.459 1.00 98.00 413 ILE A C 1
ATOM 3337 O O . ILE A 1 413 ? -4.250 0.716 23.636 1.00 98.00 413 ILE A O 1
ATOM 3341 N N . ALA A 1 414 ? -2.794 2.191 24.482 1.00 97.56 414 ALA A N 1
ATOM 3342 C CA . ALA A 1 414 ? -3.148 1.892 25.870 1.00 97.56 414 ALA A CA 1
ATOM 3343 C C . ALA A 1 414 ? -4.650 2.113 26.147 1.00 97.56 414 ALA A C 1
ATOM 3345 O O . ALA A 1 414 ? -5.289 1.253 26.746 1.00 97.56 414 ALA A O 1
ATOM 3346 N N . ALA A 1 415 ? -5.229 3.210 25.639 1.00 96.75 415 ALA A N 1
ATOM 3347 C CA . ALA A 1 415 ? -6.667 3.477 25.743 1.00 96.75 415 ALA A CA 1
ATOM 3348 C C . ALA A 1 415 ? -7.528 2.460 24.962 1.00 96.75 415 ALA A C 1
ATOM 3350 O O . ALA A 1 415 ? -8.612 2.095 25.410 1.00 96.75 415 ALA A O 1
ATOM 3351 N N . ILE A 1 416 ? -7.046 1.962 23.816 1.00 97.38 416 ILE A N 1
ATOM 3352 C CA . ILE A 1 416 ? -7.705 0.891 23.050 1.00 97.38 416 ILE A CA 1
ATOM 3353 C C . ILE A 1 416 ? -7.766 -0.409 23.858 1.00 97.38 416 ILE A C 1
ATOM 3355 O O . ILE A 1 416 ? -8.825 -1.032 23.897 1.00 97.38 416 ILE A O 1
ATOM 3359 N N . PHE A 1 417 ? -6.674 -0.809 24.517 1.00 97.06 417 PHE A N 1
ATOM 3360 C CA . PHE A 1 417 ? -6.665 -1.996 25.381 1.00 97.06 417 PHE A CA 1
ATOM 3361 C C . PHE A 1 417 ? -7.638 -1.838 26.558 1.00 97.06 417 PHE A C 1
ATOM 3363 O O . PHE A 1 417 ? -8.481 -2.707 26.764 1.00 97.06 417 PHE A O 1
ATOM 3370 N N . GLU A 1 418 ? -7.604 -0.701 27.259 1.00 96.00 418 GLU A N 1
ATOM 3371 C CA . GLU A 1 418 ? -8.508 -0.421 28.386 1.00 96.00 418 GLU A CA 1
ATOM 3372 C C . GLU A 1 418 ? -9.991 -0.440 27.970 1.00 96.00 418 GLU A C 1
ATOM 3374 O O . GLU A 1 418 ? -10.842 -1.041 28.634 1.00 96.00 418 GLU A O 1
ATOM 3379 N N . HIS A 1 419 ? -10.310 0.160 26.822 1.00 95.56 419 HIS A N 1
ATOM 3380 C CA . HIS A 1 419 ? -11.655 0.110 26.257 1.00 95.56 419 HIS A CA 1
ATOM 3381 C C . HIS A 1 419 ? -12.051 -1.318 25.845 1.00 95.56 419 HIS A C 1
ATOM 3383 O O . HIS A 1 419 ? -13.157 -1.769 26.137 1.00 95.56 419 HIS A O 1
ATOM 3389 N N . ALA A 1 420 ? -11.160 -2.063 25.186 1.00 94.12 420 ALA A N 1
ATOM 3390 C CA . ALA A 1 420 ? -11.434 -3.435 24.759 1.00 94.12 420 ALA A CA 1
ATOM 3391 C C . ALA A 1 420 ? -11.637 -4.394 25.945 1.00 94.12 420 ALA A C 1
ATOM 3393 O O . ALA A 1 420 ? -12.403 -5.351 25.833 1.00 94.12 420 ALA A O 1
ATOM 3394 N N . ASP A 1 421 ? -10.958 -4.159 27.067 1.00 93.38 421 ASP A N 1
ATOM 3395 C CA . ASP A 1 421 ? -11.100 -4.931 28.304 1.00 93.38 421 ASP A CA 1
ATOM 3396 C C . ASP A 1 421 ? -12.414 -4.654 29.037 1.00 93.38 421 ASP A C 1
ATOM 3398 O O . ASP A 1 421 ? -12.984 -5.569 29.630 1.00 93.38 421 ASP A O 1
ATOM 3402 N N . SER A 1 422 ? -12.911 -3.418 28.973 1.00 91.38 422 SER A N 1
ATOM 3403 C CA . SER A 1 422 ? -14.134 -3.000 29.668 1.00 91.38 422 SER A CA 1
ATOM 3404 C C . SER A 1 422 ? -15.417 -3.192 28.853 1.00 91.38 422 SER A C 1
ATOM 3406 O O . SER A 1 422 ? -16.501 -3.277 29.431 1.00 91.38 422 SER A O 1
ATOM 3408 N N . ALA A 1 423 ? -15.326 -3.268 27.526 1.00 88.19 423 ALA A N 1
ATOM 3409 C CA . ALA A 1 423 ? -16.495 -3.305 26.656 1.00 88.19 423 ALA A CA 1
ATOM 3410 C C . ALA A 1 423 ? -17.072 -4.726 26.442 1.00 88.19 423 ALA A C 1
ATOM 3412 O O . ALA A 1 423 ? -16.347 -5.716 26.336 1.00 88.19 423 ALA A O 1
ATOM 3413 N N . GLU A 1 424 ? -18.397 -4.824 26.269 1.00 85.56 424 GLU A N 1
ATOM 3414 C CA . GLU A 1 424 ? -19.140 -6.088 26.077 1.00 85.56 424 GLU A CA 1
ATOM 3415 C C . GLU A 1 424 ? -18.770 -6.831 24.792 1.00 85.56 424 GLU A C 1
ATOM 3417 O O . GLU A 1 424 ? -18.750 -6.215 23.728 1.00 85.56 424 GLU A O 1
ATOM 3422 N N . ALA A 1 425 ? -18.542 -8.144 24.858 1.00 81.19 425 ALA A N 1
ATOM 3423 C CA . ALA A 1 425 ? -18.128 -8.956 23.712 1.00 81.19 425 ALA A CA 1
ATOM 3424 C C . ALA A 1 425 ? -18.949 -8.680 22.435 1.00 81.19 425 ALA A C 1
ATOM 3426 O O . ALA A 1 425 ? -20.180 -8.694 22.447 1.00 81.19 425 ALA A O 1
ATOM 3427 N N . VAL A 1 426 ? -18.253 -8.455 21.317 1.00 81.06 426 VAL A N 1
ATOM 3428 C CA . VAL A 1 426 ? -18.892 -8.253 20.012 1.00 81.06 426 VAL A CA 1
ATOM 3429 C C . VAL A 1 426 ? -19.322 -9.602 19.448 1.00 81.06 426 VAL A C 1
ATOM 3431 O O . VAL A 1 426 ? -18.524 -10.538 19.387 1.00 81.06 426 VAL A O 1
ATOM 3434 N N . ALA A 1 427 ? -20.586 -9.700 19.039 1.00 74.38 427 ALA A N 1
ATOM 3435 C CA . ALA A 1 427 ? -21.116 -10.893 18.393 1.00 74.38 427 ALA A CA 1
ATOM 3436 C C . ALA A 1 427 ? -20.426 -11.151 17.041 1.00 74.38 427 ALA A C 1
ATOM 3438 O O . ALA A 1 427 ? -20.081 -10.219 16.315 1.00 74.38 427 ALA A O 1
ATOM 3439 N N . ALA A 1 428 ? -20.248 -12.426 16.694 1.00 78.00 428 ALA A N 1
ATOM 3440 C CA . ALA A 1 428 ? -19.723 -12.824 15.391 1.00 78.00 428 ALA A CA 1
ATOM 3441 C C . ALA A 1 428 ? -20.704 -12.486 14.251 1.00 78.00 428 ALA A C 1
ATOM 3443 O O . ALA A 1 428 ? -21.918 -12.447 14.464 1.00 78.00 428 ALA A O 1
ATOM 3444 N N . GLY A 1 429 ? -20.181 -12.313 13.031 1.00 81.44 429 GLY A N 1
ATOM 3445 C CA . GLY A 1 429 ? -20.993 -12.082 11.832 1.00 81.44 429 GLY A CA 1
ATOM 3446 C C . GLY A 1 429 ? -21.381 -10.620 11.625 1.00 81.44 429 GLY A C 1
ATOM 3447 O O . GLY A 1 429 ? -22.503 -10.348 11.203 1.00 81.44 429 GLY A O 1
ATOM 3448 N N . GLY A 1 430 ? -20.473 -9.696 11.948 1.00 90.25 430 GLY A N 1
ATOM 3449 C CA . GLY A 1 430 ? -20.679 -8.256 11.782 1.00 90.25 430 GLY A CA 1
ATOM 3450 C C . GLY A 1 430 ? -20.817 -7.830 10.317 1.00 90.25 430 GLY A C 1
ATOM 3451 O O . GLY A 1 430 ? -20.668 -8.631 9.392 1.00 90.25 430 GLY A O 1
ATOM 3452 N N . LEU A 1 431 ? -21.084 -6.539 10.103 1.00 92.69 431 LEU A N 1
ATOM 3453 C CA . LEU A 1 431 ? -21.185 -5.946 8.760 1.00 92.69 431 LEU A CA 1
ATOM 3454 C C . LEU A 1 431 ? -19.954 -6.239 7.892 1.00 92.69 431 LEU A C 1
ATOM 3456 O O . LEU A 1 431 ? -20.076 -6.480 6.694 1.00 92.69 431 LEU A O 1
ATOM 3460 N N . ASP A 1 432 ? -18.771 -6.225 8.500 1.00 92.56 432 ASP A N 1
ATOM 3461 C CA . ASP A 1 432 ? -17.507 -6.547 7.849 1.00 92.56 432 ASP A CA 1
ATOM 3462 C C . ASP A 1 432 ? -17.474 -7.988 7.331 1.00 92.56 432 ASP A C 1
ATOM 3464 O O . ASP A 1 432 ? -17.179 -8.209 6.156 1.00 92.56 432 ASP A O 1
ATOM 3468 N N . ASP A 1 433 ? -17.872 -8.951 8.167 1.00 89.94 433 ASP A N 1
ATOM 3469 C CA . ASP A 1 433 ? -17.919 -10.370 7.803 1.00 89.94 433 ASP A CA 1
ATOM 3470 C C . ASP A 1 433 ? -18.943 -10.609 6.678 1.00 89.94 433 ASP A C 1
ATOM 3472 O O . ASP A 1 433 ? -18.681 -11.345 5.722 1.00 89.94 433 ASP A O 1
ATOM 3476 N N . GLN A 1 434 ? -20.108 -9.950 6.754 1.00 91.12 434 GLN A N 1
ATOM 3477 C CA . GLN A 1 434 ? -21.124 -10.016 5.703 1.00 91.12 434 GLN A CA 1
ATOM 3478 C C . GLN A 1 434 ? -20.585 -9.471 4.382 1.00 91.12 434 GLN A C 1
ATOM 3480 O O . GLN A 1 434 ? -20.690 -10.158 3.367 1.00 91.12 434 GLN A O 1
ATOM 3485 N N . LEU A 1 435 ? -19.977 -8.280 4.395 1.00 90.50 435 LEU A N 1
ATOM 3486 C CA . LEU A 1 435 ? -19.420 -7.673 3.193 1.00 90.50 435 LEU A CA 1
ATOM 3487 C C . LEU A 1 435 ? -18.316 -8.542 2.605 1.00 90.50 435 LEU A C 1
ATOM 3489 O O . LEU A 1 435 ? -18.420 -8.881 1.439 1.00 90.50 435 LEU A O 1
ATOM 3493 N N . VAL A 1 436 ? -17.317 -8.981 3.366 1.00 87.56 436 VAL A N 1
ATOM 3494 C CA . VAL A 1 436 ? -16.236 -9.826 2.820 1.00 87.56 436 VAL A CA 1
ATOM 3495 C C . VAL A 1 436 ? -16.769 -11.134 2.226 1.00 87.56 436 VAL A C 1
ATOM 3497 O O . VAL A 1 436 ? -16.221 -11.627 1.245 1.00 87.56 436 VAL A O 1
ATOM 3500 N N . SER A 1 437 ? -17.863 -11.676 2.771 1.00 84.62 437 SER A N 1
ATOM 3501 C CA . SER A 1 437 ? -18.478 -12.896 2.241 1.00 84.62 437 SER A CA 1
ATOM 3502 C C . SER A 1 437 ? -19.259 -12.696 0.939 1.00 84.62 437 SER A C 1
ATOM 3504 O O . SER A 1 437 ? -19.471 -13.672 0.224 1.00 84.62 437 SER A O 1
ATOM 3506 N N . ILE A 1 438 ? -19.710 -11.476 0.626 1.00 86.00 438 ILE A N 1
ATOM 3507 C CA . ILE A 1 438 ? -20.488 -11.182 -0.584 1.00 86.00 438 ILE A C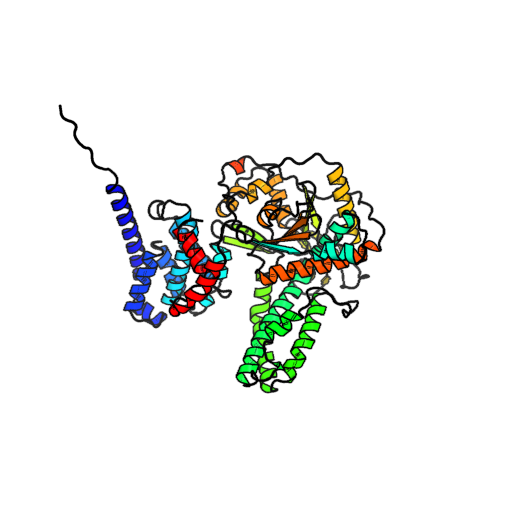A 1
ATOM 3508 C C . ILE A 1 438 ? -19.565 -11.152 -1.799 1.00 86.00 438 ILE A C 1
ATOM 3510 O O . ILE A 1 438 ? -18.525 -10.487 -1.791 1.00 86.00 438 ILE A O 1
ATOM 3514 N N . ARG A 1 439 ? -19.995 -11.810 -2.884 1.00 80.19 439 ARG A N 1
ATOM 3515 C CA . ARG A 1 439 ? -19.276 -11.790 -4.166 1.00 80.19 439 ARG A CA 1
ATOM 3516 C C . ARG A 1 439 ? -18.938 -10.370 -4.588 1.00 80.19 439 ARG A C 1
ATOM 3518 O O . ARG A 1 439 ? -19.791 -9.479 -4.553 1.00 80.19 439 ARG A O 1
ATOM 3525 N N . ARG A 1 440 ? -17.716 -10.158 -5.078 1.00 79.31 440 ARG A N 1
ATOM 3526 C CA . ARG A 1 440 ? -17.218 -8.804 -5.361 1.00 79.31 440 ARG A CA 1
ATOM 3527 C C . ARG A 1 440 ? -18.096 -8.027 -6.354 1.00 79.31 440 ARG A C 1
ATOM 3529 O O . ARG A 1 440 ? -18.339 -6.843 -6.156 1.00 79.31 440 ARG A O 1
ATOM 3536 N N . VAL A 1 441 ? -18.674 -8.707 -7.351 1.00 74.19 441 VAL A N 1
ATOM 3537 C CA . VAL A 1 441 ? -19.598 -8.109 -8.345 1.00 74.19 441 VAL A CA 1
ATOM 3538 C C . VAL A 1 441 ? -20.898 -7.563 -7.750 1.00 74.19 441 VAL A C 1
ATOM 3540 O O . VAL A 1 441 ? -21.545 -6.714 -8.359 1.00 74.19 441 VAL A O 1
ATOM 3543 N N . GLU A 1 442 ? -21.301 -8.067 -6.586 1.00 83.19 442 GLU A N 1
ATOM 3544 C CA . GLU A 1 442 ? -22.521 -7.658 -5.892 1.00 83.19 442 GLU A CA 1
ATOM 3545 C C . GLU A 1 442 ? -22.258 -6.564 -4.854 1.00 83.19 442 GLU A C 1
ATOM 3547 O O . GLU A 1 442 ? -23.203 -5.937 -4.384 1.00 83.19 442 GLU A O 1
ATOM 3552 N N . GLN A 1 443 ? -20.994 -6.266 -4.539 1.00 86.94 443 GLN A N 1
ATOM 3553 C CA . GLN A 1 443 ? -20.613 -5.302 -3.502 1.00 86.94 443 GLN A CA 1
ATOM 3554 C C . GLN A 1 443 ? -21.177 -3.905 -3.730 1.00 86.94 443 GLN A C 1
ATOM 3556 O O . GLN A 1 443 ? -21.603 -3.252 -2.779 1.00 86.94 443 GLN A O 1
ATOM 3561 N N . GLU A 1 444 ? -21.187 -3.428 -4.977 1.00 88.69 444 GLU A N 1
ATOM 3562 C CA . GLU A 1 444 ? -21.731 -2.107 -5.292 1.00 88.69 444 GLU A CA 1
ATOM 3563 C C . GLU A 1 444 ? -23.223 -2.036 -4.926 1.00 88.69 444 GLU A C 1
ATOM 3565 O O . GLU A 1 444 ? -23.681 -1.073 -4.309 1.00 88.69 444 GLU A O 1
ATOM 3570 N N . GLN A 1 445 ? -23.982 -3.080 -5.269 1.00 89.94 445 GLN A N 1
ATOM 3571 C CA . GLN A 1 445 ? -25.413 -3.169 -4.981 1.00 89.94 445 GLN A CA 1
ATOM 3572 C C . GLN A 1 445 ? -25.664 -3.407 -3.491 1.00 89.94 445 GLN A C 1
ATOM 3574 O O . GLN A 1 445 ? -26.498 -2.721 -2.905 1.00 89.94 445 GLN A O 1
ATOM 3579 N N . ALA A 1 446 ? -24.891 -4.293 -2.864 1.00 91.81 446 ALA A N 1
ATOM 3580 C CA . ALA A 1 446 ? -24.931 -4.572 -1.433 1.00 91.81 446 ALA A CA 1
ATOM 3581 C C . ALA A 1 446 ? -24.720 -3.305 -0.598 1.00 91.81 446 ALA A C 1
ATOM 3583 O O . ALA A 1 446 ? -25.493 -3.012 0.310 1.00 91.81 446 ALA A O 1
ATOM 3584 N N . ARG A 1 447 ? -23.729 -2.484 -0.957 1.00 92.88 447 ARG A N 1
ATOM 3585 C CA . ARG A 1 447 ? -23.439 -1.224 -0.255 1.00 92.88 447 ARG A CA 1
ATOM 3586 C C . ARG A 1 447 ? -24.520 -0.171 -0.470 1.00 92.88 447 ARG A C 1
ATOM 3588 O O . ARG A 1 447 ? -24.817 0.583 0.453 1.00 92.88 447 ARG A O 1
ATOM 3595 N N . LYS A 1 448 ? -25.144 -0.137 -1.651 1.00 92.38 448 LYS A N 1
ATOM 3596 C CA . LYS A 1 448 ? -26.315 0.719 -1.915 1.00 92.38 448 LYS A CA 1
ATOM 3597 C C . LYS A 1 448 ? -27.559 0.256 -1.150 1.00 92.38 448 LYS A C 1
ATOM 3599 O O . LYS A 1 448 ? -28.381 1.095 -0.794 1.00 92.38 448 LYS A O 1
ATOM 3604 N N . ALA A 1 449 ? -27.685 -1.044 -0.881 1.00 92.94 449 ALA A N 1
ATOM 3605 C CA . ALA A 1 449 ? -28.804 -1.630 -0.146 1.00 92.94 449 ALA A CA 1
ATOM 3606 C C . ALA A 1 449 ? -28.752 -1.367 1.370 1.00 92.94 449 ALA A C 1
ATOM 3608 O O . ALA A 1 449 ? -29.758 -1.548 2.054 1.00 92.94 449 ALA A O 1
ATOM 3609 N N . LEU A 1 450 ? -27.614 -0.909 1.905 1.00 92.69 450 LEU A N 1
ATOM 3610 C CA . LEU A 1 450 ? -27.491 -0.534 3.314 1.00 92.69 450 LEU A CA 1
ATOM 3611 C C . LEU A 1 450 ? -28.462 0.598 3.632 1.00 92.69 450 LEU A C 1
ATOM 3613 O O . LEU A 1 450 ? -28.306 1.699 3.109 1.00 92.69 450 LEU A O 1
ATOM 3617 N N . SER A 1 451 ? -29.446 0.351 4.493 1.00 85.75 451 SER A N 1
ATOM 3618 C CA . SER A 1 451 ? -30.426 1.356 4.927 1.00 85.75 451 SER A CA 1
ATOM 3619 C C . SER A 1 451 ? -29.941 2.200 6.105 1.00 85.75 451 SER A C 1
ATOM 3621 O O . SER A 1 451 ? -30.421 3.313 6.307 1.00 85.75 451 SER A O 1
ATOM 3623 N N . ASN A 1 452 ? -28.998 1.675 6.884 1.00 89.75 452 ASN A N 1
ATOM 3624 C CA . ASN A 1 452 ? -28.496 2.287 8.103 1.00 89.75 452 ASN A CA 1
ATOM 3625 C C . ASN A 1 452 ? -27.395 3.312 7.804 1.00 89.75 452 ASN A C 1
ATOM 3627 O O . ASN A 1 452 ? -26.334 2.977 7.276 1.00 89.75 452 ASN A O 1
ATOM 3631 N N . GLU A 1 453 ? -27.638 4.569 8.170 1.00 91.44 453 GLU A N 1
ATOM 3632 C CA . GLU A 1 453 ? -26.680 5.651 7.947 1.00 91.44 453 GLU A CA 1
ATOM 3633 C C . GLU A 1 453 ? -25.394 5.472 8.767 1.00 91.44 453 GLU A C 1
ATOM 3635 O O . GLU A 1 453 ? -24.306 5.731 8.259 1.00 91.44 453 GLU A O 1
ATOM 3640 N N . THR A 1 454 ? -25.484 4.940 9.990 1.00 93.44 454 THR A N 1
ATOM 3641 C CA . THR A 1 454 ? -24.302 4.622 10.804 1.00 93.44 454 THR A CA 1
ATOM 3642 C C . THR A 1 454 ? -23.433 3.572 10.114 1.00 93.44 454 THR A C 1
ATOM 3644 O O . THR A 1 454 ? -22.230 3.773 9.994 1.00 93.44 454 THR A O 1
ATOM 3647 N N . ALA A 1 455 ? -24.033 2.515 9.559 1.00 92.94 455 ALA A N 1
ATOM 3648 C CA . ALA A 1 455 ? -23.299 1.493 8.809 1.00 92.94 455 ALA A CA 1
ATOM 3649 C C . ALA A 1 455 ? -22.557 2.092 7.597 1.00 92.94 455 ALA A C 1
ATOM 3651 O O . ALA A 1 455 ? -21.391 1.776 7.351 1.00 92.94 455 ALA A O 1
ATOM 3652 N N . ARG A 1 456 ? -23.198 3.010 6.857 1.00 94.25 456 ARG A N 1
ATOM 3653 C CA . ARG A 1 456 ? -22.555 3.716 5.734 1.00 94.25 456 ARG A CA 1
ATOM 3654 C C . ARG A 1 456 ? -21.391 4.590 6.197 1.00 94.25 456 ARG A C 1
ATOM 3656 O O . ARG A 1 456 ? -20.342 4.588 5.553 1.00 94.25 456 ARG A O 1
ATOM 3663 N N . GLN A 1 457 ? -21.557 5.311 7.305 1.00 94.44 457 GLN A N 1
ATOM 3664 C CA . GLN A 1 457 ? -20.507 6.150 7.885 1.00 94.44 457 GLN A CA 1
ATOM 3665 C C . GLN A 1 457 ? -19.316 5.320 8.367 1.00 94.44 457 GLN A C 1
ATOM 3667 O O . GLN A 1 457 ? -18.174 5.697 8.115 1.00 94.44 457 GLN A O 1
ATOM 3672 N N . GLU A 1 458 ? -19.554 4.170 8.994 1.00 95.06 458 GLU A N 1
ATOM 3673 C CA . GLU A 1 458 ? -18.495 3.269 9.457 1.00 95.06 458 GLU A CA 1
ATOM 3674 C C . GLU A 1 458 ? -17.733 2.626 8.291 1.00 95.06 458 GLU A C 1
ATOM 3676 O O . GLU A 1 458 ? -16.501 2.589 8.306 1.00 95.06 458 GLU A O 1
ATOM 3681 N N . ILE A 1 459 ? -18.437 2.206 7.232 1.00 95.25 459 ILE A N 1
ATOM 3682 C CA . ILE A 1 459 ? -17.807 1.763 5.977 1.00 95.25 459 ILE A CA 1
ATOM 3683 C C . ILE A 1 459 ? -16.966 2.890 5.379 1.00 95.25 459 ILE A C 1
ATOM 3685 O O . ILE A 1 459 ? -15.838 2.662 4.944 1.00 95.25 459 ILE A O 1
ATOM 3689 N N . GLN A 1 460 ? -17.482 4.118 5.354 1.00 94.75 460 GLN A N 1
ATOM 3690 C CA . GLN A 1 460 ? -16.715 5.246 4.839 1.00 94.75 460 GLN A CA 1
ATOM 3691 C C . GLN A 1 460 ? -15.492 5.543 5.716 1.00 94.75 460 GLN A C 1
ATOM 3693 O O . GLN A 1 460 ? -14.436 5.892 5.193 1.00 94.75 460 GLN A O 1
ATOM 3698 N N . ALA A 1 461 ? -15.599 5.377 7.034 1.00 95.81 461 ALA A N 1
ATOM 3699 C CA . ALA A 1 461 ? -14.505 5.604 7.964 1.00 95.81 461 ALA A CA 1
ATOM 3700 C C . ALA A 1 461 ? -13.376 4.577 7.799 1.00 95.81 461 ALA A C 1
ATOM 3702 O O . ALA A 1 461 ? -12.208 4.979 7.751 1.00 95.81 461 ALA A O 1
ATOM 3703 N N . ILE A 1 462 ? -13.706 3.283 7.673 1.00 97.00 462 ILE A N 1
ATOM 3704 C CA . ILE A 1 462 ? -12.705 2.214 7.526 1.00 97.00 462 ILE A CA 1
ATOM 3705 C C . ILE A 1 462 ? -12.003 2.249 6.165 1.00 97.00 462 ILE A C 1
ATOM 3707 O O . ILE A 1 462 ? -10.852 1.837 6.067 1.00 97.00 462 ILE A O 1
ATOM 3711 N N . LYS A 1 463 ? -12.635 2.803 5.120 1.00 96.06 463 LYS A N 1
ATOM 3712 C CA . LYS A 1 463 ? -11.991 3.004 3.809 1.00 96.06 463 LYS A CA 1
ATOM 3713 C C . LYS A 1 463 ? -10.740 3.877 3.875 1.00 96.06 463 LYS A C 1
ATOM 3715 O O . LYS A 1 463 ? -9.861 3.741 3.034 1.00 96.06 463 LYS A O 1
ATOM 3720 N N . TYR A 1 464 ? -10.629 4.744 4.879 1.00 96.88 464 TYR A N 1
ATOM 3721 C CA . TYR A 1 464 ? -9.425 5.543 5.100 1.00 96.88 464 TYR A CA 1
ATOM 3722 C C . TYR A 1 464 ? -8.290 4.769 5.791 1.00 96.88 464 TYR A C 1
ATOM 3724 O O . TYR A 1 464 ? -7.217 5.334 5.991 1.00 96.88 464 TYR A O 1
ATOM 3732 N N . ALA A 1 465 ? -8.497 3.496 6.145 1.00 98.00 465 ALA A N 1
ATOM 3733 C CA . ALA A 1 465 ? -7.484 2.601 6.693 1.00 98.00 465 ALA A CA 1
ATOM 3734 C C . ALA A 1 465 ? -7.055 1.557 5.646 1.00 98.00 465 ALA A C 1
ATOM 3736 O O . ALA A 1 465 ? -7.608 0.456 5.614 1.00 98.00 465 ALA A O 1
ATOM 3737 N N . PRO A 1 466 ? -6.084 1.868 4.767 1.00 97.25 466 PRO A N 1
ATOM 3738 C CA . PRO A 1 466 ? -5.630 0.907 3.765 1.00 97.25 466 PRO A CA 1
ATOM 3739 C C . PRO A 1 466 ? -4.852 -0.267 4.371 1.00 97.25 466 PRO A C 1
ATOM 3741 O O . PRO A 1 466 ? -4.791 -1.328 3.752 1.00 97.25 466 PRO A O 1
ATOM 3744 N N . VAL A 1 467 ? -4.274 -0.087 5.564 1.00 98.44 467 VAL A N 1
ATOM 3745 C CA . VAL A 1 467 ? -3.629 -1.151 6.339 1.00 98.44 467 VAL A CA 1
ATOM 3746 C C . VAL A 1 467 ? -4.403 -1.398 7.627 1.00 98.44 467 VAL A C 1
ATOM 3748 O O . VAL A 1 467 ? -4.688 -0.465 8.388 1.00 98.44 467 VAL A O 1
ATOM 3751 N N . LEU A 1 468 ? -4.701 -2.671 7.871 1.00 98.50 468 LEU A N 1
ATOM 3752 C CA . LEU A 1 468 ? -5.304 -3.167 9.101 1.00 98.50 468 LEU A CA 1
ATOM 3753 C C . LEU A 1 468 ? -4.298 -4.030 9.866 1.00 98.50 468 LEU A C 1
ATOM 3755 O O . LEU A 1 468 ? -3.580 -4.829 9.272 1.00 98.50 468 LEU A O 1
ATOM 3759 N N . ILE A 1 469 ? -4.260 -3.896 11.187 1.00 98.62 469 ILE A N 1
ATOM 3760 C CA . ILE A 1 469 ? -3.507 -4.776 12.081 1.00 98.62 469 ILE A CA 1
ATOM 3761 C C . ILE A 1 469 ? -4.520 -5.531 12.929 1.00 98.62 469 ILE A C 1
ATOM 3763 O O . ILE A 1 469 ? -5.143 -4.954 13.818 1.00 98.62 469 ILE A O 1
ATOM 3767 N N . ASN A 1 470 ? -4.689 -6.816 12.644 1.00 98.00 470 ASN A N 1
ATOM 3768 C CA . ASN A 1 470 ? -5.468 -7.715 13.467 1.00 98.00 470 ASN A CA 1
ATOM 3769 C C . ASN A 1 470 ? -4.611 -8.265 14.610 1.00 98.00 470 ASN A C 1
ATOM 3771 O O . ASN A 1 470 ? -3.707 -9.079 14.412 1.00 98.00 470 ASN A O 1
ATOM 3775 N N . TRP A 1 471 ? -4.902 -7.767 15.808 1.00 97.75 471 TRP A N 1
ATOM 3776 C CA . TRP A 1 471 ? -4.224 -8.122 17.045 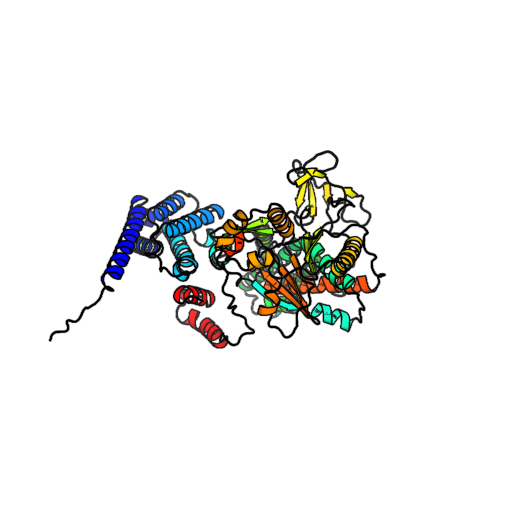1.00 97.75 471 TRP A CA 1
ATOM 3777 C C . TRP A 1 471 ? -4.936 -9.235 17.823 1.00 97.75 471 TRP A C 1
ATOM 3779 O O . TRP A 1 471 ? -4.453 -9.629 18.884 1.00 97.75 471 TRP A O 1
ATOM 3789 N N . ASP A 1 472 ? -6.046 -9.765 17.299 1.00 94.94 472 ASP A N 1
ATOM 3790 C CA . ASP A 1 472 ? -6.638 -11.001 17.801 1.00 94.94 472 ASP A CA 1
ATOM 3791 C C . ASP A 1 472 ? -5.735 -12.172 17.415 1.00 94.94 472 ASP A C 1
ATOM 3793 O O . ASP A 1 472 ? -5.577 -12.498 16.236 1.00 94.94 472 ASP A O 1
ATOM 3797 N N . GLU A 1 473 ? -5.110 -12.777 18.425 1.00 94.44 473 GLU A N 1
ATOM 3798 C CA . GLU A 1 473 ? -4.099 -13.814 18.237 1.00 94.44 473 GLU A CA 1
ATOM 3799 C C . GLU A 1 473 ? -4.670 -15.043 17.518 1.00 94.44 473 GLU A C 1
ATOM 3801 O O . GLU A 1 473 ? -5.682 -15.617 17.927 1.00 94.44 473 GLU A O 1
ATOM 3806 N N . GLN A 1 474 ? -3.987 -15.454 16.448 1.00 93.88 474 GLN A N 1
ATOM 3807 C CA . GLN A 1 474 ? -4.331 -16.625 15.649 1.00 93.88 474 GLN A CA 1
ATOM 3808 C C . GLN A 1 474 ? -3.421 -17.804 15.972 1.00 93.88 474 GLN A C 1
ATOM 3810 O O . GLN A 1 474 ? -2.224 -17.651 16.225 1.00 93.88 474 GLN A O 1
ATOM 3815 N N . ALA A 1 475 ? -3.981 -19.012 15.931 1.00 92.31 475 ALA A N 1
ATOM 3816 C CA . ALA A 1 475 ? -3.213 -20.214 16.207 1.00 92.31 475 ALA A CA 1
ATOM 3817 C C . ALA A 1 475 ? -2.199 -20.471 15.081 1.00 92.31 475 ALA A C 1
ATOM 3819 O O . ALA A 1 475 ? -2.567 -20.684 13.929 1.00 92.31 475 ALA A O 1
ATOM 3820 N N . ARG A 1 476 ? -0.908 -20.501 15.426 1.00 87.38 476 ARG A N 1
ATOM 3821 C CA . ARG A 1 476 ? 0.197 -20.664 14.464 1.00 87.38 476 ARG A CA 1
ATOM 3822 C C . ARG A 1 476 ? 0.120 -21.950 13.633 1.00 87.38 476 ARG A C 1
ATOM 3824 O O . ARG A 1 476 ? 0.633 -22.001 12.526 1.00 87.38 476 ARG A O 1
ATOM 3831 N N . ASN A 1 477 ? -0.460 -23.013 14.181 1.00 87.81 477 ASN A N 1
ATOM 3832 C CA . ASN A 1 477 ? -0.575 -24.297 13.488 1.00 87.81 477 ASN A CA 1
ATOM 3833 C C . ASN A 1 477 ? -1.660 -24.308 12.399 1.00 87.81 477 ASN A C 1
ATOM 3835 O O . ASN A 1 477 ? -1.820 -25.327 11.728 1.00 87.81 477 ASN A O 1
ATOM 3839 N N . GLN A 1 478 ? -2.422 -23.223 12.250 1.00 88.75 478 GLN A N 1
ATOM 3840 C CA . GLN A 1 478 ? -3.368 -23.080 11.157 1.00 88.75 478 GLN A CA 1
ATOM 3841 C C . GLN A 1 478 ? -2.634 -22.728 9.858 1.00 88.75 478 GLN A C 1
ATOM 3843 O O . GLN A 1 478 ? -1.702 -21.924 9.888 1.00 88.75 478 GLN A O 1
ATOM 3848 N N . PRO A 1 479 ? -3.080 -23.268 8.711 1.00 87.31 479 PRO A N 1
ATOM 3849 C CA . PRO A 1 479 ? -2.622 -22.795 7.411 1.00 87.31 479 PRO A CA 1
ATOM 3850 C C . PRO A 1 479 ? -2.863 -21.286 7.255 1.00 87.31 479 PRO A C 1
ATOM 3852 O O . PRO A 1 479 ? -3.869 -20.759 7.739 1.00 87.31 479 PRO A O 1
ATOM 3855 N N . LEU A 1 480 ? -2.006 -20.594 6.508 1.00 86.88 480 LEU A N 1
ATOM 3856 C CA . LEU A 1 480 ? -2.138 -19.168 6.200 1.00 86.88 480 LEU A CA 1
ATOM 3857 C C . LEU A 1 480 ? -3.493 -18.842 5.562 1.00 86.88 480 LEU A C 1
ATOM 3859 O O . LEU A 1 480 ? -4.080 -17.806 5.872 1.00 86.88 480 LEU A O 1
ATOM 3863 N N . ALA A 1 481 ? -4.021 -19.757 4.741 1.00 81.75 481 ALA A N 1
ATOM 3864 C CA . ALA A 1 481 ? -5.357 -19.657 4.146 1.00 81.75 481 ALA A CA 1
ATOM 3865 C C . ALA A 1 481 ? -6.483 -19.596 5.197 1.00 81.75 481 ALA A C 1
ATOM 3867 O O . ALA A 1 481 ? -7.492 -18.938 4.984 1.00 81.75 481 ALA A O 1
ATOM 3868 N N . HIS A 1 482 ? -6.307 -20.226 6.361 1.00 86.56 482 HIS A N 1
ATOM 3869 C CA . HIS A 1 482 ? -7.258 -20.123 7.470 1.00 86.56 482 HIS A CA 1
ATOM 3870 C C . HIS A 1 482 ? -7.032 -18.853 8.292 1.00 86.56 482 HIS A C 1
ATOM 3872 O O . HIS A 1 482 ? -7.990 -18.164 8.638 1.00 86.56 482 HIS A O 1
ATOM 3878 N N . ILE A 1 483 ? -5.772 -18.503 8.571 1.00 89.56 483 ILE A N 1
ATOM 3879 C CA . ILE A 1 483 ? -5.436 -17.296 9.340 1.00 89.56 483 ILE A CA 1
ATOM 3880 C C . ILE A 1 483 ? -6.035 -16.056 8.667 1.00 89.56 483 ILE A C 1
ATOM 3882 O O . ILE A 1 483 ? -6.707 -15.266 9.328 1.00 89.56 483 ILE A O 1
ATOM 3886 N N . ARG A 1 484 ? -5.895 -15.926 7.345 1.00 86.69 484 ARG A N 1
ATOM 3887 C CA . ARG A 1 484 ? -6.404 -14.767 6.595 1.00 86.69 484 ARG A CA 1
ATOM 3888 C C . ARG A 1 484 ? -7.930 -14.664 6.493 1.00 86.69 484 ARG A C 1
ATOM 3890 O O . ARG A 1 484 ? -8.428 -13.608 6.120 1.00 86.69 484 ARG A O 1
ATOM 3897 N N . GLN A 1 485 ? -8.676 -15.729 6.798 1.00 85.75 485 GLN A N 1
ATOM 3898 C CA . GLN A 1 485 ? -10.148 -15.705 6.803 1.00 85.75 485 GLN A CA 1
ATOM 3899 C C . GLN A 1 485 ? -10.723 -15.002 8.039 1.00 85.75 485 GLN A C 1
ATOM 3901 O O . GLN A 1 485 ? -11.925 -14.747 8.098 1.00 85.75 485 GLN A O 1
ATOM 3906 N N . HIS A 1 486 ? -9.878 -14.666 9.017 1.00 89.19 486 HIS A N 1
ATOM 3907 C CA . HIS A 1 486 ? -10.267 -13.843 10.156 1.00 89.19 486 HIS A CA 1
ATOM 3908 C C . HIS A 1 486 ? -10.524 -12.389 9.736 1.00 89.19 486 HIS A C 1
ATOM 3910 O O . HIS A 1 486 ? -10.326 -11.996 8.584 1.00 89.19 486 HIS A O 1
ATOM 3916 N N . LYS A 1 487 ? -10.984 -11.568 10.689 1.00 91.31 487 LYS A N 1
ATOM 3917 C CA . LYS A 1 487 ? -11.357 -10.172 10.437 1.00 91.31 487 LYS A CA 1
ATOM 3918 C C . LYS A 1 487 ? -10.237 -9.407 9.725 1.00 91.31 487 LYS A C 1
ATOM 3920 O O . LYS A 1 487 ? -9.123 -9.286 10.234 1.00 91.31 487 LYS A O 1
ATOM 3925 N N . ARG A 1 488 ? -10.572 -8.875 8.550 1.00 90.19 488 ARG A N 1
ATOM 3926 C CA . ARG A 1 488 ? -9.681 -8.126 7.645 1.00 90.19 488 ARG A CA 1
ATOM 3927 C C . ARG A 1 488 ? -10.390 -6.938 6.999 1.00 90.19 488 ARG A C 1
ATOM 3929 O O . ARG A 1 488 ? -10.114 -6.556 5.862 1.00 90.19 488 ARG A O 1
ATOM 3936 N N . GLY A 1 489 ? -11.343 -6.366 7.732 1.00 92.88 489 GLY A N 1
ATOM 3937 C CA . GLY A 1 489 ? -12.155 -5.242 7.286 1.00 92.88 489 GLY A CA 1
ATOM 3938 C C . GLY A 1 489 ? -13.198 -5.645 6.257 1.00 92.88 489 GLY A C 1
ATOM 3939 O O . GLY A 1 489 ? -13.825 -6.687 6.380 1.00 92.88 489 GLY A O 1
ATOM 3940 N N . ILE A 1 490 ? -13.401 -4.795 5.254 1.00 92.38 490 ILE A N 1
ATOM 3941 C CA . ILE A 1 490 ? -14.520 -4.878 4.299 1.00 92.38 490 ILE A CA 1
ATOM 3942 C C . ILE A 1 490 ? -14.090 -5.323 2.889 1.00 92.38 490 ILE A C 1
ATOM 3944 O O . ILE A 1 490 ? -14.830 -5.140 1.923 1.00 92.38 490 ILE A O 1
ATOM 3948 N N . GLY A 1 491 ? -12.871 -5.856 2.754 1.00 88.06 491 GLY A N 1
ATOM 3949 C CA . GLY A 1 491 ? -12.314 -6.331 1.479 1.00 88.06 491 GLY A CA 1
ATOM 3950 C C . GLY A 1 491 ? -11.798 -5.235 0.536 1.00 88.06 491 GLY A C 1
ATOM 3951 O O . GLY A 1 491 ? -11.495 -5.525 -0.615 1.00 88.06 491 GLY A O 1
ATOM 3952 N N . ASP A 1 492 ? -11.691 -3.984 1.002 1.00 91.06 492 ASP A N 1
ATOM 3953 C CA . ASP A 1 492 ? -11.210 -2.838 0.200 1.00 91.06 492 ASP A CA 1
ATOM 3954 C C . ASP A 1 492 ? -9.774 -2.409 0.563 1.00 91.06 492 ASP A C 1
ATOM 3956 O O . ASP A 1 492 ? -9.291 -1.373 0.094 1.00 91.06 492 ASP A O 1
ATOM 3960 N N . HIS A 1 493 ? -9.128 -3.160 1.457 1.00 93.56 493 HIS A N 1
ATOM 3961 C CA . HIS A 1 493 ? -7.864 -2.803 2.096 1.00 93.56 493 HIS A CA 1
ATOM 3962 C C . HIS A 1 493 ? -6.681 -3.370 1.317 1.00 93.56 493 HIS A C 1
ATOM 3964 O O . HIS A 1 493 ? -6.758 -4.458 0.746 1.00 93.56 493 HIS A O 1
ATOM 3970 N N . ALA A 1 494 ? -5.569 -2.640 1.317 1.00 93.56 494 ALA A N 1
ATOM 3971 C CA . ALA A 1 494 ? -4.360 -3.082 0.644 1.00 93.56 494 ALA A CA 1
ATOM 3972 C C . ALA A 1 494 ? -3.709 -4.256 1.386 1.00 93.56 494 ALA A C 1
ATOM 3974 O O . ALA A 1 494 ? -3.293 -5.230 0.758 1.00 93.56 494 ALA A O 1
ATOM 3975 N N . LEU A 1 495 ? -3.624 -4.160 2.716 1.00 95.88 495 LEU A N 1
ATOM 3976 C CA . LEU A 1 495 ? -2.896 -5.104 3.561 1.00 95.88 495 LEU A CA 1
ATOM 3977 C C . LEU A 1 495 ? -3.613 -5.310 4.900 1.00 95.88 495 LEU A C 1
ATOM 3979 O O . LEU A 1 495 ? -3.994 -4.343 5.558 1.00 95.88 495 LEU A O 1
ATOM 3983 N N . THR A 1 496 ? -3.703 -6.562 5.342 1.00 97.31 496 THR A N 1
ATOM 3984 C CA . THR A 1 496 ? -4.025 -6.913 6.732 1.00 97.31 496 THR A CA 1
ATOM 3985 C C . THR A 1 496 ? -2.864 -7.682 7.354 1.00 97.31 496 THR A C 1
ATOM 3987 O O . THR A 1 496 ? -2.335 -8.607 6.746 1.00 97.31 496 THR A O 1
ATOM 3990 N N . ILE A 1 497 ? -2.448 -7.298 8.559 1.00 98.38 497 ILE A N 1
ATOM 3991 C CA . ILE A 1 497 ? -1.383 -7.959 9.320 1.00 98.38 497 ILE A CA 1
ATOM 3992 C C . ILE A 1 497 ? -2.024 -8.709 10.485 1.00 98.38 497 ILE A C 1
ATOM 3994 O O . ILE A 1 497 ? -2.661 -8.081 11.323 1.00 98.38 497 ILE A O 1
ATOM 3998 N N . PHE A 1 498 ? -1.841 -10.020 10.565 1.00 97.94 498 PHE A N 1
ATOM 3999 C CA . PHE A 1 498 ? -2.314 -10.863 11.660 1.00 97.94 498 PHE A CA 1
ATOM 4000 C C . PHE A 1 498 ? -1.166 -11.228 12.592 1.00 97.94 498 PHE A C 1
ATOM 4002 O O . PHE A 1 498 ? -0.042 -11.478 12.148 1.00 97.94 498 PHE A O 1
ATOM 4009 N N . ARG A 1 499 ? -1.463 -11.303 13.887 1.00 96.94 499 ARG A N 1
ATOM 4010 C CA . ARG A 1 499 ? -0.530 -11.781 14.907 1.00 96.94 499 ARG A CA 1
ATOM 4011 C C . ARG A 1 499 ? -0.766 -13.260 15.211 1.00 96.94 499 ARG A C 1
ATOM 4013 O O . ARG A 1 499 ? -1.899 -13.684 15.427 1.00 96.94 499 ARG A O 1
ATOM 4020 N N . THR A 1 500 ? 0.317 -14.023 15.305 1.00 96.56 500 THR A N 1
ATOM 4021 C CA . THR A 1 500 ? 0.345 -15.336 15.966 1.00 96.56 500 THR A CA 1
ATOM 4022 C C . THR A 1 500 ? 1.264 -15.261 17.197 1.00 96.56 500 THR A C 1
ATOM 4024 O O . THR A 1 500 ? 1.971 -14.262 17.357 1.00 96.56 500 THR A O 1
ATOM 4027 N N . PRO A 1 501 ? 1.327 -16.300 18.052 1.00 95.12 501 PRO A N 1
ATOM 4028 C CA . PRO A 1 501 ? 2.242 -16.320 19.196 1.00 95.12 501 PRO A CA 1
ATOM 4029 C C . PRO A 1 501 ? 3.734 -16.173 18.844 1.00 95.12 501 PRO A C 1
ATOM 4031 O O . PRO A 1 501 ? 4.535 -15.812 19.705 1.00 95.12 501 PRO A O 1
ATOM 4034 N N . GLU A 1 502 ? 4.140 -16.509 17.612 1.00 94.19 502 GLU A N 1
ATOM 4035 C CA . GLU A 1 502 ? 5.561 -16.547 17.217 1.00 94.19 502 GLU A CA 1
ATOM 4036 C C . GLU A 1 502 ? 5.851 -15.884 15.862 1.00 94.19 502 GLU A C 1
ATOM 4038 O O . GLU A 1 502 ? 7.000 -15.874 15.407 1.00 94.19 502 GLU A O 1
ATOM 4043 N N . SER A 1 503 ? 4.841 -15.329 15.193 1.00 96.06 503 SER A N 1
ATOM 4044 C CA . SER A 1 503 ? 4.978 -14.780 13.846 1.00 96.06 503 SER A CA 1
ATOM 4045 C C . SER A 1 503 ? 3.962 -13.688 13.537 1.00 96.06 503 SER A C 1
ATOM 4047 O O . SER A 1 503 ? 3.008 -13.462 14.281 1.00 96.06 503 SER A O 1
ATOM 4049 N N . MET A 1 504 ? 4.196 -12.995 12.426 1.00 97.88 504 MET A N 1
ATOM 4050 C CA . MET A 1 504 ? 3.255 -12.048 11.844 1.00 97.88 504 MET A CA 1
ATOM 4051 C C . MET A 1 504 ? 2.921 -12.503 10.429 1.00 97.88 504 MET A C 1
ATOM 4053 O O . MET A 1 504 ? 3.822 -12.783 9.637 1.00 97.88 504 MET A O 1
ATOM 4057 N N . VAL A 1 505 ? 1.635 -12.575 10.110 1.00 97.12 505 VAL A N 1
ATOM 4058 C CA . VAL A 1 505 ? 1.136 -12.995 8.798 1.00 97.12 505 VAL A CA 1
ATOM 4059 C C . VAL A 1 505 ? 0.607 -11.775 8.058 1.00 97.12 505 VAL A C 1
ATOM 4061 O O . VAL A 1 505 ? -0.171 -11.005 8.605 1.00 97.12 505 VAL A O 1
ATOM 4064 N N . PHE A 1 506 ? 1.022 -11.590 6.813 1.00 96.81 506 PHE A N 1
ATOM 4065 C CA . PHE A 1 506 ? 0.642 -10.463 5.969 1.00 96.81 506 PHE A CA 1
ATOM 4066 C C . PHE A 1 506 ? -0.276 -10.973 4.866 1.00 96.81 506 PHE A C 1
ATOM 4068 O O . PHE A 1 506 ? 0.153 -11.766 4.036 1.00 96.81 506 PHE A O 1
ATOM 4075 N N . ASP A 1 507 ? -1.521 -10.511 4.855 1.00 93.38 507 ASP A N 1
ATOM 4076 C CA . ASP A 1 507 ? -2.495 -10.751 3.793 1.00 93.38 507 ASP A CA 1
ATOM 4077 C C . ASP A 1 507 ? -2.562 -9.529 2.874 1.00 93.38 507 ASP A C 1
ATOM 4079 O O . ASP A 1 507 ? -3.038 -8.461 3.266 1.00 93.38 507 ASP A O 1
ATOM 4083 N N . GLN A 1 508 ? -2.030 -9.672 1.666 1.00 90.81 508 GLN A N 1
ATOM 4084 C CA . GLN A 1 508 ? -1.766 -8.587 0.728 1.00 90.81 508 GLN A CA 1
ATOM 4085 C C . GLN A 1 508 ? -2.630 -8.732 -0.516 1.00 90.81 508 GLN A C 1
ATOM 4087 O O . GLN A 1 508 ? -2.529 -9.720 -1.238 1.00 90.81 508 GLN A O 1
ATOM 4092 N N . SER A 1 509 ? -3.421 -7.713 -0.834 1.00 85.81 509 SER A N 1
ATOM 4093 C CA . SER A 1 509 ? -4.211 -7.716 -2.064 1.00 85.81 509 SER A CA 1
ATOM 4094 C C . SER A 1 509 ? -3.308 -7.580 -3.299 1.00 85.81 509 SER A C 1
ATOM 4096 O O . SER A 1 509 ? -2.510 -6.641 -3.404 1.00 85.81 509 SER A O 1
ATOM 4098 N N . HIS A 1 510 ? -3.469 -8.471 -4.286 1.00 79.00 510 HIS A N 1
ATOM 4099 C CA . HIS A 1 510 ? -2.684 -8.439 -5.528 1.00 79.00 510 HIS A CA 1
ATOM 4100 C C . HIS A 1 510 ? -2.923 -7.196 -6.384 1.00 79.00 510 HIS A C 1
ATOM 4102 O O . HIS A 1 510 ? -2.133 -6.883 -7.273 1.00 79.00 510 HIS A O 1
ATOM 4108 N N . ILE A 1 511 ? -3.992 -6.454 -6.100 1.00 77.81 511 ILE A N 1
ATOM 4109 C CA . ILE A 1 511 ? -4.244 -5.162 -6.726 1.00 77.81 511 ILE A CA 1
ATOM 4110 C C . ILE A 1 511 ? -3.152 -4.155 -6.334 1.00 77.81 511 ILE A C 1
ATOM 4112 O O . ILE A 1 511 ? -2.804 -3.291 -7.139 1.00 77.81 511 ILE A O 1
ATOM 4116 N N . PHE A 1 512 ? -2.596 -4.255 -5.126 1.00 83.44 512 PHE A N 1
ATOM 4117 C CA . PHE A 1 512 ? -1.577 -3.341 -4.600 1.00 83.44 512 PHE A CA 1
ATOM 4118 C C . PHE A 1 512 ? -0.169 -3.941 -4.604 1.00 83.44 512 PHE A C 1
ATOM 4120 O O . PHE A 1 512 ? 0.808 -3.197 -4.686 1.00 83.44 512 PHE A O 1
ATOM 4127 N N . PHE A 1 513 ? -0.063 -5.270 -4.530 1.00 82.44 513 PHE A N 1
ATOM 4128 C CA . PHE A 1 513 ? 1.208 -5.969 -4.378 1.00 82.44 513 PHE A CA 1
ATOM 4129 C C . PHE A 1 513 ? 1.399 -7.057 -5.438 1.00 82.44 513 PHE A C 1
ATOM 4131 O O . PHE A 1 513 ? 0.586 -7.971 -5.582 1.00 82.44 513 PHE A O 1
ATOM 4138 N N . ASP A 1 514 ? 2.538 -7.029 -6.129 1.00 73.62 514 ASP A N 1
ATOM 4139 C CA . ASP A 1 514 ? 3.059 -8.247 -6.750 1.00 73.62 514 ASP A CA 1
ATOM 4140 C C . ASP A 1 514 ? 3.725 -9.135 -5.678 1.00 73.62 514 ASP A C 1
ATOM 4142 O O . ASP A 1 514 ? 4.069 -8.654 -4.600 1.00 73.62 514 ASP A O 1
ATOM 4146 N N . GLY A 1 515 ? 3.891 -10.437 -5.934 1.00 70.25 515 GLY A N 1
ATOM 4147 C CA . GLY A 1 515 ? 4.387 -11.367 -4.908 1.00 70.25 515 GLY A CA 1
ATOM 4148 C C . GLY A 1 515 ? 5.785 -11.025 -4.368 1.00 70.25 515 GLY A C 1
ATOM 4149 O O . GLY A 1 515 ? 6.030 -11.149 -3.173 1.00 70.25 515 GLY A O 1
ATOM 4150 N N . LEU A 1 516 ? 6.707 -10.547 -5.213 1.00 74.00 516 LEU A N 1
ATOM 4151 C CA . LEU A 1 516 ? 8.070 -10.215 -4.774 1.00 74.00 516 LEU A CA 1
ATOM 4152 C C . LEU A 1 516 ? 8.107 -8.899 -3.994 1.00 74.00 516 LEU A C 1
ATOM 4154 O O . LEU A 1 516 ? 8.804 -8.793 -2.982 1.00 74.00 516 LEU A O 1
ATOM 4158 N N . TRP A 1 517 ? 7.364 -7.898 -4.463 1.00 82.81 517 TRP A N 1
ATOM 4159 C CA . TRP A 1 517 ? 7.197 -6.622 -3.786 1.00 82.81 517 TRP A CA 1
ATOM 4160 C C . TRP A 1 517 ? 6.480 -6.795 -2.449 1.00 82.81 517 TRP A C 1
ATOM 4162 O O . TRP A 1 517 ? 6.936 -6.266 -1.438 1.00 82.81 517 TRP A O 1
ATOM 4172 N N . GLY A 1 518 ? 5.423 -7.602 -2.423 1.00 87.25 518 GLY A N 1
ATOM 4173 C CA . GLY A 1 518 ? 4.690 -7.973 -1.223 1.00 87.25 518 GLY A CA 1
ATOM 4174 C C . GLY A 1 518 ? 5.595 -8.578 -0.151 1.00 87.25 518 GLY A C 1
ATOM 4175 O O . GLY A 1 518 ? 5.665 -8.061 0.965 1.00 87.25 518 GLY A O 1
ATOM 4176 N N . MET A 1 519 ? 6.399 -9.584 -0.513 1.00 86.25 519 MET A N 1
ATOM 4177 C CA . MET A 1 519 ? 7.396 -10.159 0.397 1.00 86.25 519 MET A CA 1
ATOM 4178 C C . MET A 1 519 ? 8.400 -9.120 0.913 1.00 86.25 519 MET A C 1
ATOM 4180 O O . MET A 1 519 ? 8.705 -9.092 2.106 1.00 86.25 519 MET A O 1
ATOM 4184 N N . ALA A 1 520 ? 8.898 -8.245 0.032 1.00 88.50 520 ALA A N 1
ATOM 4185 C CA . ALA A 1 520 ? 9.819 -7.183 0.421 1.00 88.50 520 ALA A CA 1
ATOM 4186 C C . ALA A 1 520 ? 9.181 -6.208 1.422 1.00 88.50 520 ALA A C 1
ATOM 4188 O O . ALA A 1 520 ? 9.830 -5.835 2.396 1.00 88.50 520 ALA A O 1
ATOM 4189 N N . VAL A 1 521 ? 7.922 -5.813 1.211 1.00 94.75 521 VAL A N 1
ATOM 4190 C CA . VAL A 1 521 ? 7.185 -4.923 2.119 1.00 94.75 521 VAL A CA 1
ATOM 4191 C C . VAL A 1 521 ? 6.989 -5.569 3.487 1.00 94.75 521 VAL A C 1
ATOM 4193 O O . VAL A 1 521 ? 7.195 -4.891 4.493 1.00 94.75 521 VAL A O 1
ATOM 4196 N N . SER A 1 522 ? 6.666 -6.865 3.550 1.00 96.38 522 SER A N 1
ATOM 4197 C CA . SER A 1 522 ? 6.524 -7.583 4.825 1.00 96.38 522 SER A CA 1
ATOM 4198 C C . SER A 1 522 ? 7.827 -7.568 5.631 1.00 96.38 522 SER A C 1
ATOM 4200 O O . SER A 1 522 ? 7.809 -7.293 6.832 1.00 96.38 522 SER A O 1
ATOM 4202 N N . GLU A 1 523 ? 8.973 -7.781 4.978 1.00 95.06 523 GLU A N 1
ATOM 4203 C CA . GLU A 1 523 ? 10.292 -7.706 5.623 1.00 95.06 523 GLU A CA 1
ATOM 4204 C C . GLU A 1 523 ? 10.649 -6.279 6.071 1.00 95.06 523 GLU A C 1
ATOM 4206 O O . GLU A 1 523 ? 11.114 -6.087 7.195 1.00 95.06 523 GLU A O 1
ATOM 4211 N N . ILE A 1 524 ? 10.375 -5.268 5.237 1.00 95.88 524 ILE A N 1
ATOM 4212 C CA . ILE A 1 524 ? 10.625 -3.853 5.564 1.00 95.88 524 ILE A CA 1
ATOM 4213 C C . ILE A 1 524 ? 9.801 -3.420 6.778 1.00 95.88 524 ILE A C 1
ATOM 4215 O O . ILE A 1 524 ? 10.353 -2.880 7.738 1.00 95.88 524 ILE A O 1
ATOM 4219 N N . LEU A 1 525 ? 8.494 -3.697 6.770 1.00 97.69 525 LEU A N 1
ATOM 4220 C CA . LEU A 1 525 ? 7.605 -3.384 7.890 1.00 97.69 525 LEU A CA 1
ATOM 4221 C C . LEU A 1 525 ? 8.027 -4.118 9.164 1.00 97.69 525 LEU A C 1
ATOM 4223 O O . LEU A 1 525 ? 8.055 -3.511 10.233 1.00 97.69 525 LEU A O 1
ATOM 4227 N N . THR A 1 526 ? 8.421 -5.390 9.049 1.00 97.69 526 THR A N 1
ATOM 4228 C CA . THR A 1 526 ? 8.958 -6.164 10.177 1.00 97.69 526 THR A CA 1
ATOM 4229 C C . THR A 1 526 ? 10.217 -5.504 10.746 1.00 97.69 526 THR A C 1
ATOM 4231 O O . THR A 1 526 ? 10.336 -5.350 11.960 1.00 97.69 526 THR A O 1
ATOM 4234 N N . GLY A 1 527 ? 11.147 -5.066 9.893 1.00 95.12 527 GLY A N 1
ATOM 4235 C CA . GLY A 1 527 ? 12.371 -4.379 10.309 1.00 95.12 527 GLY A CA 1
ATOM 4236 C C . GLY A 1 527 ? 12.123 -3.038 11.009 1.00 95.12 527 GLY A C 1
ATOM 4237 O O . GLY A 1 527 ? 12.760 -2.745 12.026 1.00 95.12 527 GLY A O 1
ATOM 4238 N N . GLU A 1 528 ? 11.180 -2.237 10.510 1.00 95.62 528 GLU A N 1
ATOM 4239 C CA . GLU A 1 528 ? 10.791 -0.977 11.157 1.00 95.62 528 GLU A CA 1
ATOM 4240 C C . GLU A 1 528 ? 10.066 -1.223 12.489 1.00 95.62 528 GLU A C 1
ATOM 4242 O O . GLU A 1 528 ? 10.392 -0.580 13.488 1.00 95.62 528 GLU A O 1
ATOM 4247 N N . ALA A 1 529 ? 9.170 -2.213 12.565 1.00 97.69 529 ALA A N 1
ATOM 4248 C CA . ALA A 1 529 ? 8.510 -2.587 13.818 1.00 97.69 529 ALA A CA 1
ATOM 4249 C C . ALA A 1 529 ? 9.522 -3.061 14.877 1.00 97.69 529 ALA A C 1
ATOM 4251 O O . ALA A 1 529 ? 9.435 -2.660 16.036 1.00 97.69 529 ALA A O 1
ATOM 4252 N N . VAL A 1 530 ? 10.534 -3.847 14.491 1.00 96.56 530 VAL A N 1
ATOM 4253 C CA . VAL A 1 530 ? 11.629 -4.251 15.394 1.00 96.56 530 VAL A CA 1
ATOM 4254 C C . VAL A 1 530 ? 12.422 -3.044 15.901 1.00 96.56 530 VAL A C 1
ATOM 4256 O O . VAL A 1 530 ? 12.783 -2.993 17.076 1.00 96.56 530 VAL A O 1
ATOM 4259 N N . SER A 1 531 ? 12.675 -2.061 15.037 1.00 93.88 531 SER A N 1
ATOM 4260 C CA . SER A 1 531 ? 13.396 -0.840 15.416 1.00 93.88 531 SER A CA 1
ATOM 4261 C C . SER A 1 531 ? 12.615 -0.035 16.462 1.00 93.88 531 SER A C 1
ATOM 4263 O O . SER A 1 531 ? 13.187 0.413 17.457 1.00 93.88 531 SER A O 1
ATOM 4265 N N . TRP A 1 532 ? 11.294 0.081 16.293 1.00 96.31 532 TRP A N 1
ATOM 4266 C CA . TRP A 1 532 ? 10.412 0.701 17.285 1.00 96.31 532 TRP A CA 1
ATOM 4267 C C . TRP A 1 532 ? 10.319 -0.092 18.585 1.00 96.31 532 TRP A C 1
ATOM 4269 O O . TRP A 1 532 ? 10.386 0.499 19.660 1.00 96.31 532 TRP A O 1
ATOM 4279 N N . ALA A 1 533 ? 10.227 -1.417 18.503 1.00 97.19 533 ALA A N 1
ATOM 4280 C CA . ALA A 1 533 ? 10.224 -2.302 19.661 1.00 97.19 533 ALA A CA 1
ATOM 4281 C C . ALA A 1 533 ? 11.490 -2.122 20.520 1.00 97.19 533 ALA A C 1
ATOM 4283 O O . ALA A 1 533 ? 11.394 -1.928 21.732 1.00 97.19 533 ALA A O 1
ATOM 4284 N N . ALA A 1 534 ? 12.670 -2.101 19.893 1.00 95.38 534 ALA A N 1
ATOM 4285 C CA . ALA A 1 534 ? 13.938 -1.855 20.582 1.00 95.38 534 ALA A CA 1
ATOM 4286 C C . ALA A 1 534 ? 14.006 -0.456 21.221 1.00 95.38 534 ALA A C 1
ATOM 4288 O O . ALA A 1 534 ? 14.577 -0.282 22.296 1.00 95.38 534 ALA A O 1
ATOM 4289 N N . TYR A 1 535 ? 13.402 0.553 20.588 1.00 95.44 535 TYR A N 1
ATOM 4290 C CA . TYR A 1 535 ? 13.296 1.881 21.186 1.00 95.44 535 TYR A CA 1
ATOM 4291 C C . TYR A 1 535 ? 12.349 1.880 22.396 1.00 95.44 535 TYR A C 1
ATOM 4293 O O . TYR A 1 535 ? 12.708 2.375 23.464 1.00 95.44 535 TYR A O 1
ATOM 4301 N N . PHE A 1 536 ? 11.166 1.276 22.278 1.00 97.62 536 PHE A N 1
ATOM 4302 C CA . PHE A 1 536 ? 10.162 1.252 23.344 1.00 97.62 536 PHE A CA 1
ATOM 4303 C C . PHE A 1 536 ? 10.590 0.453 24.570 1.00 97.62 536 PHE A C 1
ATOM 4305 O O . PHE A 1 536 ? 10.213 0.836 25.673 1.00 97.62 536 PHE A O 1
ATOM 4312 N N . SER A 1 537 ? 11.450 -0.561 24.428 1.00 96.12 537 SER A N 1
ATOM 4313 C CA . SER A 1 537 ? 11.966 -1.308 25.584 1.00 96.12 537 SER A CA 1
ATOM 4314 C C . SER A 1 537 ? 12.816 -0.449 26.527 1.00 96.12 537 SER A C 1
ATOM 4316 O O . SER A 1 537 ? 13.058 -0.840 27.664 1.00 96.12 537 SER A O 1
ATOM 4318 N N . SER A 1 538 ? 13.277 0.718 26.063 1.00 94.50 538 SER A N 1
ATOM 4319 C CA . SER A 1 538 ? 14.007 1.703 26.873 1.00 94.50 538 SER A CA 1
ATOM 4320 C C . SER A 1 538 ? 13.107 2.751 27.541 1.00 94.50 538 SER A C 1
ATOM 4322 O O . SER A 1 538 ? 13.576 3.538 28.364 1.00 94.50 538 SER A O 1
ATOM 4324 N N . LEU A 1 539 ? 11.820 2.789 27.189 1.00 96.00 539 LEU A N 1
ATOM 4325 C CA . LEU A 1 539 ? 10.879 3.805 27.645 1.00 96.00 539 LEU A CA 1
ATOM 4326 C C . LEU A 1 539 ? 9.993 3.281 28.783 1.00 96.00 539 LEU A C 1
ATOM 4328 O O . LEU A 1 539 ? 9.717 2.085 28.867 1.00 96.00 539 LEU A O 1
ATOM 4332 N N . PRO A 1 540 ? 9.465 4.170 29.643 1.00 94.44 540 PRO A N 1
ATOM 4333 C CA . PRO A 1 540 ? 8.437 3.781 30.599 1.00 94.44 540 PRO A CA 1
ATOM 4334 C C . PRO A 1 540 ? 7.163 3.326 29.879 1.00 94.44 540 PRO A C 1
ATOM 4336 O O . PRO A 1 540 ? 6.881 3.775 28.760 1.00 94.44 540 PRO A O 1
ATOM 4339 N N . GLN A 1 541 ? 6.376 2.478 30.546 1.00 91.81 541 GLN A N 1
ATOM 4340 C CA . GLN A 1 541 ? 5.060 2.050 30.067 1.00 91.81 541 GLN A CA 1
ATOM 4341 C C . GLN A 1 541 ? 4.147 3.263 29.818 1.00 91.81 541 GLN A C 1
ATOM 4343 O O . GLN A 1 541 ? 4.182 4.233 30.590 1.00 91.81 541 GLN A O 1
ATOM 4348 N N . PRO A 1 542 ? 3.352 3.253 28.737 1.00 92.50 542 PRO A N 1
ATOM 4349 C CA . PRO A 1 542 ? 2.507 4.383 28.407 1.00 92.50 542 PRO A CA 1
ATOM 4350 C C . PRO A 1 542 ? 1.303 4.440 29.348 1.00 92.50 542 PRO A C 1
ATOM 4352 O O . PRO A 1 542 ? 0.782 3.419 29.789 1.00 92.50 542 PRO A O 1
ATOM 4355 N N . LYS A 1 543 ? 0.846 5.658 29.642 1.00 90.88 543 LYS A N 1
ATOM 4356 C CA . LYS A 1 543 ? -0.433 5.882 30.322 1.00 90.88 543 LYS A CA 1
ATOM 4357 C C . LYS A 1 543 ? -1.519 6.122 29.270 1.00 90.88 543 LYS A C 1
ATOM 4359 O O . LYS A 1 543 ? -1.225 6.833 28.306 1.00 90.88 543 LYS A O 1
ATOM 4364 N N . PRO A 1 544 ? -2.729 5.570 29.435 1.00 86.81 544 PRO A N 1
ATOM 4365 C CA . PRO A 1 544 ? -3.831 5.814 28.510 1.00 86.81 544 PRO A CA 1
ATOM 4366 C C . PRO A 1 544 ? -4.182 7.306 28.457 1.00 86.81 544 PRO A C 1
ATOM 4368 O O . PRO A 1 544 ? -3.953 8.053 29.415 1.00 86.81 544 PRO A O 1
ATOM 4371 N N . VAL A 1 545 ? -4.688 7.754 27.306 1.00 83.81 545 VAL A N 1
ATOM 4372 C CA . VAL A 1 545 ? -5.330 9.074 27.192 1.00 83.81 545 VAL A CA 1
ATOM 4373 C C . VAL A 1 545 ? -6.722 8.984 27.816 1.00 83.81 545 VAL A C 1
ATOM 4375 O O . VAL A 1 545 ? -7.348 7.933 27.753 1.00 83.81 545 VAL A O 1
ATOM 4378 N N . SER A 1 546 ? -7.214 10.081 28.391 1.00 79.75 546 SER A N 1
ATOM 4379 C CA . SER A 1 546 ? -8.577 10.145 28.930 1.00 79.75 546 SER A CA 1
ATOM 4380 C C . SER A 1 546 ? -9.668 10.089 27.854 1.00 79.75 546 SER A C 1
ATOM 4382 O O . SER A 1 546 ? -10.804 9.743 28.166 1.00 79.75 546 SER A O 1
ATOM 4384 N N . ASP A 1 547 ? -9.347 10.457 26.611 1.00 81.31 547 ASP A N 1
ATOM 4385 C CA . ASP A 1 547 ? -10.316 10.485 25.519 1.00 81.31 547 ASP A CA 1
ATOM 4386 C C . ASP A 1 547 ? -10.591 9.067 25.000 1.00 81.31 547 ASP A C 1
ATOM 4388 O O . ASP A 1 547 ? -9.648 8.290 24.799 1.00 81.31 547 ASP A O 1
ATOM 4392 N N . PRO A 1 548 ? -11.865 8.715 24.754 1.00 84.62 548 PRO A N 1
ATOM 4393 C CA . PRO A 1 548 ? -12.211 7.392 24.267 1.00 84.62 548 PRO A CA 1
ATOM 4394 C C . PRO A 1 548 ? -11.616 7.159 22.870 1.00 84.62 548 PRO A C 1
ATOM 4396 O O . PRO A 1 548 ? -11.625 8.064 22.027 1.00 84.62 548 PRO A O 1
ATOM 4399 N N . PRO A 1 549 ? -11.121 5.944 22.582 1.00 92.75 549 PRO A N 1
ATOM 4400 C CA . PRO A 1 549 ? -10.599 5.629 21.263 1.00 92.75 549 PRO A CA 1
ATOM 4401 C C . PRO A 1 549 ? -11.720 5.667 20.216 1.00 92.75 549 PRO A C 1
ATOM 4403 O O . PRO A 1 549 ? -12.852 5.266 20.480 1.00 92.75 549 PRO A O 1
ATOM 4406 N N . TYR A 1 550 ? -11.402 6.108 18.998 1.00 94.06 550 TYR A N 1
ATOM 4407 C CA . TYR A 1 550 ? -12.351 6.060 17.888 1.00 94.06 550 TYR A CA 1
ATOM 4408 C C . TYR A 1 550 ? -12.499 4.617 17.383 1.00 94.06 550 TYR A C 1
ATOM 4410 O O . TYR A 1 550 ? -11.536 4.032 16.880 1.00 94.06 550 TYR A O 1
ATOM 4418 N N . PHE A 1 551 ? -13.694 4.042 17.527 1.00 95.12 551 PHE A N 1
ATOM 4419 C CA . PHE A 1 551 ? -14.006 2.664 17.143 1.00 95.12 551 PHE A CA 1
ATOM 4420 C C . PHE A 1 551 ? -15.232 2.584 16.228 1.00 95.12 551 PHE A C 1
ATOM 4422 O O . PHE A 1 551 ? -16.050 3.503 16.192 1.00 95.12 551 PHE A O 1
ATOM 4429 N N . LEU A 1 552 ? -15.351 1.479 15.490 1.00 94.88 552 LEU A N 1
ATOM 4430 C CA . LEU A 1 552 ? -16.487 1.173 14.617 1.00 94.88 552 LEU A CA 1
ATOM 4431 C C . LEU A 1 552 ? -17.314 0.037 15.215 1.00 94.88 552 LEU A C 1
ATOM 4433 O O . LEU A 1 552 ? -16.765 -0.943 15.727 1.00 94.88 552 LEU A O 1
ATOM 4437 N N . ASN A 1 553 ? -18.633 0.154 15.123 1.00 91.06 553 ASN A N 1
ATOM 4438 C CA . ASN A 1 553 ? -19.595 -0.809 15.630 1.00 91.06 553 ASN A CA 1
ATOM 4439 C C . ASN A 1 553 ? -20.355 -1.474 14.477 1.00 91.06 553 ASN A C 1
ATOM 4441 O O . ASN A 1 553 ? -21.548 -1.239 14.277 1.00 91.06 553 ASN A O 1
ATOM 4445 N N . PHE A 1 554 ? -19.653 -2.349 13.757 1.00 91.62 554 PHE A N 1
ATOM 4446 C CA . PHE A 1 554 ? -20.180 -3.091 12.614 1.00 91.62 554 PHE A CA 1
ATOM 4447 C C . PHE A 1 554 ? -21.289 -4.075 12.988 1.00 91.62 554 PHE A C 1
ATOM 4449 O O . PHE A 1 554 ? -21.082 -5.284 13.113 1.00 91.62 554 PHE A O 1
ATOM 4456 N N . LYS A 1 555 ? -22.506 -3.553 13.117 1.00 91.31 555 LYS A N 1
ATOM 4457 C CA . LYS A 1 555 ? -23.705 -4.356 13.337 1.00 91.31 555 LYS A CA 1
ATOM 4458 C C . LYS A 1 555 ? -24.117 -5.077 12.052 1.00 91.31 555 LYS A C 1
ATOM 4460 O O . LYS A 1 555 ? -24.055 -4.467 10.989 1.00 91.31 555 LYS A O 1
ATOM 4465 N N . PRO A 1 556 ? -24.578 -6.335 12.136 1.00 90.50 556 PRO A N 1
ATOM 4466 C CA . PRO A 1 556 ? -25.082 -7.046 10.971 1.00 90.50 556 PRO A CA 1
ATOM 4467 C C . PRO A 1 556 ? -26.257 -6.301 10.327 1.00 90.50 556 PRO A C 1
ATOM 4469 O O . PRO A 1 556 ? -27.145 -5.806 11.022 1.00 90.50 556 PRO A O 1
ATOM 4472 N N . GLU A 1 557 ? -26.295 -6.283 9.001 1.00 91.94 557 GLU A N 1
ATOM 4473 C CA . GLU A 1 557 ? -27.350 -5.664 8.205 1.00 91.94 557 GLU A CA 1
ATOM 4474 C C . GLU A 1 557 ? -28.179 -6.742 7.504 1.00 91.94 557 GLU A C 1
ATOM 4476 O O . GLU A 1 557 ? -27.667 -7.551 6.727 1.00 91.94 557 GLU A O 1
ATOM 4481 N N . LEU A 1 558 ? -29.486 -6.768 7.779 1.00 89.19 558 LEU A N 1
ATOM 4482 C CA . LEU A 1 558 ? -30.388 -7.808 7.267 1.00 89.19 558 LEU A CA 1
ATOM 4483 C C . LEU A 1 558 ? -30.483 -7.801 5.739 1.00 89.19 558 LEU A C 1
ATOM 4485 O O . LEU A 1 558 ? -30.557 -8.868 5.134 1.00 89.19 558 LEU A O 1
ATOM 4489 N N . ALA A 1 559 ? -30.419 -6.614 5.127 1.00 89.69 559 ALA A N 1
ATOM 4490 C CA . ALA A 1 559 ? -30.466 -6.437 3.676 1.00 89.69 559 ALA A CA 1
ATOM 4491 C C . ALA A 1 559 ? -29.334 -7.183 2.949 1.00 89.69 559 ALA A C 1
ATOM 4493 O O . ALA A 1 559 ? -29.471 -7.541 1.784 1.00 89.69 559 ALA A O 1
ATOM 4494 N N . LEU A 1 560 ? -28.219 -7.457 3.634 1.00 90.25 560 LEU A N 1
ATOM 4495 C CA . LEU A 1 560 ? -27.079 -8.149 3.041 1.00 90.25 560 LEU A CA 1
ATOM 4496 C C . LEU A 1 560 ? -27.277 -9.666 2.908 1.00 90.25 560 LEU A C 1
ATOM 4498 O O . LEU A 1 560 ? -26.532 -10.316 2.179 1.00 90.25 560 LEU A O 1
ATOM 4502 N N . ASN A 1 561 ? -28.282 -10.243 3.571 1.00 87.62 561 ASN A N 1
ATOM 4503 C CA . ASN A 1 561 ? -28.523 -11.688 3.537 1.00 87.62 561 ASN A CA 1
ATOM 4504 C C . ASN A 1 561 ? -29.100 -12.185 2.201 1.00 87.62 561 ASN A C 1
ATOM 4506 O O . ASN A 1 561 ? -29.078 -13.387 1.951 1.00 87.62 561 ASN A O 1
ATOM 4510 N N . GLU A 1 562 ? -29.606 -11.282 1.358 1.00 88.50 562 GLU A N 1
ATOM 4511 C CA . GLU A 1 562 ? -30.160 -11.604 0.035 1.00 88.50 562 GLU A CA 1
ATOM 4512 C C . GLU A 1 562 ? -29.078 -11.788 -1.043 1.00 88.50 562 GLU A C 1
ATOM 4514 O O . GLU A 1 562 ? -29.359 -12.300 -2.127 1.00 88.50 562 GLU A O 1
ATOM 4519 N N . PHE A 1 563 ? -27.840 -11.381 -0.751 1.00 86.44 563 PHE A N 1
ATOM 4520 C CA . PHE A 1 563 ? -26.724 -11.448 -1.687 1.00 86.44 563 PHE A CA 1
ATOM 4521 C C . PHE A 1 563 ? -26.020 -12.806 -1.646 1.00 86.44 563 PHE A C 1
ATOM 4523 O O . PHE A 1 563 ? -25.968 -13.500 -0.627 1.00 86.44 563 PHE A O 1
ATOM 4530 N N . ASN A 1 564 ? -25.448 -13.184 -2.784 1.00 77.81 564 ASN A N 1
ATOM 4531 C CA . ASN A 1 564 ? -24.741 -14.441 -2.943 1.00 77.81 564 ASN A CA 1
ATOM 4532 C C . ASN A 1 564 ? -23.373 -14.368 -2.267 1.00 77.81 564 ASN A C 1
ATOM 4534 O O . ASN A 1 564 ? -22.599 -13.426 -2.469 1.00 77.81 564 ASN A O 1
ATOM 4538 N N . LYS A 1 565 ? -23.052 -15.417 -1.512 1.00 79.38 565 LYS A N 1
ATOM 4539 C CA . LYS A 1 565 ? -21.781 -15.533 -0.800 1.00 79.38 565 LYS A CA 1
ATOM 4540 C C . LYS A 1 565 ? -20.752 -16.319 -1.606 1.00 79.38 565 LYS A C 1
ATOM 4542 O O . LYS A 1 565 ? -21.109 -17.218 -2.368 1.00 79.38 565 LYS A O 1
ATOM 4547 N N . VAL A 1 566 ? -19.480 -15.979 -1.436 1.00 69.19 566 VAL A N 1
ATOM 4548 C CA . VAL A 1 566 ? -18.351 -16.703 -2.032 1.00 69.19 566 VAL A CA 1
ATOM 4549 C C . VAL A 1 566 ? -18.258 -18.099 -1.411 1.00 69.19 566 VAL A C 1
ATOM 4551 O O . VAL A 1 566 ? -18.297 -18.249 -0.189 1.00 69.19 566 VAL A O 1
ATOM 4554 N N . ALA A 1 567 ? -18.137 -19.133 -2.249 1.00 58.94 567 ALA A N 1
ATOM 4555 C CA . ALA A 1 567 ? -17.838 -20.485 -1.788 1.00 58.94 567 ALA A CA 1
ATOM 4556 C C . ALA A 1 567 ? -16.346 -20.575 -1.421 1.00 58.94 567 ALA A C 1
ATOM 4558 O O . ALA A 1 567 ? -15.477 -20.317 -2.247 1.00 58.94 567 ALA A O 1
ATOM 4559 N N . THR A 1 568 ? -16.053 -20.932 -0.173 1.00 54.47 568 THR A N 1
ATOM 4560 C CA . THR A 1 568 ? -14.757 -20.759 0.510 1.00 54.47 568 THR A CA 1
ATOM 4561 C C . THR A 1 568 ? -13.678 -21.799 0.177 1.00 54.47 568 THR A C 1
ATOM 4563 O O . THR A 1 568 ? -12.764 -22.004 0.975 1.00 54.47 568 THR A O 1
ATOM 4566 N N . VAL A 1 569 ? -13.735 -22.484 -0.971 1.00 56.09 569 VAL A N 1
ATOM 4567 C CA . VAL A 1 569 ? -12.672 -23.447 -1.319 1.00 56.09 569 VAL A CA 1
ATOM 4568 C C . VAL A 1 569 ? -11.469 -22.692 -1.882 1.00 56.09 569 VAL A C 1
ATOM 4570 O O . VAL A 1 569 ? -11.353 -22.464 -3.084 1.00 56.09 569 VAL A O 1
ATOM 4573 N N . GLU A 1 570 ? -10.577 -22.277 -0.987 1.00 59.69 570 GLU A N 1
ATOM 4574 C CA . GLU A 1 570 ? -9.332 -21.600 -1.336 1.00 59.69 570 GLU A CA 1
ATOM 4575 C C . GLU A 1 570 ? -8.238 -22.609 -1.725 1.00 59.69 570 GLU A C 1
ATOM 4577 O O . GLU A 1 570 ? -8.012 -23.619 -1.054 1.00 59.69 570 GLU A O 1
ATOM 4582 N N . VAL A 1 571 ? -7.541 -22.329 -2.827 1.00 56.53 571 VAL A N 1
ATOM 4583 C CA . VAL A 1 571 ? -6.363 -23.087 -3.260 1.00 56.53 571 VAL A CA 1
ATOM 4584 C C . VAL A 1 571 ? -5.124 -22.459 -2.624 1.00 56.53 571 VAL A C 1
ATOM 4586 O O . VAL A 1 571 ? -4.828 -21.299 -2.895 1.00 56.53 571 VAL A O 1
ATOM 4589 N N . SER A 1 572 ? -4.383 -23.212 -1.811 1.00 62.88 572 SER A N 1
ATOM 4590 C CA . SER A 1 572 ? -3.176 -22.747 -1.124 1.00 62.88 572 SER A CA 1
ATOM 4591 C C . SER A 1 572 ? -2.004 -23.703 -1.347 1.00 62.88 572 SER A C 1
ATOM 4593 O O . SER A 1 572 ? -2.192 -24.893 -1.566 1.00 62.88 572 SER A O 1
ATOM 4595 N N . ALA A 1 573 ? -0.771 -23.196 -1.259 1.00 60.31 573 ALA A N 1
ATOM 4596 C CA . ALA A 1 573 ? 0.436 -24.030 -1.339 1.00 60.31 573 ALA A CA 1
ATOM 4597 C C . ALA A 1 573 ? 0.602 -24.983 -0.135 1.00 60.31 573 ALA A C 1
ATOM 4599 O O . ALA A 1 573 ? 1.461 -25.858 -0.154 1.00 60.31 573 ALA A O 1
ATOM 4600 N N . GLU A 1 574 ? -0.201 -24.787 0.909 1.00 66.38 574 GLU A N 1
ATOM 4601 C CA . GLU A 1 574 ? -0.246 -25.606 2.124 1.00 66.38 574 GLU A CA 1
ATOM 4602 C C . GLU A 1 574 ? -1.334 -26.680 2.050 1.00 66.38 574 GLU A C 1
ATOM 4604 O O . GLU A 1 574 ? -1.526 -27.435 3.003 1.00 66.38 574 GLU A O 1
ATOM 4609 N N . ASN A 1 575 ? -2.063 -26.739 0.933 1.00 61.62 575 ASN A N 1
ATOM 4610 C CA . ASN A 1 575 ? -2.961 -27.834 0.646 1.00 61.62 575 ASN A CA 1
ATOM 4611 C C . ASN A 1 575 ? -2.333 -28.763 -0.400 1.00 61.62 575 ASN A C 1
ATOM 4613 O O . ASN A 1 575 ? -1.846 -28.345 -1.447 1.00 61.62 575 ASN A O 1
ATOM 4617 N N . ASP A 1 576 ? -2.372 -30.064 -0.126 1.00 56.19 576 ASP A N 1
ATOM 4618 C CA . ASP A 1 576 ? -1.891 -31.090 -1.061 1.00 56.19 576 ASP A CA 1
ATOM 4619 C C . ASP A 1 576 ? -2.920 -31.382 -2.170 1.00 56.19 576 ASP A C 1
ATOM 4621 O O . ASP A 1 576 ? -2.808 -32.360 -2.909 1.00 56.19 576 ASP A O 1
ATOM 4625 N N . ILE A 1 577 ? -3.955 -30.542 -2.283 1.00 60.59 577 ILE A N 1
ATOM 4626 C CA . ILE A 1 577 ? -5.010 -30.671 -3.290 1.00 60.59 577 ILE A CA 1
ATOM 4627 C C . ILE A 1 577 ? -4.435 -30.358 -4.683 1.00 60.59 577 ILE A C 1
ATOM 4629 O O . ILE A 1 577 ? -4.911 -30.906 -5.678 1.00 60.59 577 ILE A O 1
ATOM 4633 N N . VAL A 1 578 ? -3.391 -29.519 -4.767 1.00 57.47 578 VAL A N 1
ATOM 4634 C CA . VAL A 1 578 ? -2.754 -29.116 -6.030 1.00 57.47 578 VAL A CA 1
ATOM 4635 C C . VAL A 1 578 ? -1.334 -29.671 -6.162 1.00 57.47 578 VAL A C 1
ATOM 4637 O O . VAL A 1 578 ? -0.419 -29.306 -5.429 1.00 57.47 578 VAL A O 1
ATOM 4640 N N . ASP A 1 579 ? -1.116 -30.511 -7.179 1.00 65.75 579 ASP A N 1
ATOM 4641 C CA . ASP A 1 579 ? 0.203 -31.068 -7.488 1.00 65.75 579 ASP A CA 1
ATOM 4642 C C . ASP A 1 579 ? 1.114 -30.048 -8.201 1.00 65.75 579 ASP A C 1
ATOM 4644 O O . ASP A 1 579 ? 1.099 -29.878 -9.428 1.00 65.75 579 ASP A O 1
ATOM 4648 N N . MET A 1 580 ? 1.982 -29.403 -7.421 1.00 65.44 580 MET A N 1
ATOM 4649 C CA . MET A 1 580 ? 2.968 -28.435 -7.911 1.00 65.44 580 MET A CA 1
ATOM 4650 C C . MET A 1 580 ? 3.966 -29.023 -8.922 1.00 65.44 580 MET A C 1
ATOM 4652 O O . MET A 1 580 ? 4.447 -28.298 -9.798 1.00 65.44 580 MET A O 1
ATOM 4656 N N . LYS A 1 581 ? 4.264 -30.331 -8.870 1.00 72.81 581 LYS A N 1
ATOM 4657 C CA . LYS A 1 581 ? 5.175 -30.965 -9.843 1.00 72.81 581 LYS A CA 1
ATOM 4658 C C . LYS A 1 581 ? 4.554 -30.988 -11.232 1.00 72.81 581 LYS A C 1
ATOM 4660 O O . LYS A 1 581 ? 5.256 -30.773 -12.223 1.00 72.81 581 LYS A O 1
ATOM 4665 N N . THR A 1 582 ? 3.244 -31.203 -11.298 1.00 71.31 582 THR A N 1
ATOM 4666 C CA . THR A 1 582 ? 2.482 -31.141 -12.545 1.00 71.31 582 THR A CA 1
ATOM 4667 C C . THR A 1 582 ? 2.486 -29.721 -13.121 1.00 71.31 582 THR A C 1
ATOM 4669 O O . THR A 1 582 ? 2.730 -29.554 -14.319 1.00 71.31 582 THR A O 1
ATOM 4672 N N . LEU A 1 583 ? 2.343 -28.681 -12.289 1.00 65.88 583 LEU A N 1
ATOM 4673 C CA . LEU A 1 583 ? 2.430 -27.283 -12.741 1.00 65.88 583 LEU A CA 1
ATOM 4674 C C . LEU A 1 583 ? 3.819 -26.915 -13.277 1.00 65.88 583 LEU A C 1
ATOM 4676 O O . LEU A 1 583 ? 3.932 -26.290 -14.332 1.00 65.88 583 LEU A O 1
ATOM 4680 N N . ASP A 1 584 ? 4.891 -27.335 -12.607 1.00 71.31 584 ASP A N 1
ATOM 4681 C CA . ASP A 1 584 ? 6.255 -27.078 -13.078 1.00 71.31 584 ASP A CA 1
ATOM 4682 C C . ASP A 1 584 ? 6.604 -27.859 -14.349 1.00 71.31 584 ASP A C 1
ATOM 4684 O O . ASP A 1 584 ? 7.339 -27.361 -15.210 1.00 71.31 584 ASP A O 1
ATOM 4688 N N . MET A 1 585 ? 6.066 -29.071 -14.507 1.00 78.06 585 MET A N 1
ATOM 4689 C CA . MET A 1 585 ? 6.152 -29.801 -15.769 1.00 78.06 585 MET A CA 1
ATOM 4690 C C . MET A 1 585 ? 5.438 -29.024 -16.879 1.00 78.06 585 MET A C 1
ATOM 4692 O O . MET A 1 585 ? 6.016 -28.812 -17.946 1.00 78.06 585 MET A O 1
ATOM 4696 N N . LEU A 1 586 ? 4.228 -28.532 -16.611 1.00 70.25 586 LEU A N 1
ATOM 4697 C CA . LEU A 1 586 ? 3.444 -27.754 -17.564 1.00 70.25 586 LEU A CA 1
ATOM 4698 C C . LEU A 1 586 ? 4.172 -26.462 -17.980 1.00 70.25 586 LEU A C 1
ATOM 4700 O O . LEU A 1 586 ? 4.274 -26.190 -19.177 1.00 70.25 586 LEU A O 1
ATOM 4704 N N . ARG A 1 587 ? 4.797 -25.735 -17.037 1.00 73.75 587 ARG A N 1
ATOM 4705 C CA . ARG A 1 587 ? 5.635 -24.545 -17.321 1.00 73.75 587 ARG A CA 1
ATOM 4706 C C . ARG A 1 587 ? 6.780 -24.847 -18.281 1.00 73.75 587 ARG A C 1
ATOM 4708 O O . ARG A 1 587 ? 7.133 -24.006 -19.099 1.00 73.75 587 ARG A O 1
ATOM 4715 N N . LYS A 1 588 ? 7.372 -26.038 -18.188 1.00 76.56 588 LYS A N 1
ATOM 4716 C CA . LYS A 1 588 ? 8.482 -26.462 -19.057 1.00 76.56 588 LYS A CA 1
ATOM 4717 C C . LYS A 1 588 ? 8.006 -26.960 -20.420 1.00 76.56 588 LYS A C 1
ATOM 4719 O O . LYS A 1 588 ? 8.759 -26.865 -21.388 1.00 76.56 588 LYS A O 1
ATOM 4724 N N . VAL A 1 589 ? 6.807 -27.536 -20.491 1.00 76.31 589 VAL A N 1
ATOM 4725 C CA . VAL A 1 589 ? 6.263 -28.163 -21.705 1.00 76.31 589 VAL A CA 1
ATOM 4726 C C . VAL A 1 589 ? 5.563 -27.147 -22.604 1.00 76.31 589 VAL A C 1
ATOM 4728 O O . VAL A 1 589 ? 5.749 -27.217 -23.819 1.00 76.31 589 VAL A O 1
ATOM 4731 N N . LEU A 1 590 ? 4.813 -26.194 -22.041 1.00 66.19 590 LEU A N 1
ATOM 4732 C CA . LEU A 1 590 ? 4.038 -25.215 -22.816 1.00 66.19 590 LEU A CA 1
ATOM 4733 C C . LEU A 1 590 ? 4.897 -24.415 -23.813 1.00 66.19 590 LEU A C 1
ATOM 4735 O O . LEU A 1 590 ? 4.582 -24.462 -25.004 1.00 66.19 590 LEU A O 1
ATOM 4739 N N . PRO A 1 591 ? 6.032 -23.799 -23.415 1.00 62.59 591 PRO A N 1
ATOM 4740 C CA . PRO A 1 591 ? 6.863 -23.042 -24.352 1.00 62.59 591 PRO A CA 1
ATOM 4741 C C . PRO A 1 591 ? 7.512 -23.927 -25.421 1.00 62.59 591 PRO A C 1
ATOM 4743 O O . PRO A 1 591 ? 7.819 -23.461 -26.512 1.00 62.59 591 PRO A O 1
ATOM 4746 N N . LYS A 1 592 ? 7.736 -25.214 -25.114 1.00 72.75 592 LYS A N 1
ATOM 4747 C CA . LYS A 1 592 ? 8.361 -26.170 -26.039 1.00 72.75 592 LYS A CA 1
ATOM 4748 C C . LYS A 1 592 ? 7.392 -26.698 -27.088 1.00 72.75 592 LYS A C 1
ATOM 4750 O O . LYS A 1 592 ? 7.816 -26.985 -28.200 1.00 72.75 592 LYS A O 1
ATOM 4755 N N . ARG A 1 593 ? 6.121 -26.892 -26.726 1.00 65.75 593 ARG A N 1
ATOM 4756 C CA . ARG A 1 593 ? 5.106 -27.443 -27.636 1.00 65.75 593 ARG A CA 1
ATOM 4757 C C . ARG A 1 593 ? 4.441 -26.382 -28.499 1.00 65.75 593 ARG A C 1
ATOM 4759 O O . ARG A 1 593 ? 4.070 -26.689 -29.624 1.00 65.75 593 ARG A O 1
ATOM 4766 N N . HIS A 1 594 ? 4.305 -25.164 -27.983 1.00 59.06 594 HIS A N 1
ATOM 4767 C CA . HIS A 1 594 ? 3.619 -24.080 -28.675 1.00 59.06 594 HIS A CA 1
ATOM 4768 C C . HIS A 1 594 ? 4.394 -22.758 -28.547 1.00 59.06 594 HIS A C 1
ATOM 4770 O O . HIS A 1 594 ? 3.922 -21.834 -27.880 1.00 59.06 594 HIS A O 1
ATOM 4776 N N . PRO A 1 595 ? 5.587 -22.655 -29.165 1.00 55.53 595 PRO A N 1
ATOM 4777 C CA . PRO A 1 595 ? 6.438 -21.467 -29.059 1.00 55.53 595 PRO A CA 1
ATOM 4778 C C . PRO A 1 595 ? 5.747 -20.190 -29.566 1.00 55.53 595 PRO A C 1
ATOM 4780 O O . PRO A 1 595 ? 5.978 -19.113 -29.019 1.00 55.53 595 PRO A O 1
ATOM 4783 N N . ASP A 1 596 ? 4.843 -20.320 -30.540 1.00 46.66 596 ASP A N 1
ATOM 4784 C CA . ASP A 1 596 ? 4.145 -19.188 -31.159 1.00 46.66 596 ASP A CA 1
ATOM 4785 C C . ASP A 1 596 ? 2.997 -18.637 -30.299 1.00 46.66 596 ASP A C 1
ATOM 4787 O O . ASP A 1 596 ? 2.665 -17.458 -30.390 1.00 46.66 596 ASP A O 1
ATOM 4791 N N . LEU A 1 597 ? 2.403 -19.470 -29.434 1.00 47.25 597 LEU A N 1
ATOM 4792 C CA . LEU A 1 597 ? 1.250 -19.088 -28.609 1.00 47.25 597 LEU A CA 1
ATOM 4793 C C . LEU A 1 597 ? 1.648 -18.333 -27.333 1.00 47.25 597 LEU A C 1
ATOM 4795 O O . LEU A 1 597 ? 0.791 -17.702 -26.723 1.00 47.25 597 LEU A O 1
ATOM 4799 N N . LYS A 1 598 ? 2.923 -18.399 -26.914 1.00 54.97 598 LYS A N 1
ATOM 4800 C CA . LYS A 1 598 ? 3.462 -17.756 -25.693 1.00 54.97 598 LYS A CA 1
ATOM 4801 C C . LYS A 1 598 ? 2.618 -17.970 -24.419 1.00 54.97 598 LYS A C 1
ATOM 4803 O O . LYS A 1 598 ? 2.694 -17.171 -23.492 1.00 54.97 598 LYS A O 1
ATOM 4808 N N . LEU A 1 599 ? 1.840 -19.052 -24.353 1.00 46.50 599 LEU A N 1
ATOM 4809 C CA . LEU A 1 599 ? 0.963 -19.343 -23.220 1.00 46.50 599 LEU A CA 1
ATOM 4810 C C . LEU A 1 599 ? 1.775 -19.723 -21.980 1.00 46.50 599 LEU A C 1
ATOM 4812 O O . LEU A 1 599 ? 2.655 -20.589 -22.019 1.00 46.50 599 LEU A O 1
ATOM 4816 N N . THR A 1 600 ? 1.433 -19.103 -20.859 1.00 57.06 600 THR A N 1
ATOM 4817 C CA . THR A 1 600 ? 1.947 -19.428 -19.532 1.00 57.06 600 THR A CA 1
ATOM 4818 C C . THR A 1 600 ? 1.039 -20.435 -18.828 1.00 57.06 600 THR A C 1
ATOM 4820 O O . THR A 1 600 ? -0.103 -20.677 -19.214 1.00 57.06 600 THR A O 1
ATOM 4823 N N . VAL A 1 601 ? 1.532 -21.027 -17.738 1.00 53.44 601 VAL A N 1
ATOM 4824 C CA . VAL A 1 601 ? 0.690 -21.872 -16.877 1.00 53.44 601 VAL A CA 1
ATOM 4825 C C . VAL A 1 601 ? -0.453 -21.086 -16.252 1.00 53.44 601 VAL A C 1
ATOM 4827 O O . VAL A 1 601 ? -1.521 -21.653 -16.078 1.00 53.44 601 VAL A O 1
ATOM 4830 N N . ASN A 1 602 ? -0.272 -19.792 -15.980 1.00 52.22 602 ASN A N 1
ATOM 4831 C CA . ASN A 1 602 ? -1.367 -18.955 -15.501 1.00 52.22 602 ASN A CA 1
ATOM 4832 C C . ASN A 1 602 ? -2.447 -18.814 -16.572 1.00 52.22 602 ASN A C 1
ATOM 4834 O O . ASN A 1 602 ? -3.615 -18.950 -16.242 1.00 52.22 602 ASN A O 1
ATOM 4838 N N . ASP A 1 603 ? -2.072 -18.652 -17.844 1.00 49.97 603 ASP A N 1
ATOM 4839 C CA . ASP A 1 603 ? -3.044 -18.616 -18.941 1.00 49.97 603 ASP A CA 1
ATOM 4840 C C . ASP A 1 603 ? -3.805 -19.940 -19.038 1.00 49.97 603 ASP A C 1
ATOM 4842 O O . ASP A 1 603 ? -5.020 -19.939 -19.176 1.00 49.97 603 ASP A O 1
ATOM 4846 N N . VAL A 1 604 ? -3.125 -21.081 -18.878 1.00 54.81 604 VAL A N 1
ATOM 4847 C CA . VAL A 1 604 ? -3.787 -22.396 -18.872 1.00 54.81 604 VAL A CA 1
ATOM 4848 C C . VAL A 1 604 ? -4.662 -22.602 -17.640 1.00 54.81 604 VAL A C 1
ATOM 4850 O O . VAL A 1 604 ? -5.743 -23.154 -17.775 1.00 54.81 604 VAL A O 1
ATOM 4853 N N . LEU A 1 605 ? -4.244 -22.163 -16.453 1.00 54.41 605 LEU A N 1
ATOM 4854 C CA . LEU A 1 605 ? -5.051 -22.253 -15.234 1.00 54.41 605 LEU A CA 1
ATOM 4855 C C . LEU A 1 605 ? -6.270 -21.339 -15.301 1.00 54.41 605 LEU A C 1
ATOM 4857 O O . LEU A 1 605 ? -7.348 -21.746 -14.884 1.00 54.41 605 LEU A O 1
ATOM 4861 N N . VAL A 1 606 ? -6.121 -20.144 -15.872 1.00 48.53 606 VAL A N 1
ATOM 4862 C CA . VAL A 1 606 ? -7.236 -19.253 -16.186 1.00 48.53 606 VAL A CA 1
ATOM 4863 C C . VAL A 1 606 ? -8.156 -19.948 -17.180 1.00 48.53 606 VAL A C 1
ATOM 4865 O O . VAL A 1 606 ? -9.313 -20.147 -16.854 1.00 48.53 606 VAL A O 1
ATOM 4868 N N . LEU A 1 607 ? -7.653 -20.439 -18.317 1.00 46.00 607 LEU A N 1
ATOM 4869 C CA . LEU A 1 607 ? -8.448 -21.170 -19.313 1.00 46.00 607 LEU A CA 1
ATOM 4870 C C . LEU A 1 607 ? -9.118 -22.431 -18.743 1.00 46.00 607 LEU A C 1
ATOM 4872 O O . LEU A 1 607 ? -10.240 -22.749 -19.123 1.00 46.00 607 LEU A O 1
ATOM 4876 N N . TYR A 1 608 ? -8.464 -23.141 -17.825 1.00 46.00 608 TYR A N 1
ATOM 4877 C CA . TYR A 1 608 ? -8.993 -24.329 -17.158 1.00 46.00 608 TYR A CA 1
ATOM 4878 C C . TYR A 1 608 ? -10.079 -23.957 -16.143 1.00 46.00 608 TYR A C 1
ATOM 4880 O O . TYR A 1 608 ? -11.142 -24.569 -16.152 1.00 46.00 608 TYR A O 1
ATOM 4888 N N . ARG A 1 609 ? -9.881 -22.909 -15.330 1.00 42.88 609 ARG A N 1
ATOM 4889 C CA . ARG A 1 609 ? -10.944 -22.329 -14.487 1.00 42.88 609 ARG A CA 1
ATOM 4890 C C . ARG A 1 609 ? -12.107 -21.822 -15.337 1.00 42.88 609 ARG A C 1
ATOM 4892 O O . ARG A 1 609 ? -13.259 -22.048 -14.986 1.00 42.88 609 ARG A O 1
ATOM 4899 N N . CYS A 1 610 ? -11.821 -21.227 -16.494 1.00 38.19 610 CYS A N 1
ATOM 4900 C CA . CYS A 1 610 ? -12.819 -20.812 -17.474 1.00 38.19 610 CYS A CA 1
ATOM 4901 C C . CYS A 1 610 ? -13.596 -22.015 -18.037 1.00 38.19 610 CYS A C 1
ATOM 4903 O O . CYS A 1 610 ? -14.811 -21.929 -18.175 1.00 38.19 610 CYS A O 1
ATOM 4905 N N . ALA A 1 611 ? -12.925 -23.125 -18.358 1.00 34.88 611 ALA A N 1
ATOM 4906 C CA . ALA A 1 611 ? -13.530 -24.287 -19.012 1.00 34.88 611 ALA A CA 1
ATOM 4907 C C . ALA A 1 611 ? -14.240 -25.258 -18.051 1.00 34.88 611 ALA A C 1
ATOM 4909 O O . ALA A 1 611 ? -15.211 -25.895 -18.452 1.00 34.88 611 ALA A O 1
ATOM 4910 N N . PHE A 1 612 ? -13.765 -25.384 -16.808 1.00 35.56 612 PHE A N 1
ATOM 4911 C CA . PHE A 1 612 ? -14.204 -26.421 -15.858 1.00 35.56 612 PHE A CA 1
ATOM 4912 C C . PHE A 1 612 ? -14.740 -25.883 -14.536 1.00 35.56 612 PHE A C 1
ATOM 4914 O O . PHE A 1 612 ? -15.304 -26.643 -13.755 1.00 35.56 612 PHE A O 1
ATOM 4921 N N . GLY A 1 613 ? -14.592 -24.586 -14.297 1.00 34.91 613 GLY A N 1
ATOM 4922 C CA . GLY A 1 613 ? -15.247 -23.910 -13.205 1.00 34.91 613 GLY A CA 1
ATOM 4923 C C . GLY A 1 613 ? -14.753 -24.243 -11.798 1.00 34.91 613 GLY A C 1
ATOM 4924 O O . GLY A 1 613 ? -15.454 -24.870 -11.008 1.00 34.91 613 GLY A O 1
ATOM 4925 N N . LEU A 1 614 ? -13.580 -23.724 -11.447 1.00 34.91 614 LEU A N 1
ATOM 4926 C CA . LEU A 1 614 ? -13.009 -23.732 -10.092 1.00 34.91 614 LEU A CA 1
ATOM 4927 C C . LEU A 1 614 ? -12.483 -22.345 -9.730 1.00 34.91 614 LEU A C 1
ATOM 4929 O O . LEU A 1 614 ? -12.182 -21.580 -10.671 1.00 34.91 614 LEU A O 1
#

Secondary structure (DSSP, 8-state):
---PPP--SSHHHHHHHHHHHHHHHHHHHHHHHHH--HHHHHHHHT--HHHHHHHHHHHHHH---THHHHHHHHHHHH--SSSPPHHHHHHHHHHHHHHHHTS-TTTS-SSHHIIIIIHHHHHHHHHHHHHHHTT--HHHHSTT-HHHHIIIII--STT-EEEEEE-HHHHHHHHTT----HHHHHHHHHHHHHHHHHHHHHHHHHHHHHHHHHHHHHHHHHHTT-TTSGGGTTHHHHHHTT--SS--TT--TT--HHHHHHHHHHHHHHHHHTTS-HHHHHHHHHHHHHHHHHHHHHHHHHH-SSEEEEE-SS-EEEEE--TTT-EEEEEETTEEEEEESB-B-TTS-BEEESSSSTT--EEEPEE-TT--EE-TT--BEEE-TT-EEEETTT--EEEE--BPPHHHHHHHHHHHHHHHHHSPPPPSS-HHHHHHHB-GGGHHHHHHH---HHHHHHHHHHTT-SEEEE-SPPPTTS-HHHHTTS--TTS--SEEEEE-SS-EEEEEETTT--HHHHHHHHHHHHHHHHHHHHHHTTSPPPPPPSSPP-EE-----GGGGGSPBPP-----TT-TTS-HHHHHHHHHHHHHH-TTT---HHHHHHHHHHHH--

Sequence (614 aa):
MATSPTTPSTTREESADSAARRKAIEQTLASMADVISPAQLTYFSNRSIAEVEALQEEVSAVVPAGNIVGLVMGGLIRLRDRTLPRDRAKSDVSALMRGLDMLPRHILPSTIYGTLFIGPAAVLAAYQKLLILTGKDPESAFPEGLWQFYLEFALREDSAHHTNETLGFHQALKNYNLNLSEVDQLAAWVCAVSQAYFQFDEWLFNEWRERVLLYLIDEAVAEANLGHKISFKRIPQAWAAQRPYRRGHDAQPDENFAQYRRRRFDNFFQSRLKLLPETQQQRLQAVYDQRALAELAVYQQQLSILATLEPDKYRENKRAIPLWQARVGIILKNRYYLMPAYHSDQIGRPVLFESQLPDSKFYPLQLDYNGSLYDLEGHALDVSRSGQVFQKDTKQLIGYLRPASFQAIRRQIAAIFEHADSAEAVAAGGLDDQLVSIRRVEQEQARKALSNETARQEIQAIKYAPVLINWDEQARNQPLAHIRQHKRGIGDHALTIFRTPESMVFDQSHIFFDGLWGMAVSEILTGEAVSWAAYFSSLPQPKPVSDPPYFLNFKPELALNEFNKVATVEVSAENDIVDMKTLDMLRKVLPKRHPDLKLTVNDVLVLYRCAFGL

pLDDT: mean 82.54, std 15.7, range [31.5, 98.69]

Foldseek 3Di:
DDDDDDDDDPPPLVVVLVVLLVVLLVLQLVLQCVLDPLVVLCVQQVDDSVVLSVLSSLLSNLQSLGNLNSVLLSVLLPDPDLADDQVSLVVSLVSSLVSSVPDPCSNFPVDPLRNQFSSLVSSLSSSLSSSSSRNHDSCRNVVVDCVCSCAFFHVFAPLQWDKDWDLLQLVLCVVVVQDDDPLLLVLLLLLLVLVCQLCVLLVLVLVVLLVLLLVLLLVLCVVQVNCVPPLNDPLVVVCVVPQDLFDDPPADPPDDPSNRSVVVVCVSSVVSLVVGDPVSNVVSVVVSVVCCVVPSVVSCVQQRLQWWWDFALGGTDTDGQALLLAWEWEADLNWIFTHRFWAADPVSFFKFFQEPDPPTDIDGWDADPVRFTAHPVGFTWDADSNFFIARPPPRDTRGGIGTYDSLVSSQLSQLVVVCSVPDDRADPDFLQLLLSFFRSSCNNVLLVLFPDPLLVVLLVSCSSHLEYEYAPEDAPPDDSLVQVNPRDGRSGHQWYWYHYPRIIMIIGRNSNDDNVRSVSVVSNSSNSSSVSSVVCSPDDRHHHDPDHTHIGRGHDDPSSVVGHTDDSPHDDPPDPPDDVVVQVVCQVVVCVPCVPVPDGSVNVVSVCCSVPPD

Radius of gyration: 27.88 Å; chains: 1; bounding box: 86×87×78 Å